Protein AF-A0A3N4IPK3-F1 (afdb_monomer)

Structure (mmCIF, N/CA/C/O backbone):
data_AF-A0A3N4IPK3-F1
#
_entry.id   AF-A0A3N4IPK3-F1
#
loop_
_atom_site.group_PDB
_atom_site.id
_atom_site.type_symbol
_atom_site.label_atom_id
_atom_site.label_alt_id
_atom_site.label_comp_id
_atom_site.label_asym_id
_atom_site.label_entity_id
_atom_site.label_seq_id
_atom_site.pdbx_PDB_ins_code
_atom_site.Cartn_x
_atom_site.Cartn_y
_atom_site.Cartn_z
_atom_site.occupancy
_atom_site.B_iso_or_equiv
_atom_site.auth_seq_id
_atom_site.auth_comp_id
_atom_site.auth_asym_id
_atom_site.auth_atom_id
_atom_site.pdbx_PDB_model_num
ATOM 1 N N . MET A 1 1 ? 46.189 39.404 -132.843 1.00 47.88 1 MET A N 1
ATOM 2 C CA . MET A 1 1 ? 47.610 38.976 -132.877 1.00 47.88 1 MET A CA 1
ATOM 3 C C . MET A 1 1 ? 48.204 38.852 -131.473 1.00 47.88 1 MET A C 1
ATOM 5 O O . MET A 1 1 ? 48.900 37.875 -131.252 1.00 47.88 1 MET A O 1
ATOM 9 N N . ALA A 1 2 ? 47.904 39.755 -130.525 1.00 56.38 2 ALA A N 1
ATOM 10 C CA . ALA A 1 2 ? 48.363 39.643 -129.129 1.00 56.38 2 ALA A CA 1
ATOM 11 C C . ALA A 1 2 ? 47.722 38.471 -128.344 1.00 56.38 2 ALA A C 1
ATOM 13 O O . ALA A 1 2 ? 48.431 37.740 -127.663 1.00 56.38 2 ALA A O 1
ATOM 14 N N . GLU A 1 3 ? 46.419 38.216 -128.523 1.00 59.22 3 GLU A N 1
ATOM 15 C CA . GLU A 1 3 ? 45.693 37.145 -127.803 1.00 59.22 3 GLU A CA 1
ATOM 16 C C . GLU A 1 3 ? 46.248 35.735 -128.084 1.00 59.22 3 GLU A C 1
ATOM 18 O O . GLU A 1 3 ? 46.404 34.926 -127.175 1.00 59.22 3 GLU A O 1
ATOM 23 N N . VAL A 1 4 ? 46.656 35.464 -129.330 1.00 62.22 4 VAL A N 1
ATOM 24 C CA . VAL A 1 4 ? 47.223 34.163 -129.742 1.00 62.22 4 VAL A CA 1
ATOM 25 C C . VAL A 1 4 ? 48.617 33.925 -129.142 1.00 62.22 4 VAL A C 1
ATOM 27 O O . VAL A 1 4 ? 49.044 32.781 -128.998 1.00 62.22 4 VAL A O 1
ATOM 30 N N . TYR A 1 5 ? 49.349 34.990 -128.800 1.00 70.06 5 TYR A N 1
ATOM 31 C CA . TYR A 1 5 ? 50.656 34.877 -128.152 1.00 70.06 5 TYR A CA 1
ATOM 32 C C . TYR A 1 5 ? 50.504 34.526 -126.666 1.00 70.06 5 TYR A C 1
ATOM 34 O O . TYR A 1 5 ? 51.203 33.644 -126.172 1.00 70.06 5 TYR A O 1
ATOM 42 N N . GLN A 1 6 ? 49.534 35.140 -125.981 1.00 68.19 6 GLN A N 1
ATOM 43 C CA . GLN A 1 6 ? 49.269 34.892 -124.561 1.00 68.19 6 GLN A CA 1
ATOM 44 C C . GLN A 1 6 ? 48.634 33.515 -124.305 1.00 68.19 6 GLN A C 1
ATOM 46 O O . GLN A 1 6 ? 49.002 32.860 -123.332 1.00 68.19 6 GLN A O 1
ATOM 51 N N . GLU A 1 7 ? 47.782 33.011 -125.208 1.00 72.00 7 GLU A N 1
ATOM 52 C CA . GLU A 1 7 ? 47.263 31.634 -125.124 1.00 72.00 7 GLU A CA 1
ATOM 53 C C . GLU A 1 7 ? 48.396 30.592 -125.220 1.00 72.00 7 GLU A C 1
ATOM 55 O O . GLU A 1 7 ? 48.453 29.635 -124.446 1.00 72.00 7 GLU A O 1
ATOM 60 N N . LYS A 1 8 ? 49.350 30.798 -126.138 1.00 73.12 8 LYS A N 1
ATOM 61 C CA . LYS A 1 8 ? 50.514 29.911 -126.302 1.00 73.12 8 LYS A CA 1
ATOM 62 C C . LYS A 1 8 ? 51.490 29.995 -125.132 1.00 73.12 8 LYS A C 1
ATOM 64 O O . LYS A 1 8 ? 52.057 28.970 -124.752 1.00 73.12 8 LYS A O 1
ATOM 69 N N . HIS A 1 9 ? 51.681 31.187 -124.568 1.00 73.25 9 HIS A N 1
ATOM 70 C CA . HIS A 1 9 ? 52.525 31.387 -123.389 1.00 73.25 9 HIS A CA 1
ATOM 71 C C . HIS A 1 9 ? 51.951 30.648 -122.177 1.00 73.25 9 HIS A C 1
ATOM 73 O O . HIS A 1 9 ? 52.640 29.831 -121.573 1.00 73.25 9 HIS A O 1
ATOM 79 N N . LEU A 1 10 ? 50.648 30.804 -121.917 1.00 75.06 10 LEU A N 1
ATOM 80 C CA . LEU A 1 10 ? 49.950 30.085 -120.850 1.00 75.06 10 LEU A CA 1
ATOM 81 C C . LEU A 1 10 ? 50.026 28.559 -121.029 1.00 75.06 10 LEU A C 1
ATOM 83 O O . LEU A 1 10 ? 50.321 27.846 -120.075 1.00 75.06 10 LEU A O 1
ATOM 87 N N . LEU A 1 11 ? 49.829 28.040 -122.246 1.00 76.56 11 LEU A N 1
ATOM 88 C CA . LEU A 1 11 ? 49.964 26.601 -122.522 1.00 76.56 11 LEU A CA 1
ATOM 89 C C . LEU A 1 11 ? 51.388 26.070 -122.311 1.00 76.56 11 LEU A C 1
ATOM 91 O O . LEU A 1 11 ? 51.559 24.897 -121.976 1.00 76.56 11 LEU A O 1
ATOM 95 N N . THR A 1 12 ? 52.404 26.903 -122.528 1.00 77.56 12 THR A N 1
ATOM 96 C CA . THR A 1 12 ? 53.805 26.520 -122.310 1.00 77.56 12 THR A CA 1
ATOM 97 C C . THR A 1 12 ? 54.091 26.410 -120.816 1.00 77.56 12 THR A C 1
ATOM 99 O O . THR A 1 12 ? 54.579 25.373 -120.373 1.00 77.56 12 THR A O 1
ATOM 102 N N . VAL A 1 13 ? 53.664 27.401 -120.030 1.00 74.00 13 VAL A N 1
ATOM 103 C CA . VAL A 1 13 ? 53.829 27.395 -118.569 1.00 74.00 13 VAL A CA 1
ATOM 104 C C . VAL A 1 13 ? 53.020 26.268 -117.912 1.00 74.00 13 VAL A C 1
ATOM 106 O O . VAL A 1 13 ? 53.544 25.521 -117.091 1.00 74.00 13 VAL A O 1
ATOM 109 N N . LEU A 1 14 ? 51.768 26.041 -118.326 1.00 74.88 14 LEU A N 1
ATOM 110 C CA . LEU A 1 14 ? 50.960 24.929 -117.800 1.00 74.88 14 LEU A CA 1
ATOM 111 C C . LEU A 1 14 ? 51.599 23.558 -118.073 1.00 74.88 14 LEU A C 1
ATOM 113 O O . LEU A 1 14 ? 51.499 22.646 -117.248 1.00 74.88 14 LEU A O 1
ATOM 117 N N . ARG A 1 15 ? 52.294 23.415 -119.208 1.00 75.88 15 ARG A N 1
ATOM 118 C CA . ARG A 1 15 ? 53.043 22.199 -119.534 1.00 75.88 15 ARG A CA 1
ATOM 119 C C . ARG A 1 15 ? 54.275 22.028 -118.646 1.00 75.88 15 ARG A C 1
ATOM 121 O O . ARG A 1 15 ? 54.556 20.900 -118.245 1.00 75.88 15 ARG A O 1
ATOM 128 N N . GLU A 1 16 ? 54.987 23.106 -118.327 1.00 74.94 16 GLU A N 1
ATOM 129 C CA . GLU A 1 16 ? 56.132 23.073 -117.405 1.00 74.94 16 GLU A CA 1
ATOM 130 C C . GLU A 1 16 ? 55.711 22.634 -115.995 1.00 74.94 16 GLU A C 1
ATOM 132 O O . GLU A 1 16 ? 56.353 21.763 -115.410 1.00 74.94 16 GLU A O 1
ATOM 137 N N . HIS A 1 17 ? 54.557 23.100 -115.510 1.00 65.00 17 HIS A N 1
ATOM 138 C CA . HIS A 1 17 ? 53.988 22.695 -114.216 1.00 65.00 17 HIS A CA 1
ATOM 139 C C . HIS A 1 17 ? 53.253 21.337 -114.242 1.00 65.00 17 HIS A C 1
ATOM 141 O O . HIS A 1 17 ? 52.584 20.966 -113.279 1.00 65.00 17 HIS A O 1
ATOM 147 N N . ARG A 1 18 ? 53.389 20.555 -115.326 1.00 65.75 18 ARG A N 1
ATOM 148 C CA . ARG A 1 18 ? 52.774 19.222 -115.507 1.00 65.75 18 ARG A CA 1
ATOM 149 C C . ARG A 1 18 ? 51.248 19.202 -115.351 1.00 65.75 18 ARG A C 1
ATOM 151 O O . ARG A 1 18 ? 50.681 18.180 -114.961 1.00 65.75 18 ARG A O 1
ATOM 158 N N . ILE A 1 19 ? 50.571 20.293 -115.699 1.00 75.38 19 ILE A N 1
ATOM 159 C CA . ILE A 1 19 ? 49.111 20.364 -115.672 1.00 75.38 19 ILE A CA 1
ATOM 160 C C . ILE A 1 19 ? 48.578 19.932 -117.054 1.00 75.38 19 ILE A C 1
ATOM 162 O O . ILE A 1 19 ? 48.885 20.579 -118.058 1.00 75.38 19 ILE A O 1
ATOM 166 N N . PRO A 1 20 ? 47.794 18.840 -117.157 1.00 72.44 20 PRO A N 1
ATOM 167 C CA . PRO A 1 20 ? 47.347 18.301 -118.439 1.00 72.44 20 PRO A CA 1
ATOM 168 C C . PRO A 1 20 ? 46.113 19.053 -118.971 1.00 72.44 20 PRO A C 1
ATOM 170 O O . PRO A 1 20 ? 45.015 18.504 -118.987 1.00 72.44 20 PRO A O 1
ATOM 173 N N . LEU A 1 21 ? 46.279 20.309 -119.403 1.00 78.19 21 LEU A N 1
ATOM 174 C CA . LEU A 1 21 ? 45.245 21.058 -120.134 1.00 78.19 21 LEU A CA 1
ATOM 175 C C . LEU A 1 21 ? 45.617 21.212 -121.614 1.00 78.19 21 LEU A C 1
ATOM 177 O O . LEU A 1 21 ? 46.739 21.597 -121.950 1.00 78.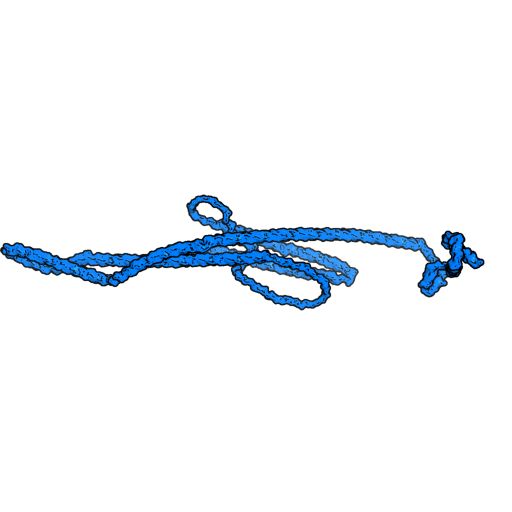19 21 LEU A O 1
ATOM 181 N N . ASN A 1 22 ? 44.660 20.937 -122.505 1.00 75.88 22 ASN A N 1
ATOM 182 C CA . ASN A 1 22 ? 44.830 21.097 -123.949 1.00 75.88 22 ASN A CA 1
ATOM 183 C C . ASN A 1 22 ? 44.316 22.465 -124.429 1.00 75.88 22 ASN A C 1
ATOM 185 O O . ASN A 1 22 ? 43.486 23.094 -123.783 1.00 75.88 22 ASN A O 1
ATOM 189 N N . SER A 1 23 ? 44.762 22.919 -125.609 1.00 73.19 23 SER A N 1
ATOM 190 C CA . SER A 1 23 ? 44.335 24.209 -126.200 1.00 73.19 23 SER A CA 1
ATOM 191 C C . SER A 1 23 ? 42.808 24.329 -126.338 1.00 73.19 23 SER A C 1
ATOM 193 O O . SER A 1 23 ? 42.250 25.397 -126.095 1.00 73.19 23 SER A O 1
ATOM 195 N N . ASN A 1 24 ? 42.106 23.219 -126.592 1.00 72.38 24 ASN A N 1
ATOM 196 C CA . ASN A 1 24 ? 40.639 23.201 -126.618 1.00 72.38 24 ASN A CA 1
ATOM 197 C C . ASN A 1 24 ? 40.000 23.528 -125.253 1.00 72.38 24 ASN A C 1
ATOM 199 O O . ASN A 1 24 ? 38.921 24.117 -125.222 1.00 72.38 24 ASN A O 1
ATOM 203 N N . ASP A 1 25 ? 40.672 23.212 -124.143 1.00 72.00 25 ASP A N 1
ATOM 204 C CA . ASP A 1 25 ? 40.183 23.436 -122.776 1.00 72.00 25 ASP A CA 1
ATOM 205 C C . ASP A 1 25 ? 40.473 24.850 -122.265 1.00 72.00 25 ASP A C 1
ATOM 207 O O . ASP A 1 25 ? 40.013 25.217 -121.192 1.00 72.00 25 ASP A O 1
ATOM 211 N N . ILE A 1 26 ? 41.234 25.658 -123.005 1.00 75.62 26 ILE A N 1
ATOM 212 C CA . ILE A 1 26 ? 41.537 27.053 -122.650 1.00 75.62 26 ILE A CA 1
ATOM 213 C C . ILE A 1 26 ? 40.897 28.015 -123.664 1.00 75.62 26 ILE A C 1
ATOM 215 O O . ILE A 1 26 ? 40.544 29.144 -123.320 1.00 75.62 26 ILE A O 1
ATOM 219 N N . GLY A 1 27 ? 40.625 27.546 -124.887 1.00 69.94 27 GLY A N 1
ATOM 220 C CA . GLY A 1 27 ? 40.004 28.339 -125.949 1.00 69.94 27 GLY A CA 1
ATOM 221 C C . GLY A 1 27 ? 38.643 28.942 -125.577 1.00 69.94 27 GLY A C 1
ATOM 222 O O . GLY A 1 27 ? 38.350 30.067 -125.975 1.00 69.94 27 GLY A O 1
ATOM 223 N N . TRP A 1 28 ? 37.827 28.266 -124.758 1.00 73.25 28 TRP A N 1
ATOM 224 C CA . TRP A 1 28 ? 36.554 28.826 -124.266 1.00 73.25 28 TRP A CA 1
ATOM 225 C C . TRP A 1 28 ? 36.753 30.038 -123.341 1.00 73.25 28 TRP A C 1
ATOM 227 O O . TRP A 1 28 ? 35.945 30.967 -123.353 1.00 73.25 28 TRP A O 1
ATOM 237 N N . ALA A 1 29 ? 37.853 30.077 -122.585 1.00 68.50 29 ALA A N 1
ATOM 238 C CA . ALA A 1 29 ? 38.143 31.147 -121.636 1.00 68.50 29 ALA A CA 1
ATOM 239 C C . ALA A 1 29 ? 38.588 32.450 -122.333 1.00 68.50 29 ALA A C 1
ATOM 241 O O . ALA A 1 29 ? 38.290 33.544 -121.843 1.00 68.50 29 ALA A O 1
ATOM 242 N N . PHE A 1 30 ? 39.210 32.341 -123.514 1.00 73.31 30 PHE A N 1
ATOM 243 C CA . PHE A 1 30 ? 39.600 33.477 -124.361 1.00 73.31 30 PHE A CA 1
ATOM 244 C C . PHE A 1 30 ? 38.503 33.942 -125.338 1.00 73.31 30 PHE A C 1
ATOM 246 O O . PHE A 1 30 ? 38.621 35.020 -125.912 1.00 73.31 30 PHE A O 1
ATOM 253 N N . GLN A 1 31 ? 37.401 33.197 -125.500 1.00 74.81 31 GLN A N 1
ATOM 254 C CA . GLN A 1 31 ? 36.280 33.609 -126.365 1.00 74.81 31 GLN A CA 1
ATOM 255 C C . GLN A 1 31 ? 35.444 34.761 -125.785 1.00 74.81 31 GLN A C 1
ATOM 257 O O . GLN A 1 31 ? 34.802 35.499 -126.533 1.00 74.81 31 GLN A O 1
ATOM 262 N N . THR A 1 32 ? 35.440 34.942 -124.461 1.00 76.56 32 THR A N 1
ATOM 263 C CA . THR A 1 32 ? 34.698 36.030 -123.809 1.00 76.56 32 THR A CA 1
ATOM 264 C C . THR A 1 32 ? 35.648 37.186 -123.490 1.00 76.56 32 THR A C 1
ATOM 266 O O . THR A 1 32 ? 36.545 37.049 -122.667 1.00 76.56 32 THR A O 1
ATOM 269 N N . SER A 1 33 ? 35.435 38.361 -124.095 1.00 70.94 33 SER A N 1
ATOM 270 C CA . SER A 1 33 ? 36.347 39.520 -123.978 1.00 70.94 33 SER A CA 1
ATOM 271 C C . SER A 1 33 ? 36.672 39.926 -122.527 1.00 70.94 33 SER A C 1
ATOM 273 O O . SER A 1 33 ? 37.805 40.303 -122.239 1.00 70.94 33 SER A O 1
ATOM 275 N N . LYS A 1 34 ? 35.723 39.785 -121.589 1.00 72.69 34 LYS A N 1
ATOM 276 C CA . LYS A 1 34 ? 35.948 40.092 -120.163 1.00 72.69 34 LYS A CA 1
ATOM 277 C C . LYS A 1 34 ? 36.893 39.100 -119.475 1.00 72.69 34 LYS A C 1
ATOM 279 O O . LYS A 1 34 ? 37.764 39.523 -118.717 1.00 72.69 34 LYS A O 1
ATOM 284 N N . THR A 1 35 ? 36.737 37.799 -119.727 1.00 73.56 35 THR A N 1
ATOM 285 C CA . THR A 1 35 ? 37.623 36.769 -119.159 1.00 73.56 35 THR A CA 1
ATOM 286 C C . THR A 1 35 ? 38.969 36.763 -119.860 1.00 73.56 35 THR A C 1
ATOM 288 O O . THR A 1 35 ? 39.974 36.624 -119.177 1.00 73.56 35 THR A O 1
ATOM 291 N N . ALA A 1 36 ? 39.010 37.034 -121.168 1.00 72.69 36 ALA A N 1
ATOM 292 C CA . ALA A 1 36 ? 40.255 37.223 -121.902 1.00 72.69 36 ALA A CA 1
ATOM 293 C C . ALA A 1 36 ? 41.108 38.312 -121.237 1.00 72.69 36 ALA A C 1
ATOM 295 O O . ALA A 1 36 ? 42.211 38.018 -120.804 1.00 72.69 36 ALA A O 1
ATOM 296 N N . THR A 1 37 ? 40.571 39.517 -121.000 1.00 74.00 37 THR A N 1
ATOM 297 C CA . THR A 1 37 ? 41.340 40.597 -120.347 1.00 74.00 37 THR A CA 1
ATOM 298 C C . THR A 1 37 ? 41.787 40.282 -118.915 1.00 74.00 37 THR A C 1
ATOM 300 O O . THR A 1 37 ? 42.835 40.750 -118.473 1.00 74.00 37 THR A O 1
ATOM 303 N N . ALA A 1 38 ? 41.006 39.496 -118.168 1.00 75.62 38 ALA A N 1
ATOM 304 C CA . ALA A 1 38 ? 41.368 39.091 -116.811 1.00 75.62 38 ALA A CA 1
ATOM 305 C C . ALA A 1 38 ? 42.484 38.037 -116.817 1.00 75.62 38 ALA A C 1
ATOM 307 O O . ALA A 1 38 ? 43.421 38.135 -116.031 1.00 75.62 38 ALA A O 1
ATOM 308 N N . ILE A 1 39 ? 42.411 37.070 -117.735 1.00 74.44 39 ILE A N 1
ATOM 309 C CA . ILE A 1 39 ? 43.411 36.012 -117.898 1.00 74.44 39 ILE A CA 1
ATOM 310 C C . ILE A 1 39 ? 44.708 36.593 -118.449 1.00 74.44 39 ILE A C 1
ATOM 312 O O . ILE A 1 39 ? 45.772 36.237 -117.965 1.00 74.44 39 ILE A O 1
ATOM 316 N N . THR A 1 40 ? 44.655 37.529 -119.395 1.00 75.12 40 THR A N 1
ATOM 317 C CA . THR A 1 40 ? 45.862 38.178 -119.922 1.00 75.12 40 THR A CA 1
ATOM 318 C C . THR A 1 40 ? 46.546 39.029 -118.858 1.00 75.12 40 THR A C 1
ATOM 320 O O . THR A 1 40 ? 47.757 38.942 -118.712 1.00 75.12 40 THR A O 1
ATOM 323 N N . ASN A 1 41 ? 45.784 39.766 -118.039 1.00 75.75 41 ASN A N 1
ATOM 324 C CA . ASN A 1 41 ? 46.343 40.468 -116.880 1.00 75.75 41 ASN A CA 1
ATOM 325 C C . ASN A 1 41 ? 46.907 39.503 -115.826 1.00 75.75 41 ASN A C 1
ATOM 327 O O . ASN A 1 41 ? 47.899 39.825 -115.184 1.00 75.75 41 ASN A O 1
ATOM 331 N N . TYR A 1 42 ? 46.292 38.334 -115.632 1.00 73.44 42 TYR A N 1
ATOM 332 C CA . TYR A 1 42 ? 46.799 37.309 -114.718 1.00 73.44 42 TYR A CA 1
ATOM 333 C C . TYR A 1 42 ? 48.110 36.696 -115.231 1.00 73.44 42 TYR A C 1
ATOM 335 O O . TYR A 1 42 ? 49.077 36.594 -114.482 1.00 73.44 42 TYR A O 1
ATOM 343 N N . VAL A 1 43 ? 48.167 36.362 -116.522 1.00 73.56 43 VAL A N 1
ATOM 344 C CA . VAL A 1 43 ? 49.364 35.839 -117.194 1.00 73.56 43 VAL A CA 1
ATOM 345 C C . VAL A 1 43 ? 50.493 36.870 -117.168 1.00 73.56 43 VAL A C 1
ATOM 347 O O . VAL A 1 43 ? 51.612 36.533 -116.801 1.00 73.56 43 VAL A O 1
ATOM 350 N N . ASP A 1 44 ? 50.208 38.136 -117.471 1.00 72.25 44 ASP A N 1
ATOM 351 C CA . ASP A 1 44 ? 51.232 39.186 -117.465 1.00 72.25 44 ASP A CA 1
ATOM 352 C C . ASP A 1 44 ? 51.711 39.539 -116.049 1.00 72.25 44 ASP A C 1
ATOM 354 O O . ASP A 1 44 ? 52.853 39.959 -115.888 1.00 72.25 44 ASP A O 1
ATOM 358 N N . LYS A 1 45 ? 50.867 39.389 -115.019 1.00 70.44 45 LYS A N 1
ATOM 359 C CA . LYS A 1 45 ? 51.220 39.754 -113.639 1.00 70.44 45 LYS A CA 1
ATOM 360 C C . LYS A 1 45 ? 51.896 38.626 -112.855 1.00 70.44 45 LYS A C 1
ATOM 362 O O . LYS A 1 45 ? 52.703 38.927 -111.984 1.00 70.44 45 LYS A O 1
ATOM 367 N N . TYR A 1 46 ? 51.560 37.367 -113.134 1.00 64.00 46 TYR A N 1
ATOM 368 C CA . TYR A 1 46 ? 51.994 36.217 -112.327 1.00 64.00 46 TYR A CA 1
ATOM 369 C C . TYR A 1 46 ? 52.778 35.156 -113.117 1.00 64.00 46 TYR A C 1
ATOM 371 O O . TYR A 1 46 ? 53.373 34.281 -112.504 1.00 64.00 46 TYR A O 1
ATOM 379 N N . LEU A 1 47 ? 52.801 35.207 -114.457 1.00 66.44 47 LEU A N 1
ATOM 380 C CA . LEU A 1 47 ? 53.511 34.244 -115.321 1.00 66.44 47 LEU A CA 1
ATOM 381 C C . LEU A 1 47 ? 54.611 34.919 -116.179 1.00 66.44 47 LEU A C 1
ATOM 383 O O . LEU A 1 47 ? 54.854 34.533 -117.329 1.00 66.44 47 LEU A O 1
ATOM 387 N N . GLN A 1 48 ? 55.291 35.938 -115.641 1.00 63.91 48 GLN A N 1
ATOM 388 C CA . GLN A 1 48 ? 56.533 36.462 -116.228 1.00 63.91 48 GLN A CA 1
ATOM 389 C C . GLN A 1 48 ? 57.743 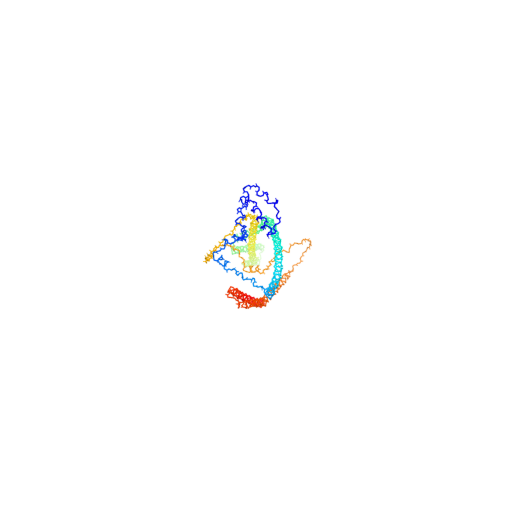35.643 -115.760 1.00 63.91 48 GLN A C 1
ATOM 391 O O . GLN A 1 48 ? 57.786 35.176 -114.626 1.00 63.91 48 GLN A O 1
ATOM 396 N N . THR A 1 49 ? 58.752 35.504 -116.627 1.00 57.22 49 THR A N 1
ATOM 397 C CA . THR A 1 49 ? 60.003 34.762 -116.362 1.00 57.22 49 THR A CA 1
ATOM 398 C C . THR A 1 49 ? 60.779 35.254 -115.136 1.00 57.22 49 THR A C 1
ATOM 400 O O . THR A 1 49 ? 61.584 34.500 -114.601 1.00 57.22 49 THR A O 1
ATOM 403 N N . ASP A 1 50 ? 60.505 36.477 -114.671 1.00 54.56 50 ASP A N 1
ATOM 404 C CA . ASP A 1 50 ? 61.161 37.083 -113.506 1.00 54.56 50 ASP A CA 1
ATOM 405 C C . ASP A 1 50 ? 60.362 36.913 -112.196 1.00 54.56 50 ASP A C 1
ATOM 407 O O . ASP A 1 50 ? 60.847 37.274 -111.125 1.00 54.56 50 ASP A O 1
ATOM 411 N N . THR A 1 51 ? 59.155 36.341 -112.249 1.00 54.19 51 THR A N 1
ATOM 412 C CA . THR A 1 51 ? 58.296 36.092 -111.080 1.00 54.19 51 THR A CA 1
ATOM 413 C C . THR A 1 51 ? 57.669 34.703 -111.166 1.00 54.19 51 THR A C 1
ATOM 415 O O . THR A 1 51 ? 56.461 34.555 -111.317 1.00 54.19 51 THR A O 1
ATOM 418 N N . LEU A 1 52 ? 58.506 33.674 -111.056 1.00 54.50 52 LEU A N 1
ATOM 419 C CA . LEU A 1 52 ? 58.108 32.295 -110.752 1.00 54.50 52 LEU A CA 1
ATOM 420 C C . LEU A 1 52 ? 57.774 32.150 -109.250 1.00 54.50 52 LEU A C 1
ATOM 422 O O . LEU A 1 52 ? 58.332 31.300 -108.570 1.00 54.50 52 LEU A O 1
ATOM 426 N N . LEU A 1 53 ? 56.919 33.028 -108.718 1.00 57.38 53 LEU A N 1
ATOM 427 C CA . LEU A 1 53 ? 56.363 32.889 -107.369 1.00 57.38 53 LEU A CA 1
ATOM 428 C C . LEU A 1 53 ? 54.901 32.481 -107.509 1.00 57.38 53 LEU A C 1
ATOM 430 O O . LEU A 1 53 ? 54.116 33.187 -108.149 1.00 57.38 53 LEU A O 1
ATOM 434 N N . GLU A 1 54 ? 54.535 31.340 -106.929 1.00 63.16 54 GLU A N 1
ATOM 435 C CA . GLU A 1 54 ? 53.135 30.918 -106.876 1.00 63.16 54 GLU A CA 1
ATOM 436 C C . GLU A 1 54 ? 52.302 31.922 -106.049 1.00 63.16 54 GLU A C 1
ATOM 438 O O . GLU A 1 54 ? 52.835 32.702 -105.256 1.00 63.16 54 GLU A O 1
ATOM 443 N N . LEU A 1 55 ? 50.976 31.941 -106.246 1.00 59.56 55 LEU A N 1
ATOM 444 C CA . LEU A 1 55 ? 50.065 32.911 -105.610 1.00 59.56 55 LEU A CA 1
ATOM 445 C C . LEU A 1 55 ? 50.237 32.957 -104.078 1.00 59.56 55 LEU A C 1
ATOM 447 O O . LEU A 1 55 ? 50.216 34.033 -103.485 1.00 59.56 55 LEU A O 1
ATOM 451 N N . GLU A 1 56 ? 50.447 31.790 -103.466 1.00 59.09 56 GLU A N 1
ATOM 452 C CA . GLU A 1 56 ? 50.682 31.641 -102.028 1.00 59.09 56 GLU A CA 1
ATOM 453 C C . GLU A 1 56 ? 52.057 32.186 -101.614 1.00 59.09 56 GLU A C 1
ATOM 455 O O . GLU A 1 56 ? 52.191 32.819 -100.569 1.00 59.09 56 GLU A O 1
ATOM 460 N N . GLU A 1 57 ? 53.082 32.021 -102.451 1.00 65.25 57 GLU A N 1
ATOM 461 C CA . GLU A 1 57 ? 54.439 32.478 -102.148 1.00 65.25 57 GLU A CA 1
ATOM 462 C C . GLU A 1 57 ? 54.574 33.997 -102.246 1.00 65.25 57 GLU A C 1
ATOM 464 O O . GLU A 1 57 ? 55.286 34.592 -101.441 1.00 65.25 57 GLU A O 1
ATOM 469 N N . ALA A 1 58 ? 53.864 34.646 -103.175 1.00 65.94 58 ALA A N 1
ATOM 470 C CA . ALA A 1 58 ? 53.817 36.106 -103.263 1.00 65.94 58 ALA A CA 1
ATOM 471 C C . ALA A 1 58 ? 53.140 36.731 -102.030 1.00 65.94 58 ALA A C 1
ATOM 473 O O . ALA A 1 58 ? 53.609 37.743 -101.507 1.00 65.94 58 ALA A O 1
ATOM 474 N N . GLU A 1 59 ? 52.074 36.103 -101.529 1.00 69.94 59 GLU A N 1
ATOM 475 C CA . GLU A 1 59 ? 51.371 36.547 -100.324 1.00 69.94 59 GLU A CA 1
ATOM 476 C C . GLU A 1 59 ? 52.239 36.361 -99.067 1.00 69.94 59 GLU A C 1
ATOM 478 O O . GLU A 1 59 ? 52.289 37.241 -98.207 1.00 69.94 59 GLU A O 1
ATOM 483 N N . ILE A 1 60 ? 53.012 35.272 -98.998 1.00 69.06 60 ILE A N 1
ATOM 484 C CA . ILE A 1 60 ? 54.021 35.057 -97.951 1.00 69.06 60 ILE A CA 1
ATOM 485 C C . ILE A 1 60 ? 55.164 36.078 -98.077 1.00 69.06 60 ILE A C 1
ATOM 487 O O . ILE A 1 60 ? 55.608 36.626 -97.068 1.00 69.06 60 ILE A O 1
ATOM 491 N N . TYR A 1 61 ? 55.615 36.397 -99.295 1.00 67.81 61 TYR A N 1
ATOM 492 C CA . TYR A 1 61 ? 56.676 37.382 -99.525 1.00 67.81 61 TYR A CA 1
ATOM 493 C C . TYR A 1 61 ? 56.268 38.789 -99.068 1.00 67.81 61 TYR A C 1
ATOM 495 O O . TYR A 1 61 ? 57.082 39.492 -98.466 1.00 67.81 61 TYR A O 1
ATOM 503 N N . ASP A 1 62 ? 55.010 39.176 -99.294 1.00 70.31 62 ASP A N 1
ATOM 504 C CA . ASP A 1 62 ? 54.438 40.447 -98.828 1.00 70.31 62 ASP A CA 1
ATOM 505 C C . ASP A 1 62 ? 54.227 40.483 -97.303 1.00 70.31 62 ASP A C 1
ATOM 507 O O . ASP A 1 62 ? 54.289 41.555 -96.695 1.00 70.31 62 ASP A O 1
ATOM 511 N N . GLN A 1 63 ? 54.031 39.327 -96.659 1.00 70.19 63 GLN A N 1
ATOM 512 C CA . GLN A 1 63 ? 53.943 39.209 -95.197 1.00 70.19 63 GLN A CA 1
ATOM 513 C C . GLN A 1 63 ? 55.313 39.224 -94.496 1.00 70.19 63 GLN A C 1
ATOM 515 O O . GLN A 1 63 ? 55.379 39.443 -93.282 1.00 70.19 63 GLN A O 1
ATOM 520 N N . LEU A 1 64 ? 56.415 39.022 -95.226 1.00 72.56 64 LEU A N 1
ATOM 521 C CA . LEU A 1 64 ? 57.764 39.095 -94.667 1.00 72.56 64 LEU A CA 1
ATOM 522 C C . LEU A 1 64 ? 58.209 40.549 -94.445 1.00 72.56 64 LEU A C 1
ATOM 524 O O . LEU A 1 64 ? 58.094 41.416 -95.310 1.00 72.56 64 LEU A O 1
ATOM 528 N N . SER A 1 65 ? 58.811 40.811 -93.284 1.00 69.75 65 SER A N 1
ATOM 529 C CA . SER A 1 65 ? 59.369 42.128 -92.954 1.00 69.75 65 SER A CA 1
ATOM 530 C C . SER A 1 65 ? 60.525 42.520 -93.894 1.00 69.75 65 SER A C 1
ATOM 532 O O . SER A 1 65 ? 61.248 41.669 -94.418 1.00 69.75 65 SER A O 1
ATOM 534 N N . SER A 1 66 ? 60.762 43.828 -94.077 1.00 67.56 66 SER A N 1
ATOM 535 C CA . SER A 1 66 ? 61.809 44.351 -94.981 1.00 67.56 66 SER A CA 1
ATOM 536 C C . SER A 1 66 ? 63.216 43.803 -94.684 1.00 67.56 66 SER A C 1
ATOM 538 O O . SER A 1 66 ? 64.051 43.715 -95.587 1.00 67.56 66 SER A O 1
ATOM 540 N N . GLU A 1 67 ? 63.499 43.408 -93.439 1.00 63.25 67 GLU A N 1
ATOM 541 C CA . GLU A 1 67 ? 64.766 42.768 -93.069 1.00 63.25 67 GLU A CA 1
ATOM 542 C C . GLU A 1 67 ? 64.847 41.314 -93.540 1.00 63.25 67 GLU A C 1
ATOM 544 O O . GLU A 1 67 ? 65.870 40.915 -94.092 1.00 63.25 67 GLU A O 1
ATOM 549 N N . GLN A 1 68 ? 63.763 40.546 -93.430 1.00 64.31 68 GLN A N 1
ATOM 550 C CA . GLN A 1 68 ? 63.702 39.161 -93.909 1.00 64.31 68 GLN A CA 1
ATOM 551 C C . GLN A 1 68 ? 63.752 39.091 -95.441 1.00 64.31 68 GLN A C 1
ATOM 553 O O . GLN A 1 68 ? 64.466 38.260 -95.996 1.00 64.31 68 GLN A O 1
ATOM 558 N N . GLN A 1 69 ? 63.121 40.043 -96.136 1.00 66.69 69 GLN A N 1
ATOM 559 C CA . GLN A 1 69 ? 63.250 40.183 -97.591 1.00 66.69 69 GLN A CA 1
ATOM 560 C C . GLN A 1 69 ? 64.689 40.534 -98.024 1.00 66.69 69 GLN A C 1
ATOM 562 O O . GLN A 1 69 ? 65.145 40.103 -99.083 1.00 66.69 69 GLN A O 1
ATOM 567 N N . LYS A 1 70 ? 65.439 41.301 -97.213 1.00 66.31 70 LYS A N 1
ATOM 568 C CA . LYS A 1 70 ? 66.866 41.597 -97.459 1.00 66.31 70 LYS A CA 1
ATOM 569 C C . LYS A 1 70 ? 67.777 40.409 -97.169 1.00 66.31 70 LYS A C 1
ATOM 571 O O . LYS A 1 70 ? 68.825 40.311 -97.800 1.00 66.31 70 LYS A O 1
ATOM 576 N N . ILE A 1 71 ? 67.404 39.545 -96.226 1.00 63.44 71 ILE A N 1
ATOM 577 C CA . ILE A 1 71 ? 68.111 38.291 -95.953 1.00 63.44 71 ILE A CA 1
ATOM 578 C C . ILE A 1 71 ? 67.929 37.350 -97.147 1.00 63.44 71 ILE A C 1
ATOM 580 O O . ILE A 1 71 ? 68.931 36.915 -97.700 1.00 63.44 71 ILE A O 1
ATOM 584 N N . LEU A 1 72 ? 66.697 37.180 -97.642 1.00 62.97 72 LEU A N 1
ATOM 585 C CA . LEU A 1 72 ? 66.401 36.357 -98.823 1.00 62.97 72 LEU A CA 1
ATOM 586 C C . LEU A 1 72 ? 67.104 36.849 -100.101 1.00 62.97 72 LEU A C 1
ATOM 588 O O . LEU A 1 72 ? 67.647 36.050 -100.854 1.00 62.97 72 LEU A O 1
ATOM 592 N N . ARG A 1 73 ? 67.185 38.171 -100.318 1.00 62.75 73 ARG A N 1
ATOM 593 C CA . ARG A 1 73 ? 67.936 38.759 -101.450 1.00 62.75 73 ARG A CA 1
ATOM 594 C C . ARG A 1 73 ? 69.459 38.651 -101.325 1.00 62.75 73 ARG A C 1
ATOM 596 O O . ARG A 1 73 ? 70.160 38.895 -102.298 1.00 62.75 73 ARG A O 1
ATOM 603 N N . LYS A 1 74 ? 69.987 38.387 -100.128 1.00 60.91 74 LYS A N 1
ATOM 604 C CA . LYS A 1 74 ? 71.428 38.180 -99.894 1.00 60.91 74 LYS A CA 1
ATOM 605 C C . LYS A 1 74 ? 71.807 36.701 -99.891 1.00 60.91 74 LYS A C 1
ATOM 607 O O . LYS A 1 74 ? 72.992 36.387 -99.966 1.00 60.91 74 LYS A O 1
ATOM 612 N N . THR A 1 75 ? 70.830 35.806 -99.817 1.00 54.12 75 THR A N 1
ATOM 613 C CA . THR A 1 75 ? 71.019 34.358 -99.864 1.00 54.12 75 THR A CA 1
ATOM 614 C C . THR A 1 75 ? 70.846 33.830 -101.288 1.00 54.12 75 THR A C 1
ATOM 616 O O . THR A 1 75 ? 70.039 32.942 -101.522 1.00 54.12 75 THR A O 1
ATOM 619 N N . ASP A 1 76 ? 71.644 34.328 -102.240 1.00 51.69 76 ASP A N 1
ATOM 620 C CA . ASP A 1 76 ? 71.933 33.575 -103.481 1.00 51.69 76 ASP A CA 1
ATOM 621 C C . ASP A 1 76 ? 72.768 32.317 -103.182 1.00 51.69 76 ASP A C 1
ATOM 623 O O . ASP A 1 76 ? 72.849 31.386 -103.978 1.00 51.69 76 ASP A O 1
ATOM 627 N N . ASN A 1 77 ? 73.337 32.259 -101.977 1.00 49.59 77 ASN A N 1
ATOM 628 C CA . ASN A 1 77 ? 73.724 31.021 -101.339 1.00 49.59 77 ASN A CA 1
ATOM 629 C C . ASN A 1 77 ? 72.594 30.628 -100.391 1.00 49.59 77 ASN A C 1
ATOM 631 O O . ASN A 1 77 ? 72.593 31.019 -99.220 1.00 49.59 77 ASN A O 1
ATOM 635 N N . PHE A 1 78 ? 71.666 29.796 -100.867 1.00 48.53 78 PHE A N 1
ATOM 636 C CA . PHE A 1 78 ? 71.162 28.759 -99.975 1.00 48.53 78 PHE A CA 1
ATOM 637 C C . PHE A 1 78 ? 72.411 28.164 -99.307 1.00 48.53 78 PHE A C 1
ATOM 639 O O . PHE A 1 78 ? 73.360 27.839 -100.036 1.00 48.53 78 PHE A O 1
ATOM 646 N N . PRO A 1 79 ? 72.496 28.030 -97.971 1.00 49.38 79 PRO A N 1
ATOM 647 C CA . PRO A 1 79 ? 73.288 26.936 -97.455 1.00 49.38 79 PRO A CA 1
ATOM 648 C C . PRO A 1 79 ? 72.641 25.725 -98.109 1.00 49.38 79 PRO A C 1
ATOM 650 O O . PRO A 1 79 ? 71.549 25.309 -97.726 1.00 49.38 79 PRO A O 1
ATOM 653 N N . LEU A 1 80 ? 73.246 25.319 -99.231 1.00 47.34 80 LEU A N 1
ATOM 654 C CA . LEU A 1 80 ? 73.089 24.049 -99.891 1.00 47.34 80 LEU A CA 1
ATOM 655 C C . LEU A 1 80 ? 72.827 23.106 -98.746 1.00 47.34 80 LEU A C 1
ATOM 657 O O . LEU A 1 80 ? 73.750 22.982 -97.938 1.00 47.34 80 LEU A O 1
ATOM 661 N N . LEU A 1 81 ? 71.564 22.653 -98.633 1.00 51.72 81 LEU A N 1
ATOM 662 C CA . LEU A 1 81 ? 71.058 21.692 -97.658 1.00 51.72 81 LEU A CA 1
ATOM 663 C C . LEU A 1 81 ? 72.287 21.015 -97.081 1.00 51.72 81 LEU A C 1
ATOM 665 O O . LEU A 1 81 ? 72.904 20.272 -97.847 1.00 51.72 81 LEU A O 1
ATOM 669 N N . GLU A 1 82 ? 72.777 21.440 -95.903 1.00 49.59 82 GLU A N 1
ATOM 670 C CA . GLU A 1 82 ? 74.038 20.898 -95.385 1.00 49.59 82 GLU A CA 1
ATOM 671 C C . GLU A 1 82 ? 73.772 19.413 -95.391 1.00 49.59 82 GLU A C 1
ATOM 673 O O . GLU A 1 82 ? 72.820 19.007 -94.729 1.00 49.59 82 GLU A O 1
ATOM 678 N N . ALA A 1 83 ? 74.388 18.692 -96.336 1.00 56.88 83 ALA A N 1
ATOM 679 C CA . ALA A 1 83 ? 73.798 17.460 -96.829 1.00 56.88 83 ALA A CA 1
ATOM 680 C C . ALA A 1 83 ? 73.817 16.551 -95.626 1.00 56.88 83 ALA A C 1
ATOM 682 O O . ALA A 1 83 ? 74.912 16.157 -95.235 1.00 56.88 83 ALA A O 1
ATOM 683 N N . TRP A 1 84 ? 72.652 16.386 -94.981 1.00 56.41 84 TRP A N 1
ATOM 684 C CA . TRP A 1 84 ? 72.565 15.807 -93.651 1.00 56.41 84 TRP A CA 1
ATOM 685 C C . TRP A 1 84 ? 73.355 14.520 -93.743 1.00 56.41 84 TRP A C 1
ATOM 687 O O . TRP A 1 84 ? 72.985 13.633 -94.517 1.00 56.41 84 TRP A O 1
ATOM 697 N N . THR A 1 85 ? 74.512 14.490 -93.085 1.00 69.19 85 THR A N 1
ATOM 698 C CA . THR A 1 85 ? 75.442 13.381 -93.246 1.00 69.19 85 THR A CA 1
ATOM 699 C C . THR A 1 85 ? 74.702 12.128 -92.795 1.00 69.19 85 THR A C 1
ATOM 701 O O . THR A 1 85 ? 73.852 12.218 -91.905 1.00 69.19 85 THR A O 1
ATOM 704 N N . ASP A 1 86 ? 74.988 10.964 -93.375 1.00 77.69 86 ASP A N 1
ATOM 705 C CA . ASP A 1 86 ? 74.309 9.720 -92.975 1.00 77.69 86 ASP A CA 1
ATOM 706 C C . ASP A 1 86 ? 74.359 9.501 -91.444 1.00 77.69 86 ASP A C 1
ATOM 708 O O . ASP A 1 86 ? 73.403 8.997 -90.858 1.00 77.69 86 ASP A O 1
ATOM 712 N N . ASP A 1 87 ? 75.406 10.000 -90.774 1.00 80.25 87 ASP A N 1
ATOM 713 C CA . ASP A 1 87 ? 75.546 10.026 -89.312 1.00 80.25 87 ASP A CA 1
ATOM 714 C C . ASP A 1 87 ? 74.505 10.908 -88.592 1.00 80.25 87 ASP A C 1
ATOM 716 O O . ASP A 1 87 ? 74.024 10.541 -87.522 1.00 80.25 87 ASP A O 1
ATOM 720 N N . HIS A 1 88 ? 74.119 12.053 -89.164 1.00 83.00 88 HIS A N 1
ATOM 721 C CA . HIS A 1 88 ? 73.071 12.921 -88.616 1.00 83.00 88 HIS A CA 1
ATOM 722 C C . HIS A 1 88 ? 71.690 12.272 -88.770 1.00 83.00 88 HIS A C 1
ATOM 724 O O . HIS A 1 88 ? 70.893 12.279 -87.833 1.00 83.00 88 HIS A O 1
ATOM 730 N N . TRP A 1 89 ? 71.411 11.648 -89.922 1.00 85.44 89 TRP A N 1
ATOM 731 C CA . TRP A 1 89 ? 70.188 10.857 -90.099 1.00 85.44 89 TRP A CA 1
ATOM 732 C C . TRP A 1 89 ? 70.136 9.674 -89.135 1.00 85.44 89 TRP A C 1
ATOM 734 O O . TRP A 1 89 ? 69.074 9.396 -88.577 1.00 85.44 89 TRP A O 1
ATOM 744 N N . ALA A 1 90 ? 71.263 8.997 -88.904 1.00 85.31 90 ALA A N 1
ATOM 745 C CA . ALA A 1 90 ? 71.353 7.908 -87.939 1.00 85.31 90 ALA A CA 1
ATOM 746 C C . ALA A 1 90 ? 71.111 8.398 -86.501 1.00 85.31 90 ALA A C 1
ATOM 748 O O . ALA A 1 90 ? 70.289 7.811 -85.799 1.00 85.31 90 ALA A O 1
ATOM 749 N N . ALA A 1 91 ? 71.748 9.501 -86.092 1.00 86.38 91 ALA A N 1
ATOM 750 C CA . ALA A 1 91 ? 71.576 10.090 -84.765 1.00 86.38 91 ALA A CA 1
ATOM 751 C C . ALA A 1 91 ? 70.134 10.557 -84.513 1.00 86.38 91 ALA A C 1
ATOM 753 O O . ALA A 1 91 ? 69.570 10.236 -83.469 1.00 86.38 91 ALA A O 1
ATOM 754 N N . GLU A 1 92 ? 69.507 11.239 -85.475 1.00 91.06 92 GLU A N 1
ATOM 755 C CA . GLU A 1 92 ? 68.110 11.673 -85.361 1.00 91.06 92 GLU A CA 1
ATOM 756 C C . GLU A 1 92 ? 67.152 10.474 -85.354 1.00 91.06 92 GLU A C 1
ATOM 758 O O . GLU A 1 92 ? 66.202 10.418 -84.577 1.00 91.06 92 GLU A O 1
ATOM 763 N N . THR A 1 93 ? 67.429 9.452 -86.168 1.00 90.00 93 THR A N 1
ATOM 764 C CA . THR A 1 93 ? 66.632 8.219 -86.172 1.00 90.00 93 THR A CA 1
ATOM 765 C C . THR A 1 93 ? 66.726 7.494 -84.830 1.00 90.00 93 THR A C 1
ATOM 767 O O . THR A 1 93 ? 65.721 6.978 -84.339 1.00 90.00 93 THR A O 1
ATOM 770 N N . ASP A 1 94 ? 67.907 7.440 -84.218 1.00 92.56 94 ASP A N 1
ATOM 771 C CA . ASP A 1 94 ? 68.094 6.817 -82.909 1.00 92.56 94 ASP A CA 1
ATOM 772 C C . ASP A 1 94 ? 67.514 7.673 -81.776 1.00 92.56 94 ASP A C 1
ATOM 774 O O . ASP A 1 94 ? 66.916 7.123 -80.850 1.00 92.56 94 ASP A O 1
ATOM 778 N N . HIS A 1 95 ? 67.571 9.003 -81.886 1.00 94.38 95 HIS A N 1
ATOM 779 C CA . HIS A 1 95 ? 66.859 9.920 -80.999 1.00 94.38 95 HIS A CA 1
ATOM 780 C C . HIS A 1 95 ? 65.343 9.679 -81.051 1.00 94.38 95 HIS A C 1
ATOM 782 O O . HIS A 1 95 ? 64.736 9.373 -80.025 1.00 94.38 95 HIS A O 1
ATOM 788 N N . LEU A 1 96 ? 64.744 9.661 -82.245 1.00 93.75 96 LEU A N 1
ATOM 789 C CA . LEU A 1 96 ? 63.322 9.362 -82.437 1.00 93.75 96 LEU A CA 1
ATOM 790 C C . LEU A 1 96 ? 62.951 7.947 -81.964 1.00 93.75 96 LEU A C 1
ATOM 792 O O . LEU A 1 96 ? 61.873 7.734 -81.404 1.00 93.75 96 LEU A O 1
ATOM 796 N N . LYS A 1 97 ? 63.822 6.945 -82.140 1.00 94.31 97 LYS A N 1
ATOM 797 C CA . LYS A 1 97 ? 63.602 5.602 -81.570 1.00 94.31 97 LYS A CA 1
ATOM 798 C C . LYS A 1 97 ? 63.594 5.628 -80.043 1.00 94.31 97 LYS A C 1
ATOM 800 O O . LYS A 1 97 ? 62.736 4.985 -79.441 1.00 94.31 97 LYS A O 1
ATOM 805 N N . ASN A 1 98 ? 64.508 6.367 -79.422 1.00 94.69 98 ASN A N 1
ATOM 806 C CA . ASN A 1 98 ? 64.569 6.502 -77.970 1.00 94.69 98 ASN A CA 1
ATOM 807 C C . ASN A 1 98 ? 63.346 7.256 -77.432 1.00 94.69 98 ASN A C 1
ATOM 809 O O . ASN A 1 98 ? 62.716 6.793 -76.483 1.00 94.69 98 ASN A O 1
ATOM 813 N N . GLU A 1 99 ? 62.935 8.346 -78.082 1.00 96.44 99 GLU A N 1
ATOM 814 C CA . GLU A 1 99 ? 61.718 9.079 -77.723 1.00 96.44 99 GLU A CA 1
ATOM 815 C C . GLU A 1 99 ? 60.460 8.228 -77.912 1.00 96.44 99 GLU A C 1
ATOM 817 O O . GLU A 1 99 ? 59.586 8.198 -77.047 1.00 96.44 99 GLU A O 1
ATOM 822 N N . THR A 1 100 ? 60.360 7.468 -79.006 1.00 95.69 100 THR A N 1
ATOM 823 C CA . THR A 1 100 ? 59.219 6.563 -79.217 1.00 95.69 100 THR A CA 1
ATOM 824 C C . THR A 1 100 ? 59.211 5.397 -78.231 1.00 95.69 100 THR A C 1
ATOM 826 O O . THR A 1 100 ? 58.129 4.945 -77.850 1.00 95.69 100 THR A O 1
ATOM 829 N N . ALA A 1 101 ? 60.372 4.908 -77.787 1.00 94.94 101 ALA A N 1
ATOM 830 C CA . ALA A 1 101 ? 60.466 3.931 -76.706 1.00 94.94 101 ALA A CA 1
ATOM 831 C C . ALA A 1 101 ? 60.000 4.534 -75.370 1.00 94.94 101 ALA A C 1
ATOM 833 O O . ALA A 1 101 ? 59.162 3.938 -74.694 1.00 94.94 101 ALA A O 1
ATOM 834 N N . TYR A 1 102 ? 60.444 5.751 -75.051 1.00 96.62 102 TYR A N 1
ATOM 835 C CA . TYR A 1 102 ? 60.033 6.480 -73.853 1.00 96.62 102 TYR A CA 1
ATOM 836 C C . TYR A 1 102 ? 58.525 6.779 -73.836 1.00 96.62 102 TYR A C 1
ATOM 838 O O . TYR A 1 102 ? 57.839 6.508 -72.851 1.00 96.62 102 TYR A O 1
ATOM 846 N N . LEU A 1 103 ? 57.957 7.242 -74.954 1.00 95.19 103 LEU A N 1
ATOM 847 C CA . LEU A 1 103 ? 56.514 7.469 -75.090 1.00 95.19 103 LEU A CA 1
ATOM 848 C C . LEU A 1 103 ? 55.703 6.173 -74.959 1.00 95.19 103 LEU A C 1
ATOM 850 O O . LEU A 1 103 ? 54.594 6.192 -74.420 1.00 95.19 103 LEU A O 1
ATOM 854 N N . LYS A 1 104 ? 56.231 5.033 -75.428 1.00 96.00 104 LYS A N 1
ATOM 855 C CA . LYS A 1 104 ? 55.589 3.725 -75.223 1.00 96.00 104 LYS A CA 1
ATOM 856 C C . LYS A 1 104 ? 55.567 3.347 -73.745 1.00 96.00 104 LYS A C 1
ATOM 858 O O . LYS A 1 104 ? 54.505 2.953 -73.267 1.00 96.00 104 LYS A O 1
ATOM 863 N N . GLU A 1 105 ? 56.677 3.519 -73.033 1.00 96.38 105 GLU A N 1
ATOM 864 C CA . GLU A 1 105 ? 56.761 3.268 -71.590 1.00 96.38 105 GLU A CA 1
ATOM 865 C C . GLU A 1 105 ? 55.787 4.166 -70.812 1.00 96.38 105 GLU A C 1
ATOM 867 O O . GLU A 1 105 ? 54.967 3.676 -70.033 1.00 96.38 105 GLU A O 1
ATOM 872 N N . GLN A 1 106 ? 55.761 5.470 -71.109 1.00 96.25 106 GLN A N 1
ATOM 873 C CA . GLN A 1 106 ? 54.790 6.394 -70.518 1.00 96.25 106 GLN A CA 1
ATOM 874 C C . GLN A 1 106 ? 53.341 5.987 -70.817 1.00 96.25 106 GLN A C 1
ATOM 876 O O . GLN A 1 106 ? 52.481 6.019 -69.933 1.00 96.25 106 GLN A O 1
ATOM 881 N N . ALA A 1 107 ? 53.045 5.557 -72.047 1.00 95.69 107 ALA A N 1
ATOM 882 C CA . ALA A 1 107 ? 51.714 5.086 -72.409 1.00 95.69 107 ALA A CA 1
ATOM 883 C C . ALA A 1 107 ? 51.333 3.792 -71.670 1.00 95.69 107 ALA A C 1
ATOM 885 O O . ALA A 1 107 ? 50.156 3.574 -71.374 1.00 95.69 107 ALA A O 1
ATOM 886 N N . GLU A 1 108 ? 52.287 2.912 -71.366 1.00 96.62 108 GLU A N 1
ATOM 887 C CA . GLU A 1 108 ? 52.049 1.733 -70.529 1.00 96.62 108 GLU A CA 1
ATOM 888 C C . GLU A 1 108 ? 51.767 2.109 -69.07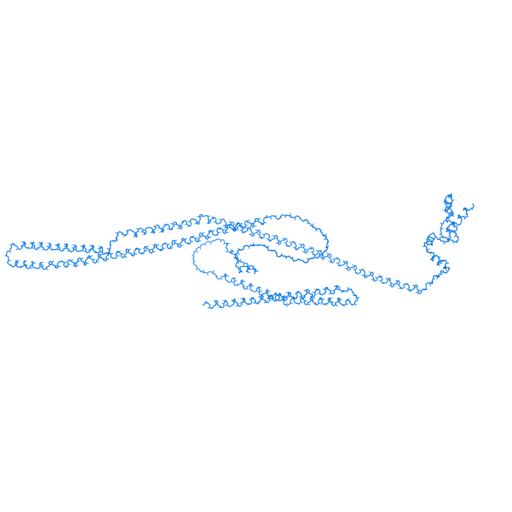2 1.00 96.62 108 GLU A C 1
ATOM 890 O O . GLU A 1 108 ? 50.779 1.617 -68.514 1.00 96.62 108 GLU A O 1
ATOM 895 N N . ILE A 1 109 ? 52.530 3.045 -68.500 1.00 96.62 109 ILE A N 1
ATOM 896 C CA . ILE A 1 109 ? 52.303 3.575 -67.147 1.00 96.62 109 ILE A CA 1
ATOM 897 C C . ILE A 1 109 ? 50.917 4.225 -67.046 1.00 96.62 109 ILE A C 1
ATOM 899 O O . ILE A 1 109 ? 50.142 3.885 -66.152 1.00 96.62 109 ILE A O 1
ATOM 903 N N . LEU A 1 110 ? 50.537 5.084 -67.996 1.00 96.88 110 LEU A N 1
ATOM 904 C CA . LEU A 1 110 ? 49.212 5.719 -68.013 1.00 96.88 110 LEU A CA 1
ATOM 905 C C . LEU A 1 110 ? 48.079 4.694 -68.150 1.00 96.88 110 LEU A C 1
ATOM 907 O O . LEU A 1 110 ? 47.020 4.838 -67.534 1.00 96.88 110 LEU A O 1
ATOM 911 N N . ARG A 1 111 ? 48.283 3.619 -68.925 1.00 96.31 111 ARG A N 1
ATOM 912 C CA . ARG A 1 111 ? 47.315 2.514 -69.000 1.00 96.31 111 ARG A CA 1
ATOM 913 C C . ARG A 1 111 ? 47.218 1.755 -67.679 1.00 96.31 111 ARG A C 1
ATOM 915 O O . ARG A 1 111 ? 46.113 1.352 -67.322 1.00 96.31 111 ARG A O 1
ATOM 922 N N . ALA A 1 112 ? 48.324 1.545 -66.964 1.00 95.75 112 ALA A N 1
ATOM 923 C CA . ALA A 1 112 ? 48.311 0.944 -65.630 1.00 95.75 112 ALA A CA 1
ATOM 924 C C . ALA A 1 112 ? 47.555 1.837 -64.631 1.00 95.75 112 ALA A C 1
ATOM 926 O O . ALA A 1 112 ? 46.565 1.390 -64.054 1.00 95.75 112 ALA A O 1
ATOM 927 N N . GLN A 1 113 ? 47.895 3.127 -64.561 1.00 96.56 113 GLN A N 1
ATOM 928 C CA . GLN A 1 113 ? 47.216 4.104 -63.703 1.00 96.56 113 GLN A CA 1
ATOM 929 C C . GLN A 1 113 ? 45.714 4.204 -64.001 1.00 96.56 113 GLN A C 1
ATOM 931 O O . GLN A 1 113 ? 44.895 4.225 -63.083 1.00 96.56 113 GLN A O 1
ATOM 936 N N . LYS A 1 114 ? 45.312 4.195 -65.280 1.00 97.00 114 LYS A N 1
ATOM 937 C CA . LYS A 1 114 ? 43.892 4.175 -65.660 1.00 97.00 114 LYS A CA 1
ATOM 938 C C . LYS A 1 114 ? 43.172 2.938 -65.117 1.00 97.00 114 LYS A C 1
ATOM 940 O O . LYS A 1 114 ? 42.063 3.065 -64.601 1.00 97.00 114 LYS A O 1
ATOM 945 N N . ARG A 1 115 ? 43.786 1.751 -65.209 1.00 96.75 115 ARG A N 1
ATOM 946 C CA . ARG A 1 115 ? 43.205 0.513 -64.658 1.00 96.75 115 ARG A CA 1
ATOM 947 C C . ARG A 1 115 ? 43.050 0.599 -63.140 1.00 96.75 115 ARG A C 1
ATOM 949 O O . ARG A 1 115 ? 42.015 0.170 -62.628 1.00 96.75 115 ARG A O 1
ATOM 956 N N . ASP A 1 116 ? 44.015 1.192 -62.445 1.00 96.12 116 ASP A N 1
ATOM 957 C CA . ASP A 1 116 ? 43.963 1.372 -60.992 1.00 96.12 116 ASP A CA 1
ATOM 958 C C . ASP A 1 116 ? 42.868 2.362 -60.580 1.00 96.12 116 ASP A C 1
ATOM 960 O O . ASP A 1 116 ? 42.068 2.070 -59.688 1.00 96.12 116 ASP A O 1
ATOM 964 N N . ILE A 1 117 ? 42.741 3.492 -61.284 1.00 96.38 117 ILE A N 1
ATOM 965 C CA . ILE A 1 117 ? 41.650 4.458 -61.078 1.00 96.38 117 ILE A CA 1
ATOM 966 C C . ILE A 1 117 ? 40.291 3.795 -61.338 1.00 96.38 117 ILE A C 1
ATOM 968 O O . ILE A 1 117 ? 39.359 3.943 -60.539 1.00 96.38 117 ILE A O 1
ATOM 972 N N . ASP A 1 118 ? 40.167 3.005 -62.406 1.00 96.12 118 ASP A N 1
ATOM 973 C CA . ASP A 1 118 ? 38.944 2.264 -62.708 1.00 96.12 118 ASP A CA 1
ATOM 974 C C . ASP A 1 118 ? 38.616 1.246 -61.603 1.00 96.12 118 ASP A C 1
ATOM 976 O O . ASP A 1 118 ? 37.457 1.139 -61.184 1.00 96.12 118 ASP A O 1
ATOM 980 N N . ALA A 1 119 ? 39.616 0.536 -61.072 1.00 95.75 119 ALA A N 1
ATOM 981 C CA . ALA A 1 119 ? 39.454 -0.394 -59.956 1.00 95.75 119 ALA A CA 1
ATOM 982 C C . ALA A 1 119 ? 39.031 0.322 -58.659 1.00 95.75 119 ALA A C 1
ATOM 984 O O . ALA A 1 119 ? 38.085 -0.112 -57.990 1.00 95.75 119 ALA A O 1
ATOM 985 N N . LEU A 1 120 ? 39.651 1.459 -58.333 1.00 95.25 120 LEU A N 1
ATOM 986 C CA . LEU A 1 120 ? 39.288 2.292 -57.184 1.00 95.25 120 LEU A CA 1
ATOM 987 C C . LEU A 1 120 ? 37.879 2.877 -57.325 1.00 95.25 120 LEU A C 1
ATOM 989 O O . LEU A 1 120 ? 37.112 2.888 -56.355 1.00 95.25 120 LEU A O 1
ATOM 993 N N . SER A 1 121 ? 37.486 3.302 -58.528 1.00 95.62 121 SER A N 1
ATOM 994 C CA . SER A 1 121 ? 36.137 3.810 -58.794 1.00 95.62 121 SER A CA 1
ATOM 995 C C . SER A 1 121 ? 35.079 2.717 -58.587 1.00 95.62 121 SER A C 1
ATOM 997 O O . SER A 1 121 ? 34.053 2.960 -57.942 1.00 95.62 121 SER A O 1
ATOM 999 N N . LYS A 1 122 ? 35.352 1.483 -59.041 1.00 95.88 122 LYS A N 1
ATOM 1000 C CA . LYS A 1 122 ? 34.494 0.309 -58.821 1.00 95.88 122 LYS A CA 1
ATOM 1001 C C . LYS A 1 122 ? 34.391 -0.027 -57.333 1.00 95.88 122 LYS A C 1
ATOM 1003 O O . LYS A 1 122 ? 33.275 -0.157 -56.825 1.00 95.88 122 LYS A O 1
ATOM 1008 N N . LYS A 1 123 ? 35.516 -0.071 -56.610 1.00 94.94 123 LYS A N 1
ATOM 1009 C CA . LYS A 1 123 ? 35.553 -0.305 -55.154 1.00 94.94 123 LYS A CA 1
ATOM 1010 C C . LYS A 1 123 ? 34.781 0.772 -54.386 1.00 94.94 123 LYS A C 1
ATOM 1012 O O . LYS A 1 123 ? 34.026 0.463 -53.465 1.00 94.94 123 LYS A O 1
ATOM 1017 N N . THR A 1 124 ? 34.894 2.032 -54.799 1.00 94.62 124 THR A N 1
ATOM 1018 C CA . THR A 1 124 ? 34.162 3.155 -54.195 1.00 94.62 124 THR A CA 1
ATOM 1019 C C . THR A 1 124 ? 32.659 3.039 -54.435 1.00 94.62 124 THR A C 1
ATOM 1021 O O . THR A 1 124 ? 31.876 3.213 -53.500 1.00 94.62 124 THR A O 1
ATOM 1024 N N . LYS A 1 125 ? 32.232 2.692 -55.658 1.00 95.19 125 LYS A N 1
ATOM 1025 C CA . LYS A 1 125 ? 30.817 2.440 -55.978 1.00 95.19 125 LYS A CA 1
ATOM 1026 C C . LYS A 1 125 ? 30.255 1.289 -55.138 1.00 95.19 125 LYS A C 1
ATOM 1028 O O . LYS A 1 125 ? 29.204 1.461 -54.525 1.00 95.19 125 LYS A O 1
ATOM 1033 N N . GLN A 1 126 ? 30.981 0.175 -55.026 1.00 94.81 126 GLN A N 1
ATOM 1034 C CA . GLN A 1 126 ? 30.597 -0.965 -54.182 1.00 94.81 126 GLN A CA 1
ATOM 1035 C C . GLN A 1 126 ? 30.538 -0.605 -52.687 1.00 94.81 126 GLN A C 1
ATOM 1037 O O . GLN A 1 126 ? 29.620 -1.006 -51.976 1.00 94.81 126 GLN A O 1
ATOM 1042 N N . SER A 1 127 ? 31.481 0.199 -52.192 1.00 94.25 127 SER A N 1
ATOM 1043 C CA . SER A 1 127 ? 31.457 0.693 -50.810 1.00 94.25 127 SER A CA 1
ATOM 1044 C C . SER A 1 127 ? 30.237 1.586 -50.553 1.00 94.25 127 SER A C 1
ATOM 1046 O O . SER A 1 127 ? 29.561 1.436 -49.535 1.00 94.25 127 SER A O 1
ATOM 1048 N N . LYS A 1 128 ? 29.889 2.474 -51.496 1.00 95.12 128 LYS A N 1
ATOM 1049 C CA . LYS A 1 128 ? 28.692 3.328 -51.410 1.00 95.12 128 LYS A CA 1
ATOM 1050 C C . LYS A 1 128 ? 27.398 2.508 -51.404 1.00 95.12 128 LYS A C 1
ATOM 1052 O O . LYS A 1 128 ? 26.531 2.773 -50.571 1.00 95.12 128 LYS A O 1
ATOM 1057 N N . THR A 1 129 ? 27.264 1.504 -52.274 1.00 94.94 129 THR A N 1
ATOM 1058 C CA . THR A 1 129 ? 26.076 0.632 -52.295 1.00 94.94 129 THR A CA 1
ATOM 1059 C C . THR A 1 129 ? 25.964 -0.187 -51.012 1.00 94.94 129 THR A C 1
ATOM 1061 O O . THR A 1 129 ? 24.893 -0.199 -50.407 1.00 94.94 129 THR A O 1
ATOM 1064 N N . ARG A 1 130 ? 27.074 -0.760 -50.524 1.00 94.75 130 ARG A N 1
ATOM 1065 C CA . ARG A 1 130 ? 27.127 -1.467 -49.236 1.00 94.75 130 ARG A CA 1
ATOM 1066 C C . ARG A 1 130 ? 26.721 -0.552 -48.078 1.00 94.75 130 ARG A C 1
ATOM 1068 O O . ARG A 1 130 ? 25.877 -0.931 -47.275 1.00 94.75 130 ARG A O 1
ATOM 1075 N N . LYS A 1 131 ? 27.245 0.678 -48.008 1.00 94.75 131 LYS A N 1
ATOM 1076 C CA . LYS A 1 131 ? 26.851 1.670 -46.985 1.00 94.75 131 LYS A CA 1
ATOM 1077 C C . LYS A 1 131 ? 25.359 2.011 -47.051 1.00 94.75 131 LYS A C 1
ATOM 1079 O O . LYS A 1 131 ? 24.725 2.121 -46.007 1.00 94.75 131 LYS A O 1
ATOM 1084 N N . LYS A 1 132 ? 24.788 2.162 -48.252 1.00 95.50 132 LYS A N 1
ATOM 1085 C CA . LYS A 1 132 ? 23.350 2.423 -48.432 1.00 95.50 132 LYS A CA 1
ATOM 1086 C C . LYS A 1 132 ? 22.498 1.245 -47.951 1.00 95.50 132 LYS A C 1
ATOM 1088 O O . LYS A 1 132 ? 21.502 1.472 -47.276 1.00 95.50 132 LYS A O 1
ATOM 1093 N N . GLN A 1 133 ? 22.901 0.012 -48.261 1.00 95.50 133 GLN A N 1
ATOM 1094 C CA . GLN A 1 133 ? 22.224 -1.200 -47.784 1.00 95.50 133 GLN A CA 1
ATOM 1095 C C . GLN A 1 133 ? 22.283 -1.321 -46.257 1.00 95.50 133 GLN A C 1
ATOM 1097 O O . GLN A 1 133 ? 21.253 -1.553 -45.638 1.00 95.50 133 GLN A O 1
ATOM 1102 N N . TRP A 1 134 ? 23.445 -1.076 -45.640 1.00 95.31 134 TRP A N 1
ATOM 1103 C CA . TRP A 1 134 ? 23.573 -1.079 -44.177 1.00 95.31 134 TRP A CA 1
ATOM 1104 C C . TRP A 1 134 ? 22.712 -0.020 -43.494 1.00 95.31 134 TRP A C 1
ATOM 1106 O O . TRP A 1 134 ? 22.113 -0.313 -42.466 1.00 95.31 134 TRP A O 1
ATOM 1116 N N . ARG A 1 135 ? 22.632 1.196 -44.053 1.00 95.25 135 ARG A N 1
ATOM 1117 C CA . ARG A 1 135 ? 21.751 2.248 -43.522 1.00 95.25 135 ARG A CA 1
ATOM 1118 C C . ARG A 1 135 ? 20.290 1.822 -43.590 1.00 95.25 135 ARG A C 1
ATOM 1120 O O . ARG A 1 135 ? 19.647 1.801 -42.556 1.00 95.25 135 ARG A O 1
ATOM 1127 N N . LYS A 1 136 ? 19.826 1.349 -44.752 1.00 95.81 136 LYS A N 1
ATOM 1128 C CA . LYS A 1 136 ? 18.460 0.824 -44.905 1.00 95.81 136 LYS A CA 1
ATOM 1129 C C . LYS A 1 136 ? 18.146 -0.297 -43.913 1.00 95.81 136 LYS A C 1
ATOM 1131 O O . LYS A 1 136 ? 17.142 -0.219 -43.225 1.00 95.81 136 LYS A O 1
ATOM 1136 N N . ALA A 1 137 ? 19.029 -1.288 -43.786 1.00 95.25 137 ALA A N 1
ATOM 1137 C CA . ALA A 1 137 ? 18.840 -2.387 -42.840 1.00 95.25 137 ALA A CA 1
ATOM 1138 C C . ALA A 1 137 ? 18.810 -1.906 -41.377 1.00 95.25 137 ALA A C 1
ATOM 1140 O O . ALA A 1 137 ? 18.076 -2.453 -40.556 1.00 95.25 137 ALA A O 1
ATOM 11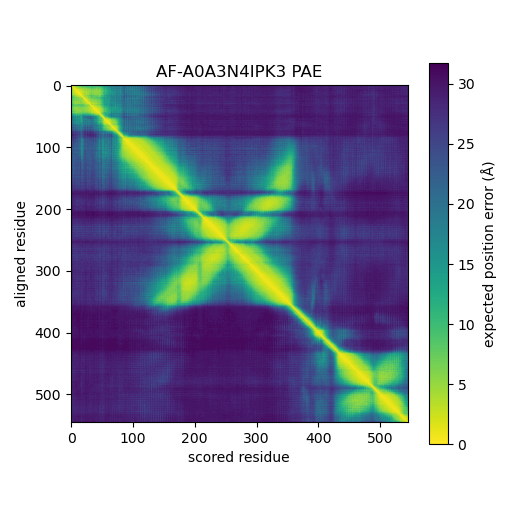41 N N . ARG A 1 138 ? 19.599 -0.876 -41.039 1.00 95.69 138 ARG A N 1
ATOM 1142 C CA . ARG A 1 138 ? 19.566 -0.250 -39.713 1.00 95.69 138 ARG A CA 1
ATOM 1143 C C . ARG A 1 138 ? 18.255 0.492 -39.478 1.00 95.69 138 ARG A C 1
ATOM 1145 O O . ARG A 1 138 ? 17.658 0.303 -38.427 1.00 95.69 138 ARG A O 1
ATOM 1152 N N . ASP A 1 139 ? 17.817 1.288 -40.445 1.00 95.31 139 ASP A N 1
ATOM 1153 C CA . ASP A 1 139 ? 16.591 2.081 -40.353 1.00 95.31 139 ASP A CA 1
ATOM 1154 C C . ASP A 1 139 ? 15.359 1.163 -40.256 1.00 95.31 139 ASP A C 1
ATOM 1156 O O . ASP A 1 139 ? 14.499 1.377 -39.409 1.00 95.31 139 ASP A O 1
ATOM 1160 N N . GLU A 1 140 ? 15.322 0.069 -41.025 1.00 96.19 140 GLU A N 1
ATOM 1161 C CA . GLU A 1 140 ? 14.290 -0.974 -40.920 1.00 96.19 140 GLU A CA 1
ATOM 1162 C C . GLU A 1 140 ? 14.293 -1.663 -39.549 1.00 96.19 140 GLU A C 1
ATOM 1164 O O . GLU A 1 140 ? 13.232 -1.944 -38.992 1.00 96.19 140 GLU A O 1
ATOM 1169 N N . ARG A 1 141 ? 15.474 -1.938 -38.979 1.00 96.00 141 ARG A N 1
ATOM 1170 C CA . ARG A 1 141 ? 15.581 -2.511 -37.630 1.00 96.00 141 ARG A CA 1
ATOM 1171 C C . ARG A 1 141 ? 15.072 -1.537 -36.569 1.00 96.00 141 ARG A C 1
ATOM 1173 O O . ARG A 1 141 ? 14.340 -1.957 -35.682 1.00 96.00 141 ARG A O 1
ATOM 1180 N N . TRP A 1 142 ? 15.441 -0.263 -36.672 1.00 95.19 142 TRP A N 1
ATOM 1181 C CA . TRP A 1 142 ? 14.996 0.781 -35.749 1.00 95.19 142 TRP A CA 1
ATOM 1182 C C . TRP A 1 142 ? 13.491 1.029 -35.846 1.00 95.19 142 TRP A C 1
ATOM 1184 O O . TRP A 1 142 ? 12.847 1.199 -34.818 1.00 95.19 142 TRP A O 1
ATOM 1194 N N . ALA A 1 143 ? 12.916 0.985 -37.050 1.00 95.25 143 ALA A N 1
ATOM 1195 C CA . ALA A 1 143 ? 11.472 1.084 -37.239 1.00 95.25 143 ALA A CA 1
ATOM 1196 C C . ALA A 1 143 ? 10.728 -0.068 -36.544 1.00 95.25 143 ALA A C 1
ATOM 1198 O O . ALA A 1 143 ? 9.779 0.181 -35.809 1.00 95.25 143 ALA A O 1
ATOM 1199 N N . LYS A 1 144 ? 11.208 -1.311 -36.698 1.00 95.38 144 LYS A N 1
ATOM 1200 C CA . LYS A 1 144 ? 10.628 -2.485 -36.020 1.00 95.38 144 LYS A CA 1
ATOM 1201 C C . LYS A 1 144 ? 10.753 -2.414 -34.500 1.00 95.38 144 LYS A C 1
ATOM 1203 O O . LYS A 1 144 ? 9.825 -2.782 -33.793 1.00 95.38 144 LYS A O 1
ATOM 1208 N N . GLU A 1 145 ? 11.897 -1.962 -33.994 1.00 94.62 145 GLU A N 1
ATOM 1209 C CA . GLU A 1 145 ? 12.117 -1.801 -32.553 1.00 94.62 145 GLU A CA 1
ATOM 1210 C C . GLU A 1 145 ? 11.216 -0.704 -31.973 1.00 94.62 145 GLU A C 1
ATOM 1212 O O . GLU A 1 145 ? 10.609 -0.904 -30.925 1.00 94.62 145 GLU A O 1
ATOM 1217 N N . LYS A 1 146 ? 11.049 0.413 -32.692 1.00 95.50 146 LYS A N 1
ATOM 1218 C CA . LYS A 1 146 ? 10.107 1.476 -32.326 1.00 95.50 146 LYS A CA 1
ATOM 1219 C C . LYS A 1 146 ? 8.667 0.957 -32.275 1.00 95.50 146 LYS A C 1
ATOM 1221 O O . LYS A 1 146 ? 8.007 1.144 -31.261 1.00 95.50 146 LYS A O 1
ATOM 1226 N N . GLU A 1 147 ? 8.215 0.256 -33.314 1.00 94.94 147 GLU A N 1
ATOM 1227 C CA . GLU A 1 147 ? 6.871 -0.338 -33.370 1.00 94.94 147 GLU A CA 1
ATOM 1228 C C . GLU A 1 147 ? 6.651 -1.358 -32.237 1.00 94.94 147 GLU A C 1
ATOM 1230 O O . GLU A 1 147 ? 5.601 -1.372 -31.596 1.00 94.94 147 GLU A O 1
ATOM 1235 N N . GLN A 1 148 ? 7.663 -2.174 -31.923 1.00 95.62 148 GLN A N 1
ATOM 1236 C CA . GLN A 1 148 ? 7.609 -3.115 -30.804 1.00 95.62 148 GLN A CA 1
ATOM 1237 C C . GLN A 1 148 ? 7.470 -2.395 -29.455 1.00 95.62 148 GLN A C 1
ATOM 1239 O O . GLN A 1 148 ? 6.669 -2.813 -28.617 1.00 95.62 148 GLN A O 1
ATOM 1244 N N . VAL A 1 149 ? 8.241 -1.327 -29.232 1.00 94.00 149 VAL A N 1
ATOM 1245 C CA . VAL A 1 149 ? 8.171 -0.530 -28.000 1.00 94.00 149 VAL A CA 1
ATOM 1246 C C . VAL A 1 149 ? 6.822 0.178 -27.890 1.00 94.00 149 VAL A C 1
ATOM 1248 O O . VAL A 1 149 ? 6.205 0.119 -26.831 1.00 94.00 149 VAL A O 1
ATOM 1251 N N . GLU A 1 150 ? 6.315 0.774 -28.970 1.00 93.88 150 GLU A N 1
ATOM 1252 C CA . GLU A 1 150 ? 4.984 1.396 -29.003 1.00 93.88 150 GLU A CA 1
ATOM 1253 C C . GLU A 1 150 ? 3.877 0.375 -28.711 1.00 93.88 150 GLU A C 1
ATOM 1255 O O . GLU A 1 150 ? 3.000 0.628 -27.884 1.00 93.88 150 GLU A O 1
ATOM 1260 N N . SER A 1 151 ? 3.949 -0.822 -29.300 1.00 93.38 151 SER A N 1
ATOM 1261 C CA . SER A 1 151 ? 3.016 -1.909 -28.994 1.00 93.38 151 SER A CA 1
ATOM 1262 C C . SER A 1 151 ? 3.097 -2.349 -27.530 1.00 93.38 151 SER A C 1
ATOM 1264 O O . SER A 1 151 ? 2.062 -2.657 -26.938 1.00 93.38 151 SER A O 1
ATOM 1266 N N . MET A 1 152 ? 4.294 -2.395 -26.939 1.00 93.25 152 MET A N 1
ATOM 1267 C CA . MET A 1 152 ? 4.477 -2.755 -25.531 1.00 93.25 152 MET A CA 1
ATOM 1268 C C . MET A 1 152 ? 3.924 -1.672 -24.601 1.00 93.25 152 MET A C 1
ATOM 1270 O O . MET A 1 152 ? 3.234 -2.006 -23.642 1.00 93.25 152 MET A O 1
ATOM 1274 N N . ILE A 1 153 ? 4.164 -0.394 -24.910 1.00 89.62 153 ILE A N 1
ATOM 1275 C CA . ILE A 1 153 ? 3.602 0.746 -24.174 1.00 89.62 153 ILE A CA 1
ATOM 1276 C C . ILE A 1 153 ? 2.076 0.683 -24.218 1.00 89.62 153 ILE A C 1
ATOM 1278 O O . ILE A 1 153 ? 1.444 0.688 -23.169 1.00 89.62 153 ILE A O 1
ATOM 1282 N N . ASN A 1 154 ? 1.479 0.527 -25.401 1.00 89.62 154 ASN A N 1
ATOM 1283 C CA . ASN A 1 154 ? 0.026 0.420 -25.544 1.00 89.62 154 ASN A CA 1
ATOM 1284 C C . ASN A 1 154 ? -0.535 -0.796 -24.784 1.00 89.62 154 ASN A C 1
ATOM 1286 O O . ASN A 1 154 ? -1.538 -0.685 -24.077 1.00 89.62 154 ASN A O 1
ATOM 1290 N N . GLY A 1 155 ? 0.138 -1.948 -24.855 1.00 91.62 155 GLY A N 1
ATOM 1291 C CA . GLY A 1 155 ? -0.224 -3.137 -24.079 1.00 91.62 155 GLY A CA 1
ATOM 1292 C C . GLY A 1 155 ? -0.178 -2.899 -22.564 1.00 91.62 155 GLY A C 1
ATOM 1293 O O . GLY A 1 155 ? -1.112 -3.260 -21.850 1.00 91.62 155 GLY A O 1
ATOM 1294 N N . MET A 1 156 ? 0.862 -2.231 -22.061 1.00 89.62 156 MET A N 1
ATOM 1295 C CA . MET A 1 156 ? 0.970 -1.867 -20.645 1.00 89.62 156 MET A CA 1
ATOM 1296 C C . MET A 1 156 ? -0.100 -0.853 -20.235 1.00 89.62 156 MET A C 1
ATOM 1298 O O . MET A 1 156 ? -0.750 -1.051 -19.215 1.00 89.62 156 MET A O 1
ATOM 1302 N N . THR A 1 157 ? -0.347 0.180 -21.041 1.00 89.12 157 THR A N 1
ATOM 1303 C CA . THR A 1 157 ? -1.377 1.193 -20.775 1.00 89.12 157 THR A CA 1
ATOM 1304 C C . THR A 1 157 ? -2.769 0.574 -20.723 1.00 89.12 157 THR A C 1
ATOM 1306 O O . THR A 1 157 ? -3.513 0.841 -19.786 1.00 89.12 157 THR A O 1
ATOM 1309 N N . THR A 1 158 ? -3.115 -0.304 -21.671 1.00 88.94 158 THR A N 1
ATOM 1310 C CA . THR A 1 158 ? -4.404 -1.022 -21.649 1.00 88.94 158 THR A CA 1
ATOM 1311 C C . THR A 1 158 ? -4.522 -1.964 -20.452 1.00 88.94 158 THR A C 1
ATOM 1313 O O . THR A 1 158 ? -5.588 -2.040 -19.848 1.00 88.94 158 THR A O 1
ATOM 1316 N N . THR A 1 159 ? -3.432 -2.631 -20.054 1.00 91.44 159 THR A N 1
ATOM 1317 C CA . THR A 1 159 ? -3.418 -3.500 -18.865 1.00 91.44 159 THR A CA 1
ATOM 1318 C C . THR A 1 159 ? -3.623 -2.689 -17.589 1.00 91.44 159 THR A C 1
ATOM 1320 O O . THR A 1 159 ? -4.445 -3.063 -16.760 1.00 91.44 159 THR A O 1
ATOM 1323 N N . ILE A 1 160 ? -2.918 -1.563 -17.439 1.00 87.06 160 ILE A N 1
ATOM 1324 C CA . ILE A 1 160 ? -3.059 -0.669 -16.282 1.00 87.06 160 ILE A CA 1
ATOM 1325 C C . ILE A 1 160 ? -4.459 -0.053 -16.259 1.00 87.06 160 ILE A C 1
ATOM 1327 O O . ILE A 1 160 ? -5.071 -0.010 -15.200 1.00 87.06 160 ILE A O 1
ATOM 1331 N N . ALA A 1 161 ? -4.995 0.375 -17.404 1.00 86.12 161 ALA A N 1
ATOM 1332 C CA . ALA A 1 161 ? -6.357 0.897 -17.500 1.00 86.12 161 ALA A CA 1
ATOM 1333 C C . ALA A 1 161 ? -7.404 -0.165 -17.126 1.00 86.12 161 ALA A C 1
ATOM 1335 O O . ALA A 1 161 ? -8.330 0.137 -16.381 1.00 86.12 161 ALA A O 1
ATOM 1336 N N . GLY A 1 162 ? -7.228 -1.412 -17.575 1.00 87.50 162 GLY A N 1
ATOM 1337 C CA . GLY A 1 162 ? -8.082 -2.536 -17.189 1.00 87.50 162 GLY A CA 1
ATOM 1338 C C . GLY A 1 162 ? -8.005 -2.836 -15.692 1.00 87.50 162 GLY A C 1
ATOM 1339 O O . GLY A 1 162 ? -9.032 -2.895 -15.029 1.00 87.50 162 GLY A O 1
ATOM 1340 N N . GLN A 1 163 ? -6.797 -2.921 -15.126 1.00 87.56 163 GLN A N 1
ATOM 1341 C CA . GLN A 1 163 ? -6.603 -3.114 -13.684 1.00 87.56 163 GLN A CA 1
ATOM 1342 C C . GLN A 1 163 ? -7.187 -1.964 -12.864 1.00 87.56 163 GLN A C 1
ATOM 1344 O O . GLN A 1 163 ? -7.800 -2.193 -11.826 1.00 87.56 163 GLN A O 1
ATOM 1349 N N . LEU A 1 164 ? -7.017 -0.726 -13.323 1.00 84.44 164 LEU A N 1
ATOM 1350 C CA . LEU A 1 164 ? -7.598 0.446 -12.687 1.00 84.44 164 LEU A CA 1
ATOM 1351 C C . LEU A 1 164 ? -9.124 0.397 -12.742 1.00 84.44 164 LEU A C 1
ATOM 1353 O O . LEU A 1 164 ? -9.760 0.685 -11.738 1.00 84.44 164 LEU A O 1
ATOM 1357 N N . GLN A 1 165 ? -9.707 -0.006 -13.871 1.00 83.62 165 GLN A N 1
ATOM 1358 C CA . GLN A 1 165 ? -11.147 -0.184 -14.009 1.00 83.62 165 GLN A CA 1
ATOM 1359 C C . GLN A 1 165 ? -11.664 -1.316 -13.114 1.00 83.62 165 GLN A C 1
ATOM 1361 O O . GLN A 1 165 ? -12.687 -1.133 -12.464 1.00 83.62 165 GLN A O 1
ATOM 1366 N N . ASP A 1 166 ? -10.958 -2.442 -13.012 1.00 84.88 166 ASP A N 1
ATOM 1367 C CA . ASP A 1 166 ? -11.304 -3.550 -12.113 1.00 84.88 166 ASP A CA 1
ATOM 1368 C C . ASP A 1 166 ? -11.240 -3.111 -10.645 1.00 84.88 166 ASP A C 1
ATOM 1370 O O . ASP A 1 166 ? -12.139 -3.402 -9.849 1.00 84.88 166 ASP A O 1
ATOM 1374 N N . VAL A 1 167 ? -10.209 -2.346 -10.274 1.00 79.31 167 VAL A N 1
ATOM 1375 C CA . VAL A 1 167 ? -10.095 -1.738 -8.944 1.00 79.31 167 VAL A CA 1
ATOM 1376 C C . VAL A 1 167 ? -11.218 -0.724 -8.732 1.00 79.31 167 VAL A C 1
ATOM 1378 O O . VAL A 1 167 ? -11.880 -0.760 -7.706 1.00 79.31 167 VAL A O 1
ATOM 1381 N N . GLN A 1 168 ? -11.522 0.125 -9.710 1.00 74.25 168 GLN A N 1
ATOM 1382 C CA . GLN A 1 168 ? -12.593 1.118 -9.640 1.00 74.25 168 GLN A CA 1
ATOM 1383 C C . GLN A 1 168 ? -13.997 0.504 -9.717 1.00 74.25 168 GLN A C 1
ATOM 1385 O O . GLN A 1 168 ? -14.945 1.171 -9.335 1.00 74.25 168 GLN A O 1
ATOM 1390 N N . GLN A 1 169 ? -14.172 -0.732 -10.186 1.00 76.25 169 GLN A N 1
ATOM 1391 C CA . GLN A 1 169 ? -15.446 -1.463 -10.139 1.00 76.25 169 GLN A CA 1
ATOM 1392 C C . GLN A 1 169 ? -15.593 -2.268 -8.846 1.00 76.25 169 GLN A C 1
ATOM 1394 O O . GLN A 1 169 ? -16.685 -2.344 -8.284 1.00 76.25 169 GLN A O 1
ATOM 1399 N N . SER A 1 170 ? -14.495 -2.821 -8.330 1.00 69.12 170 SER A N 1
ATOM 1400 C CA . SER A 1 170 ? -14.474 -3.476 -7.018 1.00 69.12 170 SER A CA 1
ATOM 1401 C C . SER A 1 170 ? -14.546 -2.474 -5.861 1.00 69.12 170 SER A C 1
ATOM 1403 O O . SER A 1 170 ? -15.116 -2.788 -4.821 1.00 69.12 170 SER A O 1
ATOM 1405 N N . TYR A 1 171 ? -14.067 -1.243 -6.042 1.00 63.84 171 TYR A N 1
ATOM 1406 C CA . TYR A 1 171 ? -14.111 -0.194 -5.024 1.00 63.84 171 TYR A CA 1
ATOM 1407 C C . TYR A 1 171 ? -15.528 0.306 -4.664 1.00 63.84 171 TYR A C 1
ATOM 1409 O O . TYR A 1 171 ? -15.798 0.440 -3.480 1.00 63.84 171 TYR A O 1
ATOM 1417 N N . PRO A 1 172 ? -16.477 0.544 -5.592 1.00 55.12 172 PRO A N 1
ATOM 1418 C CA . PRO A 1 172 ? -17.873 0.845 -5.274 1.00 55.12 172 PRO A CA 1
ATOM 1419 C C . PRO A 1 172 ? -18.656 -0.397 -4.831 1.00 55.12 172 PRO A C 1
ATOM 1421 O O . PRO A 1 172 ? -19.625 -0.268 -4.091 1.00 55.12 172 PRO A O 1
ATOM 1424 N N . ALA A 1 173 ? -18.216 -1.616 -5.166 1.00 50.84 173 ALA A N 1
ATOM 1425 C CA . ALA A 1 173 ? -18.682 -2.792 -4.422 1.00 50.84 173 ALA A CA 1
ATOM 1426 C C . ALA A 1 173 ? -18.229 -2.741 -2.940 1.00 50.84 173 ALA A C 1
ATOM 1428 O O . ALA A 1 173 ? -18.875 -3.328 -2.073 1.00 50.84 173 ALA A O 1
ATOM 1429 N N . LEU A 1 174 ? -17.173 -1.969 -2.649 1.00 48.66 174 LEU A N 1
ATOM 1430 C CA . LEU A 1 174 ? -16.642 -1.629 -1.327 1.00 48.66 174 LEU A CA 1
ATOM 1431 C C . LEU A 1 174 ? -17.040 -0.219 -0.809 1.00 48.66 174 LEU A C 1
ATOM 1433 O O . LEU A 1 174 ? -16.601 0.145 0.278 1.00 48.66 174 LEU A O 1
ATOM 1437 N N . ALA A 1 175 ? -17.874 0.580 -1.494 1.00 47.84 175 ALA A N 1
ATOM 1438 C CA . ALA A 1 175 ? -18.284 1.921 -1.036 1.00 47.84 175 ALA A CA 1
ATOM 1439 C C . ALA A 1 175 ? -19.631 2.365 -1.644 1.00 47.84 175 ALA A C 1
ATOM 1441 O O . ALA A 1 175 ? -19.801 2.233 -2.851 1.00 47.84 175 ALA A O 1
ATOM 1442 N N . PRO A 1 176 ? -20.578 2.994 -0.913 1.00 51.38 176 PRO A N 1
ATOM 1443 C CA . PRO A 1 176 ? -20.693 3.213 0.530 1.00 51.38 176 PRO A CA 1
ATOM 1444 C C . PRO A 1 176 ? -21.493 2.124 1.269 1.00 51.38 176 PRO A C 1
ATOM 1446 O O . PRO A 1 176 ? -21.533 2.158 2.489 1.00 51.38 176 PRO A O 1
ATOM 1449 N N . SER A 1 177 ? -22.138 1.161 0.598 1.00 51.50 177 SER A N 1
ATOM 1450 C CA . SER A 1 177 ? -23.120 0.292 1.273 1.00 51.50 177 SER A CA 1
ATOM 1451 C C . SER A 1 177 ? -22.504 -0.762 2.195 1.00 51.50 177 SER A C 1
ATOM 1453 O O . SER A 1 177 ? -23.054 -1.005 3.262 1.00 51.50 177 SER A O 1
ATOM 1455 N N . GLN A 1 178 ? -21.372 -1.372 1.829 1.00 54.03 178 GLN A N 1
ATOM 1456 C CA . GLN A 1 178 ? -20.712 -2.371 2.678 1.00 54.03 178 GLN A CA 1
ATOM 1457 C C . GLN A 1 178 ? -19.991 -1.781 3.896 1.00 54.03 178 GLN A C 1
ATOM 1459 O O . GLN A 1 178 ? -20.270 -2.254 4.995 1.00 54.03 178 GLN A O 1
ATOM 1464 N N . PRO A 1 179 ? -19.113 -0.764 3.773 1.00 62.75 179 PRO A N 1
ATOM 1465 C CA . PRO A 1 179 ? -18.504 -0.150 4.945 1.00 62.75 179 PRO A CA 1
ATOM 1466 C C . PRO A 1 179 ? -19.547 0.578 5.793 1.00 62.75 179 PRO A C 1
ATOM 1468 O O . PRO A 1 179 ? -19.427 0.563 7.008 1.00 62.75 179 PRO A O 1
ATOM 1471 N N . ALA A 1 180 ? -20.606 1.153 5.204 1.00 68.19 180 ALA A N 1
ATOM 1472 C CA . ALA A 1 180 ? -21.699 1.706 6.001 1.00 68.19 180 ALA A CA 1
ATOM 1473 C C . ALA A 1 180 ? -22.476 0.612 6.734 1.00 68.19 180 ALA A C 1
ATOM 1475 O O . ALA A 1 180 ? -22.809 0.824 7.887 1.00 68.19 180 ALA A O 1
ATOM 1476 N N . GLN A 1 181 ? -22.724 -0.555 6.128 1.00 73.31 181 GLN A N 1
ATOM 1477 C CA . GLN A 1 181 ? -23.361 -1.675 6.829 1.00 73.31 181 GLN A CA 1
ATOM 1478 C C . GLN A 1 181 ? -22.480 -2.228 7.945 1.00 73.31 181 GLN A C 1
ATOM 1480 O O . GLN A 1 181 ? -22.981 -2.462 9.038 1.00 73.31 181 GLN A O 1
ATOM 1485 N N . THR A 1 182 ? -21.177 -2.414 7.721 1.00 76.31 182 THR A N 1
ATOM 1486 C CA . THR A 1 182 ? -20.286 -2.893 8.786 1.00 76.31 182 THR A CA 1
ATOM 1487 C C . THR A 1 182 ? -20.171 -1.858 9.900 1.00 76.31 182 THR A C 1
ATOM 1489 O O . THR A 1 182 ? -20.373 -2.211 11.057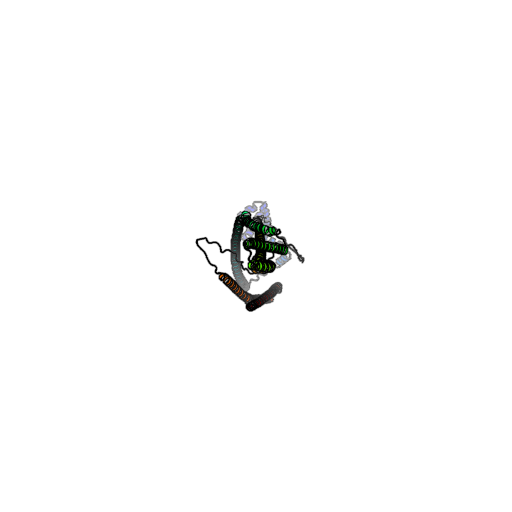 1.00 76.31 182 THR A O 1
ATOM 1492 N N . VAL A 1 183 ? -19.971 -0.576 9.576 1.00 83.88 183 VAL A N 1
ATOM 1493 C CA . VAL A 1 183 ? -19.990 0.526 10.553 1.00 83.88 183 VAL A CA 1
ATOM 1494 C C . VAL A 1 183 ? -21.334 0.592 11.277 1.00 83.88 183 VAL A C 1
ATOM 1496 O O . VAL A 1 183 ? -21.350 0.730 12.491 1.00 83.88 183 VAL A O 1
ATOM 1499 N N . GLN A 1 184 ? -22.454 0.422 10.579 1.00 86.56 184 GLN A N 1
ATOM 1500 C CA . GLN A 1 184 ? -23.787 0.422 11.176 1.00 86.56 184 GLN A CA 1
ATOM 1501 C C . GLN A 1 184 ? -23.971 -0.753 12.140 1.00 86.56 184 GLN A C 1
ATOM 1503 O O . GLN A 1 184 ? -24.379 -0.530 13.269 1.00 86.56 184 GLN A O 1
ATOM 1508 N N . THR A 1 185 ? -23.608 -1.982 11.760 1.00 86.88 185 THR A N 1
ATOM 1509 C CA . THR A 1 185 ? -23.688 -3.145 12.670 1.00 86.88 185 THR A CA 1
ATOM 1510 C C . THR A 1 185 ? -22.783 -2.988 13.892 1.00 86.88 185 THR A C 1
ATOM 1512 O O . THR A 1 185 ? -23.123 -3.419 14.994 1.00 86.88 185 THR A O 1
ATOM 1515 N N . VAL A 1 186 ? -21.626 -2.343 13.713 1.00 87.50 186 VAL A N 1
ATOM 1516 C CA . VAL A 1 186 ? -20.718 -1.978 14.798 1.00 87.50 186 VAL A CA 1
ATOM 1517 C C . VAL A 1 186 ? -21.433 -0.966 15.699 1.00 87.50 186 VAL A C 1
ATOM 1519 O O . VAL A 1 186 ? -21.669 -1.291 16.856 1.00 87.50 186 VAL A O 1
ATOM 1522 N N . LEU A 1 187 ? -21.914 0.166 15.197 1.00 88.31 187 LEU A N 1
ATOM 1523 C CA . LEU A 1 187 ? -22.634 1.158 16.007 1.00 88.31 187 LEU A CA 1
ATOM 1524 C C . LEU A 1 187 ? -23.877 0.582 16.712 1.00 88.31 187 LEU A C 1
ATOM 1526 O O . LEU A 1 187 ? -24.050 0.806 17.903 1.00 88.31 187 LEU A O 1
ATOM 1530 N N . GLU A 1 188 ? -24.672 -0.255 16.042 1.00 91.56 188 GLU A N 1
ATOM 1531 C CA . GLU A 1 188 ? -25.817 -0.954 16.649 1.00 91.56 188 GLU A CA 1
ATOM 1532 C C . GLU A 1 188 ? -25.384 -1.857 17.819 1.00 91.56 188 GLU A C 1
ATOM 1534 O O . GLU A 1 188 ? -26.062 -1.943 18.844 1.00 91.56 188 GLU A O 1
ATOM 1539 N N . SER A 1 189 ? -24.229 -2.522 17.701 1.00 90.19 189 SER A N 1
ATOM 1540 C CA . SER A 1 189 ? -23.664 -3.288 18.818 1.00 90.19 189 SER A CA 1
ATOM 1541 C C . SER A 1 189 ? -23.154 -2.397 19.961 1.00 90.19 189 SER A C 1
ATOM 1543 O O . SER A 1 189 ? -23.297 -2.799 21.116 1.00 90.19 189 SER A O 1
ATOM 1545 N N . ASP A 1 190 ? -22.630 -1.196 19.676 1.00 91.69 190 ASP A N 1
ATOM 1546 C CA . ASP A 1 190 ? -22.245 -0.214 20.708 1.00 91.69 190 ASP A CA 1
ATOM 1547 C C . ASP A 1 190 ? -23.464 0.320 21.453 1.00 91.69 190 ASP A C 1
ATOM 1549 O O . ASP A 1 190 ? -23.453 0.361 22.682 1.00 91.69 190 ASP A O 1
ATOM 1553 N N . ASP A 1 191 ? -24.544 0.633 20.738 1.00 92.25 191 ASP A N 1
ATOM 1554 C CA . ASP A 1 191 ? -25.813 1.052 21.336 1.00 92.25 191 ASP A CA 1
ATOM 1555 C C . ASP A 1 191 ? -26.360 -0.021 22.290 1.00 92.25 191 ASP A C 1
ATOM 1557 O O . ASP A 1 191 ? -26.893 0.292 23.357 1.00 92.25 191 ASP A O 1
ATOM 1561 N N . GLY A 1 192 ? -26.154 -1.303 21.970 1.00 91.38 192 GLY A N 1
ATOM 1562 C CA . GLY A 1 192 ? -26.465 -2.414 22.869 1.00 91.38 192 GLY A CA 1
ATOM 1563 C C . GLY A 1 192 ? -25.641 -2.413 24.165 1.00 91.38 192 GLY A C 1
ATOM 1564 O O . GLY A 1 192 ? -26.176 -2.726 25.234 1.00 91.38 192 GLY A O 1
ATOM 1565 N N . TYR A 1 193 ? -24.354 -2.056 24.108 1.00 91.31 193 TYR A N 1
ATOM 1566 C CA . TYR A 1 193 ? -23.513 -1.907 25.302 1.00 91.31 193 TYR A CA 1
ATOM 1567 C C . TYR A 1 193 ? -23.883 -0.661 26.110 1.00 91.31 193 TYR A C 1
ATOM 1569 O O . TYR A 1 193 ? -23.974 -0.743 27.335 1.00 91.31 193 TYR A O 1
ATOM 1577 N N . LEU A 1 194 ? -24.162 0.459 25.441 1.00 91.31 194 LEU A N 1
ATOM 1578 C CA . LEU A 1 194 ? -24.614 1.699 26.072 1.00 91.31 194 LEU A CA 1
ATOM 1579 C C . LEU A 1 194 ? -25.973 1.527 26.758 1.00 91.31 194 LEU A C 1
ATOM 1581 O O . LEU A 1 194 ? -26.165 2.021 27.867 1.00 91.31 194 LEU A O 1
ATOM 1585 N N . GLY A 1 195 ? -26.891 0.766 26.157 1.00 91.25 195 GLY A N 1
ATOM 1586 C CA . GLY A 1 195 ? -28.172 0.415 26.770 1.00 91.25 195 GLY A CA 1
ATOM 1587 C C . GLY A 1 195 ? -27.998 -0.358 28.080 1.00 91.25 195 GLY A C 1
ATOM 1588 O O . GLY A 1 195 ? -28.599 0.002 29.091 1.00 91.25 195 GLY A O 1
ATOM 1589 N N . LYS A 1 196 ? -27.114 -1.365 28.097 1.00 88.81 196 LYS A N 1
ATOM 1590 C CA . LYS A 1 196 ? -26.770 -2.116 29.320 1.00 88.81 196 LYS A CA 1
ATOM 1591 C C . LYS A 1 196 ? -26.072 -1.241 30.357 1.00 88.81 196 LYS A C 1
ATOM 1593 O O . LYS A 1 196 ? -26.335 -1.365 31.546 1.00 88.81 196 LYS A O 1
ATOM 1598 N N . LEU A 1 197 ? -25.192 -0.343 29.921 1.00 90.12 197 LEU A N 1
ATOM 1599 C CA . LEU A 1 197 ? -24.518 0.602 30.807 1.00 90.12 197 LEU A CA 1
ATOM 1600 C C . LEU A 1 197 ? -25.524 1.548 31.475 1.00 90.12 197 LEU A C 1
ATOM 1602 O O . LEU A 1 197 ? -25.454 1.754 32.683 1.00 90.12 197 LEU A O 1
ATOM 1606 N N . ASN A 1 198 ? -26.503 2.051 30.722 1.00 89.00 198 ASN A N 1
ATOM 1607 C CA . ASN A 1 198 ? -27.591 2.859 31.266 1.00 89.00 198 ASN A CA 1
ATOM 1608 C C . ASN A 1 198 ? -28.454 2.069 32.268 1.00 89.00 198 ASN A C 1
ATOM 1610 O O . ASN A 1 198 ? -28.819 2.594 33.319 1.00 89.00 198 ASN A O 1
ATOM 1614 N N . GLU A 1 199 ? -28.729 0.792 31.989 1.00 88.31 199 GLU A N 1
ATOM 1615 C CA . GLU A 1 199 ? -29.421 -0.094 32.930 1.00 88.31 199 GLU A CA 1
ATOM 1616 C C . GLU A 1 199 ? -28.640 -0.229 34.249 1.00 88.31 199 GLU A C 1
ATOM 1618 O O . GLU A 1 199 ? -29.202 -0.008 35.322 1.00 88.31 199 GLU A O 1
ATOM 1623 N N . TYR A 1 200 ? -27.333 -0.495 34.198 1.00 85.50 200 TYR A N 1
ATOM 1624 C CA . TYR A 1 200 ? -26.512 -0.594 35.408 1.00 85.50 200 TYR A CA 1
ATOM 1625 C C . TYR A 1 200 ? -26.367 0.736 36.157 1.00 85.50 200 TYR A C 1
ATOM 1627 O O . TYR A 1 200 ? -26.403 0.734 37.387 1.00 85.50 200 TYR A O 1
ATOM 1635 N N . LEU A 1 201 ? -26.273 1.870 35.455 1.00 84.00 201 LEU A N 1
ATOM 1636 C CA . LEU A 1 201 ? -26.282 3.197 36.082 1.00 84.00 201 LEU A CA 1
ATOM 1637 C C . LEU A 1 201 ? -27.594 3.462 36.830 1.00 84.00 201 LEU A C 1
ATOM 1639 O O . LEU A 1 201 ? -27.574 3.962 37.957 1.00 84.00 201 LEU A O 1
ATOM 1643 N N . SER A 1 202 ? -28.733 3.078 36.247 1.00 82.44 202 SER A N 1
ATOM 1644 C CA . SER A 1 202 ? -30.038 3.216 36.906 1.00 82.44 202 SER A CA 1
ATOM 1645 C C . SER A 1 202 ? -30.162 2.349 38.167 1.00 82.44 202 SER A C 1
ATOM 1647 O O . SER A 1 202 ? -30.813 2.746 39.126 1.00 82.44 202 SER A O 1
ATOM 1649 N N . GLN A 1 203 ? -29.483 1.197 38.209 1.00 78.81 203 GLN A N 1
ATOM 1650 C CA . GLN A 1 203 ? -29.460 0.311 39.379 1.00 78.81 203 GLN A CA 1
ATOM 1651 C C . GLN A 1 203 ? -28.520 0.798 40.490 1.00 78.81 203 GLN A C 1
ATOM 1653 O O . GLN A 1 203 ? -28.746 0.473 41.649 1.00 78.81 203 GLN A O 1
ATOM 1658 N N . ILE A 1 204 ? -27.462 1.543 40.158 1.00 72.81 204 ILE A N 1
ATOM 1659 C CA . ILE A 1 204 ? -26.526 2.104 41.150 1.00 72.81 204 ILE A CA 1
ATOM 1660 C C . ILE A 1 204 ? -27.115 3.358 41.810 1.00 72.81 204 ILE A C 1
ATOM 1662 O O . ILE A 1 204 ? -26.904 3.588 42.994 1.00 72.81 204 ILE A O 1
ATOM 1666 N N . THR A 1 205 ? -27.873 4.154 41.056 1.00 60.53 205 THR A N 1
ATOM 1667 C CA . THR A 1 205 ? -28.452 5.423 41.531 1.00 60.53 205 THR A CA 1
ATOM 1668 C C . THR A 1 205 ? -29.706 5.254 42.393 1.00 60.53 205 THR A C 1
ATOM 1670 O O . THR A 1 205 ? -30.054 6.161 43.142 1.00 60.53 205 THR A O 1
ATOM 1673 N N . LEU A 1 206 ? -30.386 4.103 42.337 1.00 56.19 206 LEU A N 1
ATOM 1674 C CA . LEU A 1 206 ? -31.641 3.892 43.072 1.00 56.19 206 LEU A CA 1
ATOM 1675 C C . LEU A 1 206 ? -31.455 3.673 44.591 1.00 56.19 206 LEU A C 1
ATOM 1677 O O . LEU A 1 206 ? -32.416 3.831 45.345 1.00 56.19 206 LEU A O 1
ATOM 1681 N N . ASP A 1 207 ? -30.240 3.357 45.051 1.00 55.28 207 ASP A N 1
ATOM 1682 C CA . ASP A 1 207 ? -29.957 3.039 46.462 1.00 55.28 207 ASP A CA 1
ATOM 1683 C C . ASP A 1 207 ? -29.508 4.239 47.321 1.00 55.28 207 ASP A C 1
ATOM 1685 O O . ASP A 1 207 ? -29.345 4.094 48.532 1.00 55.28 207 ASP A O 1
ATOM 1689 N N . GLU A 1 208 ? -29.421 5.456 46.767 1.00 51.56 208 GLU A N 1
ATOM 1690 C CA . GLU A 1 208 ? -29.185 6.685 47.561 1.00 51.56 208 GLU A CA 1
ATOM 1691 C C . GLU A 1 208 ? -30.309 6.971 48.580 1.00 51.56 208 GLU A C 1
ATOM 1693 O O . GLU A 1 208 ? -30.148 7.771 49.497 1.00 51.56 208 GLU A O 1
ATOM 1698 N N . SER A 1 209 ? -31.457 6.295 48.470 1.00 47.41 209 SER A N 1
ATOM 1699 C CA . SER A 1 209 ? -32.539 6.394 49.459 1.00 47.41 209 SER A CA 1
ATOM 1700 C C . SER A 1 209 ? -32.280 5.617 50.761 1.00 47.41 209 SER A C 1
ATOM 1702 O O . SER A 1 209 ? -33.030 5.790 51.722 1.00 47.41 209 SER A O 1
ATOM 1704 N N . SER A 1 210 ? -31.216 4.806 50.824 1.00 52.66 210 SER A N 1
ATOM 1705 C CA . SER A 1 210 ? -30.799 4.066 52.023 1.00 52.66 210 SER A CA 1
ATOM 1706 C C . SER A 1 210 ? -29.571 4.684 52.704 1.00 52.66 210 SER A C 1
ATOM 1708 O O . SER A 1 210 ? -28.799 3.986 53.358 1.00 52.66 210 SER A O 1
ATOM 1710 N N . ASP A 1 211 ? -29.402 6.001 52.604 1.00 51.41 211 ASP A N 1
ATOM 1711 C CA . ASP A 1 211 ? -28.351 6.759 53.298 1.00 51.41 211 ASP A CA 1
ATOM 1712 C C . ASP A 1 211 ? -28.698 7.037 54.779 1.00 51.41 211 ASP A C 1
ATOM 1714 O O . ASP A 1 211 ? -28.224 7.993 55.393 1.00 51.41 211 ASP A O 1
ATOM 1718 N N . ALA A 1 212 ? -29.546 6.196 55.387 1.00 58.56 212 ALA A N 1
ATOM 1719 C CA . ALA A 1 212 ? -29.577 6.097 56.838 1.00 58.56 212 ALA A CA 1
ATOM 1720 C C . ALA A 1 212 ? -28.208 5.555 57.247 1.00 58.56 212 ALA A C 1
ATOM 1722 O O . ALA A 1 212 ? -27.878 4.401 56.959 1.00 58.56 212 ALA A O 1
ATOM 1723 N N . SER A 1 213 ? -27.398 6.417 57.865 1.00 64.12 213 SER A N 1
ATOM 1724 C CA . SER A 1 213 ? -26.082 6.060 58.384 1.00 64.12 213 SER A CA 1
ATOM 1725 C C . SER A 1 213 ? -26.160 4.702 59.089 1.00 64.12 213 SER A C 1
ATOM 1727 O O . SER A 1 213 ? -27.120 4.419 59.809 1.00 64.12 213 SER A O 1
ATOM 1729 N N . GLU A 1 214 ? -25.150 3.851 58.894 1.00 68.81 214 GLU A N 1
ATOM 1730 C CA . GLU A 1 214 ? -25.043 2.560 59.589 1.00 68.81 214 GLU A CA 1
ATOM 1731 C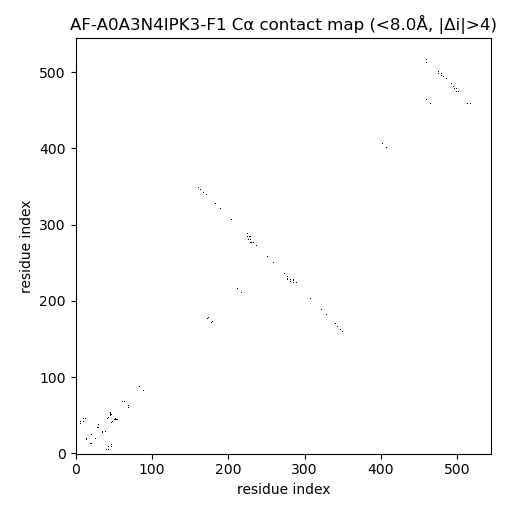 C . GLU A 1 214 ? -25.262 2.733 61.102 1.00 68.81 214 GLU A C 1
ATOM 1733 O O . GLU A 1 214 ? -25.900 1.896 61.738 1.00 68.81 214 GLU A O 1
ATOM 1738 N N . ASP A 1 215 ? -24.855 3.885 61.640 1.00 72.12 215 ASP A N 1
ATOM 1739 C CA . ASP A 1 215 ? -25.061 4.276 63.030 1.00 72.12 215 ASP A CA 1
ATOM 1740 C C . ASP A 1 215 ? -26.531 4.562 63.372 1.00 72.12 215 ASP A C 1
ATOM 1742 O O . ASP A 1 215 ? -26.992 4.203 64.455 1.00 72.12 215 ASP A O 1
ATOM 1746 N N . GLU A 1 216 ? -27.303 5.167 62.466 1.00 79.50 216 GLU A N 1
ATOM 1747 C CA . GLU A 1 216 ? -28.738 5.394 62.665 1.00 79.50 216 GLU A CA 1
ATOM 1748 C C . GLU A 1 216 ? -29.506 4.074 62.661 1.00 79.50 216 GLU A C 1
ATOM 1750 O O . GLU A 1 216 ? -30.352 3.850 63.531 1.00 79.50 216 GLU A O 1
ATOM 1755 N N . PHE A 1 217 ? -29.175 3.166 61.739 1.00 77.50 217 PHE A N 1
ATOM 1756 C CA . PHE A 1 217 ? -29.815 1.857 61.680 1.00 77.50 217 PHE A CA 1
ATOM 1757 C C . PHE A 1 217 ? -29.450 1.003 62.901 1.00 77.50 217 PHE A C 1
ATOM 1759 O O . PHE A 1 217 ? -30.343 0.453 63.549 1.00 77.50 217 PHE A O 1
ATOM 1766 N N . VAL A 1 218 ? -28.171 0.948 63.287 1.00 82.50 218 VAL A N 1
ATOM 1767 C CA . VAL A 1 218 ? -27.730 0.263 64.515 1.00 82.50 218 VAL A CA 1
ATOM 1768 C C . VAL A 1 218 ? -28.435 0.852 65.739 1.00 82.50 218 VAL A C 1
ATOM 1770 O O . VAL A 1 218 ? -28.969 0.095 66.551 1.00 82.50 218 VAL A O 1
ATOM 1773 N N . ALA A 1 219 ? -28.567 2.178 65.830 1.00 85.06 219 ALA A N 1
ATOM 1774 C CA . ALA A 1 219 ? -29.318 2.821 66.905 1.00 85.06 219 ALA A CA 1
ATOM 1775 C C . ALA A 1 219 ? -30.813 2.446 66.895 1.00 85.06 219 ALA A C 1
ATOM 1777 O O . ALA A 1 219 ? -31.422 2.321 67.960 1.00 85.06 219 ALA A O 1
ATOM 1778 N N . THR A 1 220 ? -31.437 2.250 65.727 1.00 85.88 220 THR A N 1
ATOM 1779 C CA . THR A 1 220 ? -32.828 1.760 65.659 1.00 85.88 220 THR A CA 1
ATOM 1780 C C . THR A 1 220 ? -32.964 0.305 66.106 1.00 85.88 220 THR A C 1
ATOM 1782 O O . THR A 1 220 ? -33.892 -0.014 66.851 1.00 85.88 220 THR A O 1
ATOM 1785 N N . VAL A 1 221 ? -32.017 -0.560 65.732 1.00 86.56 221 VAL A N 1
ATOM 1786 C CA . VAL A 1 221 ? -31.970 -1.964 66.165 1.00 86.56 221 VAL A CA 1
ATOM 1787 C C . VAL A 1 221 ? -31.779 -2.046 67.679 1.00 86.56 221 VAL A C 1
ATOM 1789 O O . VAL A 1 221 ? -32.499 -2.785 68.347 1.00 86.56 221 VAL A O 1
ATOM 1792 N N . GLU A 1 222 ? -30.898 -1.227 68.254 1.00 87.50 222 GLU A N 1
ATOM 1793 C CA . GLU A 1 222 ? -30.700 -1.156 69.707 1.00 87.50 222 GLU A CA 1
ATOM 1794 C C . GLU A 1 222 ? -31.947 -0.648 70.449 1.00 87.50 222 GLU A C 1
ATOM 1796 O O . GLU A 1 222 ? -32.322 -1.197 71.491 1.00 87.50 222 GLU A O 1
ATOM 1801 N N . LYS A 1 223 ? -32.668 0.333 69.891 1.00 89.94 223 LYS A N 1
ATOM 1802 C CA . LYS A 1 223 ? -33.968 0.780 70.428 1.00 89.94 223 LYS A CA 1
ATOM 1803 C C . LYS A 1 223 ? -35.028 -0.326 70.386 1.00 89.94 223 LYS A C 1
ATOM 1805 O O . LYS A 1 223 ? -35.785 -0.489 71.339 1.00 89.94 223 LYS A O 1
ATOM 1810 N N . LEU A 1 224 ? -35.088 -1.104 69.307 1.00 89.94 224 LEU A N 1
ATOM 1811 C CA . LEU A 1 224 ? -36.030 -2.221 69.180 1.00 89.94 224 LEU A CA 1
ATOM 1812 C C . LEU A 1 224 ? -35.700 -3.363 70.146 1.00 89.94 224 LEU A C 1
ATOM 1814 O O . LEU A 1 224 ? -36.603 -3.915 70.770 1.00 89.94 224 LEU A O 1
ATOM 1818 N N . ILE A 1 225 ? -34.417 -3.679 70.320 1.00 90.31 225 ILE A N 1
ATOM 1819 C CA . ILE A 1 225 ? -33.954 -4.710 71.255 1.00 90.31 225 ILE A CA 1
ATOM 1820 C C . ILE A 1 225 ? -34.255 -4.312 72.698 1.00 90.31 225 ILE A C 1
ATOM 1822 O O . ILE A 1 225 ? -34.809 -5.112 73.445 1.00 90.31 225 ILE A O 1
ATOM 1826 N N . THR A 1 226 ? -33.961 -3.071 73.089 1.00 90.25 226 THR A N 1
ATOM 1827 C CA . THR A 1 226 ? -34.292 -2.578 74.437 1.00 90.25 226 THR A CA 1
ATOM 1828 C C . THR A 1 226 ? -35.800 -2.584 74.693 1.00 90.25 226 THR A C 1
ATOM 1830 O O . THR A 1 226 ? -36.240 -2.937 75.788 1.00 90.25 226 THR A O 1
ATOM 1833 N N . LEU A 1 227 ? -36.622 -2.262 73.690 1.00 92.88 227 LEU A N 1
ATOM 1834 C CA . LEU A 1 227 ? -38.079 -2.381 73.784 1.00 92.88 227 LEU A CA 1
ATOM 1835 C C . LEU A 1 227 ? -38.506 -3.847 73.959 1.00 92.88 227 LEU A C 1
ATOM 1837 O O . LEU A 1 227 ? -39.312 -4.141 74.842 1.00 92.88 227 LEU A O 1
ATOM 1841 N N . LEU A 1 228 ? -37.933 -4.765 73.177 1.00 92.31 228 LEU A N 1
ATOM 1842 C CA . LEU A 1 228 ? -38.219 -6.196 73.262 1.00 92.31 228 LEU A CA 1
ATOM 1843 C C . LEU A 1 228 ? -37.870 -6.759 74.645 1.00 92.31 228 LEU A C 1
ATOM 1845 O O . LEU A 1 228 ? -38.720 -7.409 75.243 1.00 92.31 228 LEU A O 1
ATOM 1849 N N . VAL A 1 229 ? -36.691 -6.430 75.188 1.00 90.69 229 VAL A N 1
ATOM 1850 C CA . VAL A 1 229 ? -36.281 -6.806 76.555 1.00 90.69 229 VAL A CA 1
ATOM 1851 C C . VAL A 1 229 ? -37.292 -6.298 77.582 1.00 90.69 229 VAL A C 1
ATOM 1853 O O . VAL A 1 229 ? -37.757 -7.052 78.434 1.00 90.69 229 VAL A O 1
ATOM 1856 N N . ASN A 1 230 ? -37.705 -5.034 77.482 1.00 92.19 230 ASN A N 1
ATOM 1857 C CA . ASN A 1 230 ? -38.685 -4.465 78.406 1.00 92.19 230 ASN A CA 1
ATOM 1858 C C . ASN A 1 230 ? -40.054 -5.156 78.323 1.00 92.19 230 ASN A C 1
ATOM 1860 O O . ASN A 1 230 ? -40.712 -5.333 79.349 1.00 92.19 230 ASN A O 1
ATOM 1864 N N . LEU A 1 231 ? -40.507 -5.533 77.125 1.00 92.81 231 LEU A N 1
ATOM 1865 C CA . LEU A 1 231 ? -41.768 -6.253 76.949 1.00 92.81 231 LEU A CA 1
ATOM 1866 C C . LEU A 1 231 ? -41.686 -7.685 77.472 1.00 92.81 231 LEU A C 1
ATOM 1868 O O . LEU A 1 231 ? -42.611 -8.108 78.160 1.00 92.81 231 LEU A O 1
ATOM 1872 N N . THR A 1 232 ? -40.593 -8.405 77.212 1.00 91.62 232 THR A N 1
ATOM 1873 C CA . THR A 1 232 ? -40.423 -9.773 77.715 1.00 91.62 232 THR A CA 1
ATOM 1874 C C . THR A 1 232 ? -40.333 -9.797 79.229 1.00 91.62 232 THR A C 1
ATOM 1876 O O . THR A 1 232 ? -41.009 -10.606 79.846 1.00 91.62 232 THR A O 1
ATOM 1879 N N . VAL A 1 233 ? -39.598 -8.861 79.840 1.00 93.12 233 VAL A N 1
ATOM 1880 C CA . VAL A 1 233 ? -39.522 -8.738 81.305 1.00 93.12 233 VAL A CA 1
ATOM 1881 C C . VAL A 1 233 ? -40.894 -8.426 81.896 1.00 93.12 233 VAL A C 1
ATOM 1883 O O . VAL A 1 233 ? -41.289 -9.022 82.893 1.00 93.12 233 VAL A O 1
ATOM 1886 N N . LYS A 1 234 ? -41.658 -7.509 81.288 1.00 92.19 234 LYS A N 1
ATOM 1887 C CA . LYS A 1 234 ? -43.028 -7.219 81.738 1.00 92.19 234 LYS A CA 1
ATOM 1888 C C . LYS A 1 234 ? -43.934 -8.437 81.606 1.00 92.19 234 LYS A C 1
ATOM 1890 O O . LYS A 1 234 ? -44.711 -8.695 82.516 1.00 92.19 234 LYS A O 1
ATOM 1895 N N . GLN A 1 235 ? -43.836 -9.176 80.505 1.00 92.62 235 GLN A N 1
ATOM 1896 C CA . GLN A 1 235 ? -44.635 -10.374 80.284 1.00 92.62 235 GLN A CA 1
ATOM 1897 C C . GLN A 1 235 ? -44.310 -11.458 81.316 1.00 92.62 235 GLN A C 1
ATOM 1899 O O . GLN A 1 235 ? -45.224 -11.951 81.968 1.00 92.62 235 GLN A O 1
ATOM 1904 N N . THR A 1 236 ? -43.032 -11.785 81.516 1.00 90.75 236 THR A N 1
ATOM 1905 C CA . THR A 1 236 ? -42.623 -12.813 82.483 1.00 90.75 236 THR A CA 1
ATOM 1906 C C . THR A 1 236 ? -42.999 -12.419 83.906 1.00 90.75 236 THR A C 1
ATOM 1908 O O . THR A 1 236 ? -43.472 -13.262 84.659 1.00 90.75 236 THR A O 1
ATOM 1911 N N . ARG A 1 237 ? -42.862 -11.135 84.272 1.00 91.25 237 ARG A N 1
ATOM 1912 C CA . ARG A 1 237 ? -43.321 -10.625 85.575 1.00 91.25 237 ARG A CA 1
ATOM 1913 C C . ARG A 1 237 ? -44.827 -10.777 85.749 1.00 91.25 237 ARG A C 1
ATOM 1915 O O . ARG A 1 237 ? -45.254 -11.305 86.762 1.00 91.25 237 ARG A O 1
ATOM 1922 N N . LEU A 1 238 ? -45.622 -10.399 84.747 1.00 91.19 238 LEU A N 1
ATOM 1923 C CA . LEU A 1 238 ? -47.078 -10.563 84.792 1.00 91.19 238 LEU A CA 1
ATOM 1924 C C . LEU A 1 238 ? -47.501 -12.038 84.879 1.00 91.19 238 LEU A C 1
ATOM 1926 O O . LEU A 1 238 ? -48.485 -12.348 85.545 1.00 91.19 238 LEU A O 1
ATOM 1930 N N . GLU A 1 239 ? -46.782 -12.949 84.220 1.00 91.00 239 GLU A N 1
ATOM 1931 C CA . GLU A 1 239 ? -47.018 -14.395 84.318 1.00 91.00 239 GLU A CA 1
ATOM 1932 C C . GLU A 1 239 ? -46.657 -14.940 85.715 1.00 91.00 239 GLU A C 1
ATOM 1934 O O . GLU A 1 239 ? -47.428 -15.716 86.285 1.00 91.00 239 GLU A O 1
ATOM 1939 N N . LEU A 1 240 ? -45.550 -14.484 86.311 1.00 89.56 240 LEU A N 1
ATOM 1940 C CA . LEU A 1 240 ? -45.150 -14.812 87.687 1.00 89.56 240 LEU A CA 1
ATOM 1941 C C . LEU A 1 240 ? -46.136 -14.250 88.720 1.00 89.56 240 LEU A C 1
ATOM 1943 O O . LEU A 1 240 ? -46.631 -15.002 89.551 1.00 89.56 240 LEU A O 1
ATOM 1947 N N . ASP A 1 241 ? -46.517 -12.977 88.612 1.00 89.50 241 ASP A N 1
ATOM 1948 C CA . ASP A 1 241 ? -47.516 -12.346 89.483 1.00 89.50 241 ASP A CA 1
ATOM 1949 C C . ASP A 1 241 ? -48.868 -13.062 89.391 1.00 89.50 241 ASP A C 1
ATOM 1951 O O . ASP A 1 241 ? -49.549 -13.285 90.394 1.00 89.50 241 ASP A O 1
ATOM 1955 N N . ARG A 1 242 ? -49.268 -13.458 88.177 1.00 91.00 242 ARG A N 1
ATOM 1956 C CA . ARG A 1 242 ? -50.503 -14.209 87.954 1.00 91.00 242 ARG A CA 1
ATOM 1957 C C . ARG A 1 242 ? -50.447 -15.591 88.596 1.00 91.00 242 ARG A C 1
ATOM 1959 O O . ARG A 1 242 ? -51.394 -15.965 89.278 1.00 91.00 242 ARG A O 1
ATOM 1966 N N . THR A 1 243 ? -49.377 -16.346 88.367 1.00 87.75 243 THR A N 1
ATOM 1967 C CA . THR A 1 243 ? -49.219 -17.698 88.928 1.00 87.75 243 THR A CA 1
ATOM 1968 C C . THR A 1 243 ? -49.083 -17.665 90.449 1.00 87.75 243 THR A C 1
ATOM 1970 O O . THR A 1 243 ? -49.693 -18.492 91.121 1.00 87.75 243 THR A O 1
ATOM 1973 N N . PHE A 1 244 ? -48.394 -16.664 91.001 1.00 87.88 244 PHE A N 1
ATOM 1974 C CA . PHE A 1 244 ? -48.338 -16.402 92.438 1.00 87.88 244 PHE A CA 1
ATOM 1975 C C . PHE A 1 244 ? -49.725 -16.075 93.008 1.00 87.88 244 PHE A C 1
ATOM 1977 O O . PHE A 1 244 ? -50.144 -16.686 93.987 1.00 87.88 244 PHE A O 1
ATOM 1984 N N . ALA A 1 245 ? -50.492 -15.183 92.371 1.00 86.00 245 ALA A N 1
ATOM 1985 C CA . ALA A 1 245 ? -51.851 -14.851 92.807 1.00 86.00 245 ALA A CA 1
ATOM 1986 C C . ALA A 1 245 ? -52.827 -16.037 92.688 1.00 86.00 245 ALA A C 1
ATOM 1988 O O . ALA A 1 245 ? -53.709 -16.200 93.533 1.00 86.00 245 ALA A O 1
ATOM 1989 N N . GLU A 1 246 ? -52.687 -16.867 91.650 1.00 85.31 246 GLU A N 1
ATOM 1990 C CA . GLU A 1 246 ? -53.440 -18.114 91.502 1.00 85.31 246 GLU A CA 1
ATOM 1991 C C . GLU A 1 246 ? -53.069 -19.100 92.624 1.00 85.31 246 GLU A C 1
ATOM 1993 O O . GLU A 1 246 ? -53.968 -19.589 93.305 1.00 85.31 246 GLU A O 1
ATOM 1998 N N . ALA A 1 247 ? -51.778 -19.314 92.905 1.00 80.75 247 ALA A N 1
ATOM 1999 C CA . ALA A 1 247 ? -51.307 -20.170 93.998 1.00 80.75 247 ALA A CA 1
ATOM 2000 C C . ALA A 1 247 ? -51.776 -19.678 95.380 1.00 80.75 247 ALA A C 1
ATOM 2002 O O . ALA A 1 247 ? -52.267 -20.473 96.181 1.00 80.75 247 ALA A O 1
ATOM 2003 N N . HIS A 1 248 ? -51.722 -18.365 95.621 1.00 79.38 248 HIS A N 1
ATOM 2004 C CA . HIS A 1 248 ? -52.170 -17.735 96.862 1.00 79.38 248 HIS A CA 1
ATOM 2005 C C . HIS A 1 248 ? -53.673 -17.936 97.119 1.00 79.38 248 HIS A C 1
ATOM 2007 O O . HIS A 1 248 ? -54.102 -18.126 98.259 1.00 79.38 248 HIS A O 1
ATOM 2013 N N . ARG A 1 249 ? -54.494 -17.947 96.057 1.00 78.00 249 ARG A N 1
ATOM 2014 C CA . ARG A 1 249 ? -55.934 -18.238 96.157 1.00 78.00 249 ARG A CA 1
ATOM 2015 C C . ARG A 1 249 ? -56.219 -19.683 96.564 1.00 78.00 249 ARG A C 1
ATOM 2017 O O . ARG A 1 249 ? -57.163 -19.899 97.313 1.00 78.00 249 ARG A O 1
ATOM 2024 N N . PHE A 1 250 ? -55.420 -20.648 96.107 1.00 69.12 250 PHE A N 1
ATOM 2025 C CA . PHE A 1 250 ? -55.599 -22.062 96.458 1.00 69.12 250 PHE A CA 1
ATOM 2026 C C . PHE A 1 250 ? -55.129 -22.397 97.883 1.00 69.12 250 PHE A C 1
ATOM 2028 O O . PHE A 1 250 ? -55.704 -23.271 98.524 1.00 69.12 250 PHE A O 1
ATOM 2035 N N . THR A 1 251 ? -54.120 -21.700 98.412 1.00 65.44 251 THR A N 1
ATOM 2036 C CA . THR A 1 251 ? -53.622 -21.905 99.787 1.00 65.44 251 THR A CA 1
ATOM 2037 C C . THR A 1 251 ? -54.487 -21.239 100.861 1.00 65.44 251 THR A C 1
ATOM 2039 O O . THR A 1 251 ? -54.487 -21.684 102.003 1.00 65.44 251 THR A O 1
ATOM 2042 N N . GLY A 1 252 ? -55.259 -20.202 100.513 1.00 59.91 252 GLY A N 1
ATOM 2043 C CA . GLY A 1 252 ? -56.131 -19.478 101.450 1.00 59.91 252 GLY A CA 1
ATOM 2044 C C . GLY A 1 252 ? -57.348 -20.264 101.966 1.00 59.91 252 GLY A C 1
ATOM 2045 O O . GLY A 1 252 ? -58.023 -19.798 102.882 1.00 59.91 252 GLY A O 1
ATOM 2046 N N . GLU A 1 253 ? -57.639 -21.445 101.411 1.00 59.38 253 GLU A N 1
ATOM 2047 C CA . GLU A 1 253 ? -58.778 -22.282 101.819 1.00 59.38 253 GLU A CA 1
ATOM 2048 C C . GLU A 1 253 ? -58.460 -23.249 102.984 1.00 59.38 253 GLU A C 1
ATOM 2050 O O . GLU A 1 253 ? -59.383 -23.832 103.555 1.00 59.38 253 GLU A O 1
ATOM 2055 N N . LEU A 1 254 ? -57.191 -23.392 103.402 1.00 58.56 254 LEU A N 1
ATOM 2056 C CA . LEU A 1 254 ? -56.766 -24.243 104.528 1.00 58.56 254 LEU A CA 1
ATOM 2057 C C . LEU A 1 254 ? -55.747 -23.498 105.419 1.00 58.56 254 LEU A C 1
ATOM 2059 O O . LEU A 1 254 ? -54.630 -23.247 104.970 1.00 58.56 254 LEU A O 1
ATOM 2063 N N . PRO A 1 255 ? -56.078 -23.154 106.682 1.00 56.25 255 PRO A N 1
ATOM 2064 C CA . PRO A 1 255 ? -55.178 -22.411 107.557 1.00 56.25 255 PRO A CA 1
ATOM 2065 C C . PRO A 1 255 ? -54.137 -23.365 108.155 1.00 56.25 255 PRO A C 1
ATOM 2067 O O . PRO A 1 255 ? -54.392 -24.023 109.162 1.00 56.25 255 PRO A O 1
ATOM 2070 N N . ASN A 1 256 ? -52.979 -23.469 107.506 1.00 67.12 256 ASN A N 1
ATOM 2071 C CA . ASN A 1 256 ? -51.792 -24.116 108.059 1.00 67.12 256 ASN A CA 1
ATOM 2072 C C . ASN A 1 256 ? -50.685 -23.061 108.176 1.00 67.12 256 ASN A C 1
ATOM 2074 O O . ASN A 1 256 ? -50.320 -22.466 107.163 1.00 67.12 256 ASN A O 1
ATOM 2078 N N . ASP A 1 257 ? -50.160 -22.825 109.380 1.00 67.38 257 ASP A N 1
ATOM 2079 C CA . ASP A 1 257 ? -49.136 -21.793 109.626 1.00 67.38 257 ASP A CA 1
ATOM 2080 C C . ASP A 1 257 ? -47.866 -22.036 108.782 1.00 67.38 257 ASP A C 1
ATOM 2082 O O . ASP A 1 257 ? -47.266 -21.092 108.271 1.00 67.38 257 ASP A O 1
ATOM 2086 N N . GLU A 1 258 ? -47.531 -23.302 108.499 1.00 70.62 258 GLU A N 1
ATOM 2087 C CA . GLU A 1 258 ? -46.428 -23.678 107.597 1.00 70.62 258 GLU A CA 1
ATOM 2088 C C . GLU A 1 258 ? -46.641 -23.205 106.142 1.00 70.62 258 GLU A C 1
ATOM 2090 O O . GLU A 1 258 ? -45.674 -22.931 105.434 1.00 70.62 258 GLU A O 1
ATOM 2095 N N . ALA A 1 259 ? -47.892 -23.092 105.674 1.00 70.75 259 ALA A N 1
ATOM 2096 C CA . ALA A 1 259 ? -48.202 -22.631 104.316 1.00 70.75 259 ALA A CA 1
ATOM 2097 C C . ALA A 1 259 ? -48.055 -21.107 104.171 1.00 70.75 259 ALA A C 1
ATOM 2099 O O . ALA A 1 259 ? -47.787 -20.616 103.075 1.00 70.75 259 ALA A O 1
ATOM 2100 N N . VAL A 1 260 ? -48.209 -20.365 105.272 1.00 74.31 260 VAL A N 1
ATOM 2101 C CA . VAL A 1 260 ? -48.017 -18.909 105.310 1.00 74.31 260 VAL A CA 1
ATOM 2102 C C . VAL A 1 260 ? -46.526 -18.573 105.274 1.00 74.31 260 VAL A C 1
ATOM 2104 O O . VAL A 1 260 ? -46.115 -17.770 104.440 1.00 74.31 260 VAL A O 1
ATOM 2107 N N . GLU A 1 261 ? -45.701 -19.251 106.079 1.00 78.12 261 GLU A N 1
ATOM 2108 C CA . GLU A 1 261 ? -44.238 -19.069 106.057 1.00 78.12 261 GLU A CA 1
ATOM 2109 C C . GLU A 1 261 ? -43.623 -19.458 104.699 1.00 78.12 261 GLU A C 1
ATOM 2111 O O . GLU A 1 261 ? -42.754 -18.759 104.177 1.00 78.12 261 GLU A O 1
ATOM 2116 N N . GLN A 1 262 ? -44.108 -20.538 104.073 1.00 78.25 262 GLN A N 1
ATOM 2117 C CA . GLN A 1 262 ? -43.683 -20.923 102.721 1.00 78.25 262 GLN A CA 1
ATOM 2118 C C . GLN A 1 262 ? -44.065 -19.872 101.670 1.00 78.25 262 GLN A C 1
ATOM 2120 O O . GLN A 1 262 ? -43.293 -19.625 100.746 1.00 78.25 262 GLN A O 1
ATOM 2125 N N . MET A 1 263 ? -45.227 -19.229 101.808 1.00 79.31 263 MET A N 1
ATOM 2126 C CA . MET A 1 263 ? -45.668 -18.173 100.894 1.00 79.31 263 MET A CA 1
ATOM 2127 C C . MET A 1 263 ? -44.818 -16.903 101.029 1.00 79.31 263 MET A C 1
ATOM 2129 O O . MET A 1 263 ? -44.457 -16.305 100.017 1.00 79.31 263 MET A O 1
ATOM 2133 N N . GLU A 1 264 ? -44.461 -16.512 102.256 1.00 81.81 264 GLU A N 1
ATOM 2134 C CA . GLU A 1 264 ? -43.558 -15.380 102.508 1.00 81.81 264 GLU A CA 1
ATOM 2135 C C . GLU A 1 264 ? -42.146 -15.650 101.969 1.00 81.81 264 GLU A C 1
ATOM 2137 O O . GLU A 1 264 ? -41.552 -14.776 101.336 1.00 81.81 264 GLU A O 1
ATOM 2142 N N . SER A 1 265 ? -41.639 -16.880 102.121 1.00 85.62 265 SER A N 1
ATOM 2143 C CA . SER A 1 265 ? -40.367 -17.300 101.516 1.00 85.62 265 SER A CA 1
ATOM 2144 C C . SER A 1 265 ? -40.405 -17.205 99.987 1.00 85.62 265 SER A C 1
ATOM 2146 O O . SER A 1 265 ? -39.486 -16.659 99.384 1.00 85.62 265 SER A O 1
ATOM 2148 N N . VAL A 1 266 ? -41.480 -17.684 99.347 1.00 83.88 266 VAL A N 1
ATOM 2149 C CA . VAL A 1 266 ? -41.648 -17.604 97.883 1.00 83.88 266 VAL A CA 1
ATOM 2150 C C . VAL A 1 266 ? -41.763 -16.152 97.412 1.00 83.88 266 VAL A C 1
ATOM 2152 O O . VAL A 1 266 ? -41.248 -15.808 96.349 1.00 83.88 266 VAL A O 1
ATOM 2155 N N . GLN A 1 267 ? -42.397 -15.279 98.195 1.00 86.12 267 GLN A N 1
ATOM 2156 C CA . GLN A 1 267 ? -42.454 -13.851 97.896 1.00 86.12 267 GLN A CA 1
ATOM 2157 C C . GLN A 1 267 ? -41.062 -13.202 97.955 1.00 86.12 267 GLN A C 1
ATOM 2159 O O . GLN A 1 267 ? -40.708 -12.433 97.061 1.00 86.12 267 GLN A O 1
ATOM 2164 N N . GLN A 1 268 ? -40.252 -13.533 98.961 1.00 86.31 268 GLN A N 1
ATOM 2165 C CA . GLN A 1 268 ? -38.883 -13.026 99.078 1.00 86.31 268 GLN A CA 1
ATOM 2166 C C . GLN A 1 268 ? -37.982 -13.523 97.931 1.00 86.31 268 GLN A C 1
ATOM 2168 O O . GLN A 1 268 ? -37.171 -12.763 97.386 1.00 86.31 268 GLN A O 1
ATOM 2173 N N . ASP A 1 269 ? -38.160 -14.777 97.515 1.00 87.06 269 ASP A N 1
ATOM 2174 C CA . ASP A 1 269 ? -37.463 -15.348 96.362 1.00 87.06 269 ASP A CA 1
ATOM 2175 C C . ASP A 1 269 ? -37.893 -14.665 95.050 1.00 87.06 269 ASP A C 1
ATOM 2177 O O . ASP A 1 269 ? -37.047 -14.360 94.208 1.00 87.06 269 ASP A O 1
ATOM 2181 N N . LEU A 1 270 ? -39.182 -14.332 94.888 1.00 87.12 270 LEU A N 1
ATOM 2182 C CA . LEU A 1 270 ? -39.698 -13.561 93.746 1.00 87.12 270 LEU A CA 1
ATOM 2183 C C . LEU A 1 270 ? -39.114 -12.144 93.684 1.00 87.12 270 LEU A C 1
ATOM 2185 O O . LEU A 1 270 ? -38.705 -11.691 92.613 1.00 87.12 270 LEU A O 1
ATOM 2189 N N . GLU A 1 271 ? -39.032 -11.454 94.822 1.00 85.69 271 GLU A N 1
ATOM 2190 C CA . GLU A 1 271 ? -38.422 -10.122 94.916 1.00 85.69 271 GLU A CA 1
ATOM 2191 C C . GLU A 1 271 ? -36.937 -10.144 94.523 1.00 85.69 271 GLU A C 1
ATOM 2193 O O . GLU A 1 271 ? -36.448 -9.207 93.883 1.00 85.69 271 GLU A O 1
ATOM 2198 N N . THR A 1 272 ? -36.245 -11.244 94.826 1.00 89.50 272 THR A N 1
ATOM 2199 C CA . THR A 1 272 ? -34.850 -11.475 94.426 1.00 89.50 272 THR A CA 1
ATOM 2200 C C . THR A 1 272 ? -34.726 -11.857 92.945 1.00 89.50 272 THR A C 1
ATOM 2202 O O . THR A 1 272 ? -33.785 -11.431 92.277 1.00 89.50 272 THR A O 1
ATOM 2205 N N . LEU A 1 273 ? -35.695 -12.596 92.395 1.00 89.75 273 LEU A N 1
ATOM 2206 C CA . LEU A 1 273 ? -35.705 -13.058 91.003 1.00 89.75 273 LEU A CA 1
ATOM 2207 C C . LEU A 1 273 ? -36.059 -11.943 89.999 1.00 89.75 273 LEU A C 1
ATOM 2209 O O . LEU A 1 273 ? -35.608 -11.957 88.853 1.00 89.75 273 LEU A O 1
ATOM 2213 N N . TYR A 1 274 ? -36.849 -10.941 90.394 1.00 89.62 274 TYR A N 1
ATOM 2214 C CA . TYR A 1 274 ? -37.256 -9.849 89.502 1.00 89.62 274 TYR A CA 1
ATOM 2215 C C . TYR A 1 274 ? -36.138 -9.021 88.851 1.00 89.62 274 TYR A C 1
ATOM 2217 O O . TYR A 1 274 ? -36.307 -8.679 87.669 1.00 89.62 274 TYR A O 1
ATOM 2225 N N . PRO A 1 275 ? -35.048 -8.640 89.542 1.00 87.81 275 PRO A N 1
ATOM 2226 C CA . PRO A 1 275 ? -33.899 -8.019 88.890 1.00 87.81 275 PRO A CA 1
ATOM 2227 C C . PRO A 1 275 ? -33.165 -8.998 87.963 1.00 87.81 275 PRO A C 1
ATOM 2229 O O . PRO A 1 275 ? -32.844 -8.624 86.839 1.00 87.81 275 PRO A O 1
ATOM 2232 N N . GLU A 1 276 ? -33.000 -10.261 88.362 1.00 92.00 276 GLU A N 1
ATOM 2233 C CA . GLU A 1 276 ? -32.287 -11.271 87.566 1.00 92.00 276 GLU A CA 1
ATOM 2234 C C . GLU A 1 276 ? -33.016 -11.609 86.253 1.00 92.00 276 GLU A C 1
ATOM 2236 O O . GLU A 1 276 ? -32.384 -11.771 85.210 1.00 92.00 276 GLU A O 1
ATOM 2241 N N . ILE A 1 277 ? -34.355 -11.603 86.249 1.00 89.44 277 ILE A N 1
ATOM 2242 C CA . ILE A 1 277 ? -35.168 -11.746 85.027 1.00 89.44 277 ILE A CA 1
ATOM 2243 C C . ILE A 1 277 ? -34.819 -10.672 83.988 1.00 89.44 277 ILE A C 1
ATOM 2245 O O . ILE A 1 277 ? -34.826 -10.959 82.790 1.00 89.44 277 ILE A O 1
ATOM 2249 N N . ALA A 1 278 ? -34.526 -9.441 84.421 1.00 88.56 278 ALA A N 1
ATOM 2250 C CA . ALA A 1 278 ? -34.153 -8.369 83.504 1.00 88.56 278 ALA A CA 1
ATOM 2251 C C . ALA A 1 278 ? -32.783 -8.621 82.862 1.00 88.56 278 ALA A C 1
ATOM 2253 O O . ALA A 1 278 ? -32.645 -8.462 81.647 1.00 88.56 278 ALA A O 1
ATOM 2254 N N . ASP A 1 279 ? -31.816 -9.083 83.652 1.00 89.81 279 ASP A N 1
ATOM 2255 C CA . ASP A 1 279 ? -30.460 -9.370 83.187 1.00 89.81 279 ASP A CA 1
ATOM 2256 C C . ASP A 1 279 ? -30.429 -10.588 82.251 1.00 89.81 279 ASP A C 1
ATOM 2258 O O . ASP A 1 279 ? -29.851 -10.525 81.162 1.00 89.81 279 ASP A O 1
ATOM 2262 N N . VAL A 1 280 ? -31.134 -11.668 82.607 1.00 91.50 280 VAL A N 1
ATOM 2263 C CA . VAL A 1 280 ? -31.215 -12.892 81.792 1.00 91.50 280 VAL A CA 1
ATOM 2264 C C . VAL A 1 280 ? -31.981 -12.647 80.492 1.00 91.50 280 VAL A C 1
ATOM 2266 O O . VAL A 1 280 ? -31.529 -13.072 79.427 1.00 91.50 280 VAL A O 1
ATOM 2269 N N . ALA A 1 281 ? -33.112 -11.930 80.532 1.00 89.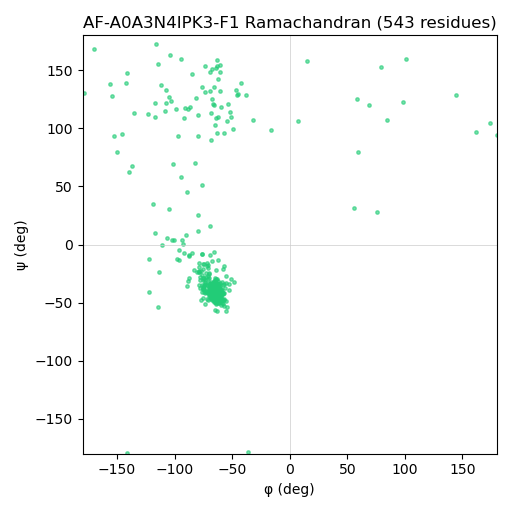12 281 ALA A N 1
ATOM 2270 C CA . ALA A 1 281 ? -33.843 -11.566 79.316 1.00 89.12 281 ALA A CA 1
ATOM 2271 C C . ALA A 1 281 ? -33.011 -10.637 78.419 1.00 89.12 281 ALA A C 1
ATOM 2273 O O . ALA A 1 281 ? -32.995 -10.814 77.199 1.00 89.12 281 ALA A O 1
ATOM 2274 N N . GLY A 1 282 ? -32.283 -9.690 79.019 1.00 89.38 282 GLY A N 1
ATOM 2275 C CA . GLY A 1 282 ? -31.323 -8.832 78.332 1.00 89.38 282 GLY A CA 1
ATOM 2276 C C . GLY A 1 282 ? -30.272 -9.645 77.581 1.00 89.38 282 GLY A C 1
ATOM 2277 O O . GLY A 1 282 ? -30.170 -9.532 76.359 1.00 89.38 282 GLY A O 1
ATOM 2278 N N . MET A 1 283 ? -29.551 -10.522 78.283 1.00 88.44 283 MET A N 1
ATOM 2279 C CA . MET A 1 283 ? -28.531 -11.385 77.681 1.00 88.44 283 MET A CA 1
ATOM 2280 C C . MET A 1 283 ? -29.113 -12.271 76.575 1.00 88.44 283 MET A C 1
ATOM 2282 O O . MET A 1 283 ? -28.632 -12.221 75.445 1.00 88.44 283 MET A O 1
ATOM 2286 N N . ALA A 1 284 ? -30.203 -12.993 76.845 1.00 90.56 284 ALA A N 1
ATOM 2287 C CA . ALA A 1 284 ? -30.797 -13.923 75.886 1.00 90.56 284 ALA A CA 1
ATOM 2288 C C . ALA A 1 284 ? -31.269 -13.234 74.593 1.00 90.56 284 ALA A C 1
ATOM 2290 O O . ALA A 1 284 ? -31.100 -13.769 73.497 1.00 90.56 284 ALA A O 1
ATOM 2291 N N . ILE A 1 285 ? -31.856 -12.038 74.694 1.00 91.00 285 ILE A N 1
ATOM 2292 C CA . ILE A 1 285 ? -32.331 -11.284 73.525 1.00 91.00 285 ILE A CA 1
ATOM 2293 C C . ILE A 1 285 ? -31.157 -10.664 72.767 1.00 91.00 285 ILE A C 1
ATOM 2295 O O . ILE A 1 285 ? -31.163 -10.658 71.532 1.00 91.00 285 ILE A O 1
ATOM 2299 N N . THR A 1 286 ? -30.140 -10.166 73.475 1.00 87.12 286 THR A N 1
ATOM 2300 C CA . THR A 1 286 ? -28.936 -9.639 72.822 1.00 87.12 286 THR A CA 1
ATOM 2301 C C . THR A 1 286 ? -28.186 -10.725 72.053 1.00 87.12 286 THR A C 1
ATOM 2303 O O . THR A 1 286 ? -27.887 -10.518 70.880 1.00 87.12 286 THR A O 1
ATOM 2306 N N . GLU A 1 287 ? -27.981 -11.904 72.636 1.00 88.06 287 GLU A N 1
ATOM 2307 C CA . GLU A 1 287 ? -27.317 -13.027 71.966 1.00 88.06 287 GLU A CA 1
ATOM 2308 C C . GLU A 1 287 ? -28.140 -13.543 70.775 1.00 88.06 287 GLU A C 1
ATOM 2310 O O . GLU A 1 287 ? -27.618 -13.736 69.678 1.00 88.06 287 GLU A O 1
ATOM 2315 N N . LYS A 1 288 ? -29.459 -13.700 70.951 1.00 88.88 288 LYS A N 1
ATOM 2316 C CA . LYS A 1 288 ? -30.324 -14.281 69.916 1.00 88.88 288 LYS A CA 1
ATOM 2317 C C . LYS A 1 288 ? -30.595 -13.353 68.732 1.00 88.88 288 LYS A C 1
ATOM 2319 O O . LYS A 1 288 ? -30.803 -13.849 67.628 1.00 88.88 288 LYS A O 1
ATOM 2324 N N . TYR A 1 289 ? -30.659 -12.038 68.947 1.00 88.19 289 TYR A N 1
ATOM 2325 C CA . TYR A 1 289 ? -31.097 -11.099 67.909 1.00 88.19 289 TYR A CA 1
ATOM 2326 C C . TYR A 1 289 ? -30.064 -10.024 67.575 1.00 88.19 289 TYR A C 1
ATOM 2328 O O . TYR A 1 289 ? -29.881 -9.737 66.397 1.00 88.19 289 TYR A O 1
ATOM 2336 N N . ARG A 1 290 ? -29.362 -9.439 68.556 1.00 87.12 290 ARG A N 1
ATOM 2337 C CA . ARG A 1 290 ? -28.486 -8.276 68.313 1.00 87.12 290 ARG A CA 1
ATOM 2338 C C . ARG A 1 290 ? -27.334 -8.605 67.375 1.00 87.12 290 ARG A C 1
ATOM 2340 O O . ARG A 1 290 ? -27.167 -7.948 66.351 1.00 87.12 290 ARG A O 1
ATOM 2347 N N . GLU A 1 291 ? -26.533 -9.597 67.742 1.00 86.00 291 GLU A N 1
ATOM 2348 C CA . GLU A 1 291 ? -25.358 -9.993 66.968 1.00 86.00 291 GLU A CA 1
ATOM 2349 C C . GLU A 1 291 ? -25.701 -10.497 65.559 1.00 86.00 291 GLU A C 1
ATOM 2351 O O . GLU A 1 291 ? -25.088 -9.994 64.613 1.00 86.00 291 GLU A O 1
ATOM 2356 N N . PRO A 1 292 ? -26.684 -11.403 65.363 1.00 88.06 292 PRO A N 1
ATOM 2357 C CA . PRO A 1 292 ? -27.037 -11.853 64.021 1.00 88.06 292 PRO A CA 1
ATOM 2358 C C . PRO A 1 292 ? -27.632 -10.737 63.157 1.00 88.06 292 PRO A C 1
ATOM 2360 O O . PRO A 1 292 ? -27.264 -10.644 61.992 1.00 88.06 292 PRO A O 1
ATOM 2363 N N . LEU A 1 293 ? -28.458 -9.832 63.707 1.00 87.44 293 LEU A N 1
ATOM 2364 C CA . LEU A 1 293 ? -28.980 -8.689 62.944 1.00 87.44 293 LEU A CA 1
ATOM 2365 C C . LEU A 1 293 ? -27.851 -7.777 62.458 1.00 87.44 293 LEU A C 1
ATOM 2367 O O . LEU A 1 293 ? -27.782 -7.465 61.273 1.00 87.44 293 LEU A O 1
ATOM 2371 N N . ILE A 1 294 ? -26.943 -7.373 63.351 1.00 85.62 294 ILE A N 1
ATOM 2372 C CA . ILE A 1 294 ? -25.819 -6.495 62.989 1.00 85.62 294 ILE A CA 1
ATOM 2373 C C . ILE A 1 294 ? -24.902 -7.178 61.965 1.00 85.62 294 ILE A C 1
ATOM 2375 O O . ILE A 1 294 ? -24.414 -6.522 61.043 1.00 85.62 294 ILE A O 1
ATOM 2379 N N . LYS A 1 295 ? -24.666 -8.485 62.109 1.00 87.75 295 LYS A N 1
ATOM 2380 C CA . LYS A 1 295 ? -23.845 -9.259 61.177 1.00 87.75 295 LYS A CA 1
ATOM 2381 C C . LYS A 1 295 ? -24.486 -9.354 59.789 1.00 87.75 295 LYS A C 1
ATOM 2383 O O . LYS A 1 295 ? -23.815 -9.013 58.819 1.00 87.75 295 LYS A O 1
ATOM 2388 N N . ASP A 1 296 ? -25.763 -9.722 59.699 1.00 86.69 296 ASP A N 1
ATOM 2389 C CA . ASP A 1 296 ? -26.492 -9.824 58.426 1.00 86.69 296 ASP A CA 1
ATOM 2390 C C . ASP A 1 296 ? -26.503 -8.488 57.671 1.00 86.69 296 ASP A C 1
ATOM 2392 O O . ASP A 1 296 ? -26.326 -8.450 56.454 1.00 86.69 296 ASP A O 1
ATOM 2396 N N . ILE A 1 297 ? -26.653 -7.370 58.385 1.00 82.69 297 ILE A N 1
ATOM 2397 C CA . ILE A 1 297 ? -26.635 -6.028 57.783 1.00 82.69 297 ILE A CA 1
ATOM 2398 C C . ILE A 1 297 ? -25.254 -5.700 57.221 1.00 82.69 297 ILE A C 1
ATOM 2400 O O . ILE A 1 297 ? -25.143 -5.223 56.092 1.00 82.69 297 ILE A O 1
ATOM 2404 N N . LYS A 1 298 ? -24.192 -5.972 57.987 1.00 84.12 298 LYS A N 1
ATOM 2405 C CA . LYS A 1 298 ? -22.814 -5.747 57.533 1.00 84.12 298 LYS A CA 1
ATOM 2406 C C . LYS A 1 298 ? -22.473 -6.609 56.325 1.00 84.12 298 LYS A C 1
ATOM 2408 O O . LYS A 1 298 ? -21.862 -6.110 55.386 1.00 84.12 298 LYS A O 1
ATOM 2413 N N . GLU A 1 299 ? -22.886 -7.873 56.326 1.00 86.81 299 GLU A N 1
ATOM 2414 C CA . GLU A 1 299 ? -22.694 -8.779 55.191 1.00 86.81 299 GLU A CA 1
ATOM 2415 C C . GLU A 1 299 ? -23.480 -8.317 53.961 1.00 86.81 299 GLU A C 1
ATOM 2417 O O . GLU A 1 299 ? -22.937 -8.294 52.855 1.00 86.81 299 GLU A O 1
ATOM 2422 N N . ARG A 1 300 ? -24.727 -7.871 54.141 1.00 83.94 300 ARG A N 1
ATOM 2423 C CA . ARG A 1 300 ? -25.549 -7.332 53.055 1.00 83.94 300 ARG A CA 1
ATOM 2424 C C . ARG A 1 300 ? -24.936 -6.068 52.451 1.00 83.94 300 ARG A C 1
ATOM 2426 O O . ARG A 1 300 ? -24.767 -6.015 51.237 1.00 83.94 300 ARG A O 1
ATOM 2433 N N . LYS A 1 301 ? -24.512 -5.114 53.282 1.00 81.56 301 LYS A N 1
ATOM 2434 C CA . LYS A 1 301 ? -23.843 -3.881 52.842 1.00 81.56 301 LYS A CA 1
ATOM 2435 C C . LYS A 1 301 ? -22.499 -4.165 52.171 1.00 81.56 301 LYS A C 1
ATOM 2437 O O . LYS A 1 301 ? -22.173 -3.550 51.161 1.00 81.56 301 LYS A O 1
ATOM 2442 N N . ALA A 1 302 ? -21.719 -5.116 52.688 1.00 82.81 302 ALA A N 1
ATOM 2443 C CA . ALA A 1 302 ? -20.469 -5.538 52.057 1.00 82.81 302 ALA A CA 1
ATOM 2444 C C . ALA A 1 302 ? -20.712 -6.171 50.676 1.00 82.81 302 ALA A C 1
ATOM 2446 O O . ALA A 1 302 ? -19.978 -5.874 49.733 1.00 82.81 302 ALA A O 1
ATOM 2447 N N . ASN A 1 303 ? -21.759 -6.991 50.535 1.00 85.25 303 ASN A N 1
ATOM 2448 C CA . ASN A 1 303 ? -22.162 -7.570 49.254 1.00 85.25 303 ASN A CA 1
ATOM 2449 C C . ASN A 1 303 ? -22.685 -6.512 48.273 1.00 85.25 303 ASN A C 1
ATOM 2451 O O . ASN A 1 303 ? -22.329 -6.553 47.097 1.00 85.25 303 ASN A O 1
ATOM 2455 N N . GLU A 1 304 ? -23.486 -5.552 48.739 1.00 83.06 304 GLU A N 1
ATOM 2456 C CA . GLU A 1 304 ? -23.966 -4.421 47.935 1.00 83.06 304 GLU A CA 1
ATOM 2457 C C . GLU A 1 304 ? -22.787 -3.555 47.464 1.00 83.06 304 GLU A C 1
ATOM 2459 O O . GLU A 1 304 ? -22.652 -3.302 46.267 1.00 83.06 304 GLU A O 1
ATOM 2464 N N . GLN A 1 305 ? -21.847 -3.218 48.353 1.00 83.44 305 GLN A N 1
ATOM 2465 C CA . GLN A 1 305 ? -20.632 -2.480 48.003 1.00 83.44 305 GLN A CA 1
ATOM 2466 C C . GLN A 1 305 ? -19.758 -3.247 47.001 1.00 83.44 305 GLN A C 1
ATOM 2468 O O . GLN A 1 305 ? -19.272 -2.670 46.027 1.00 83.44 305 GLN A O 1
ATOM 2473 N N . ALA A 1 306 ? -19.566 -4.554 47.200 1.00 85.38 306 ALA A N 1
ATOM 2474 C CA . ALA A 1 306 ? -18.825 -5.396 46.265 1.00 85.38 306 ALA A CA 1
ATOM 2475 C C . ALA A 1 306 ? -19.514 -5.461 44.892 1.00 85.38 306 ALA A C 1
ATOM 2477 O O . ALA A 1 306 ? -18.837 -5.406 43.864 1.00 85.38 306 ALA A O 1
ATOM 2478 N N . ALA A 1 307 ? -20.850 -5.515 44.857 1.00 84.88 307 ALA A N 1
ATOM 2479 C CA . ALA A 1 307 ? -21.626 -5.479 43.623 1.00 84.88 307 ALA A CA 1
ATOM 2480 C C . ALA A 1 307 ? -21.509 -4.124 42.908 1.00 84.88 307 ALA A C 1
ATOM 2482 O O . ALA A 1 307 ? -21.348 -4.100 41.688 1.00 84.88 307 ALA A O 1
ATOM 2483 N N . VAL A 1 308 ? -21.528 -3.004 43.639 1.00 85.62 308 VAL A N 1
ATOM 2484 C CA . VAL A 1 308 ? -21.313 -1.658 43.079 1.00 85.62 308 VAL A CA 1
ATOM 2485 C C . VAL A 1 308 ? -19.912 -1.536 42.485 1.00 85.62 308 VAL A C 1
ATOM 2487 O O . VAL A 1 308 ? -19.776 -1.093 41.347 1.00 85.62 308 VAL A O 1
ATOM 2490 N N . VAL A 1 309 ? -18.875 -1.989 43.195 1.00 87.00 309 VAL A N 1
ATOM 2491 C CA . VAL A 1 309 ? -17.492 -1.975 42.688 1.00 87.00 309 VAL A CA 1
ATOM 2492 C C . VAL A 1 309 ? -17.347 -2.867 41.452 1.00 87.00 309 VAL A C 1
ATOM 2494 O O . VAL A 1 309 ? -16.747 -2.450 40.463 1.00 87.00 309 VAL A O 1
ATOM 2497 N N . ALA A 1 310 ? -17.929 -4.070 41.461 1.00 87.69 310 ALA A N 1
ATOM 2498 C CA . ALA A 1 310 ? -17.896 -4.974 40.312 1.00 87.69 310 ALA A CA 1
ATOM 2499 C C . ALA A 1 310 ? -18.603 -4.379 39.083 1.00 87.69 310 ALA A C 1
ATOM 2501 O O . ALA A 1 310 ? -18.067 -4.441 37.977 1.00 87.69 310 ALA A O 1
ATOM 2502 N N . ARG A 1 311 ? -19.772 -3.749 39.272 1.00 86.44 311 ARG A N 1
ATOM 2503 C CA . ARG A 1 311 ? -20.480 -3.025 38.204 1.00 86.44 311 ARG A CA 1
ATOM 2504 C C . ARG A 1 311 ? -19.682 -1.814 37.721 1.00 86.44 311 ARG A C 1
ATOM 2506 O O . ARG A 1 311 ? -19.600 -1.599 36.519 1.00 86.44 311 ARG A O 1
ATOM 2513 N N . GLY A 1 312 ? -19.058 -1.061 38.628 1.00 88.00 312 GLY A N 1
ATOM 2514 C CA . GLY A 1 312 ? -18.175 0.064 38.306 1.00 88.00 312 GLY A CA 1
ATOM 2515 C C . GLY A 1 312 ? -17.001 -0.347 37.419 1.00 88.00 312 GLY A C 1
ATOM 2516 O O . GLY A 1 312 ? -16.769 0.266 36.379 1.00 88.00 312 GLY A O 1
ATOM 2517 N N . ASN A 1 313 ? -16.321 -1.437 37.778 1.00 90.31 313 ASN A N 1
ATOM 2518 C CA . ASN A 1 313 ? -15.227 -1.996 36.983 1.00 90.31 313 ASN A CA 1
ATOM 2519 C C . ASN A 1 313 ? -15.705 -2.471 35.607 1.00 90.31 313 ASN A C 1
ATOM 2521 O O . ASN A 1 313 ? -15.049 -2.196 34.607 1.00 90.31 313 ASN A O 1
ATOM 2525 N N . TRP A 1 314 ? -16.864 -3.134 35.539 1.00 91.44 314 TRP A N 1
ATOM 2526 C CA . TRP A 1 314 ? -17.456 -3.541 34.265 1.00 91.44 314 TRP A CA 1
ATOM 2527 C C . TRP A 1 314 ? -17.784 -2.332 33.377 1.00 91.44 314 TRP A C 1
ATOM 2529 O O . TRP A 1 314 ? -17.471 -2.347 32.190 1.00 91.44 314 TRP A O 1
ATOM 2539 N N . MET A 1 315 ? -18.365 -1.265 33.937 1.00 89.94 315 MET A N 1
ATOM 2540 C CA . MET A 1 315 ? -18.662 -0.040 33.184 1.00 89.94 315 MET A CA 1
ATOM 2541 C C . MET A 1 315 ? -17.387 0.618 32.649 1.00 89.94 315 MET A C 1
ATOM 2543 O O . MET A 1 315 ? -17.365 1.020 31.488 1.00 89.94 315 MET A O 1
ATOM 2547 N N . ALA A 1 316 ? -16.327 0.692 33.459 1.00 91.19 316 ALA A N 1
ATOM 2548 C CA . ALA A 1 316 ? -15.030 1.204 33.019 1.00 91.19 316 ALA A CA 1
ATOM 2549 C C . ALA A 1 316 ? -14.458 0.368 31.861 1.00 91.19 316 ALA A C 1
ATOM 2551 O O . ALA A 1 316 ? -14.097 0.921 30.827 1.00 91.19 316 ALA A O 1
ATOM 2552 N N . GLU A 1 317 ? -14.481 -0.964 31.980 1.00 92.69 317 GLU A N 1
ATOM 2553 C CA . GLU A 1 317 ? -14.007 -1.872 30.929 1.00 92.69 317 GLU A CA 1
ATOM 2554 C C . GLU A 1 317 ? -14.816 -1.735 29.627 1.00 92.69 317 GLU A C 1
ATOM 2556 O O . GLU A 1 317 ? -14.265 -1.815 28.528 1.00 92.69 317 GLU A O 1
ATOM 2561 N N . VAL A 1 318 ? -16.130 -1.516 29.728 1.00 92.25 318 VAL A N 1
ATOM 2562 C CA . VAL A 1 318 ? -16.988 -1.270 28.563 1.00 92.25 318 VAL A CA 1
ATOM 2563 C C . VAL A 1 318 ? -16.641 0.057 27.899 1.00 92.25 318 VAL A C 1
ATOM 2565 O O . VAL A 1 318 ? -16.511 0.089 26.681 1.00 92.25 318 VAL A O 1
ATOM 2568 N N . ILE A 1 319 ? -16.447 1.135 28.661 1.00 92.31 319 ILE A N 1
ATOM 2569 C CA . ILE A 1 319 ? -16.055 2.440 28.105 1.00 92.31 319 ILE A CA 1
ATOM 2570 C C . ILE A 1 319 ? -14.683 2.351 27.420 1.00 92.31 319 ILE A C 1
ATOM 2572 O O . ILE A 1 319 ? -14.524 2.852 26.305 1.00 92.31 319 ILE A O 1
ATOM 2576 N N . ASP A 1 320 ? -13.718 1.657 28.021 1.00 93.88 320 ASP A N 1
ATOM 2577 C CA . ASP A 1 320 ? -12.402 1.431 27.413 1.00 93.88 320 ASP A CA 1
ATOM 2578 C C . ASP A 1 320 ? -12.524 0.645 26.097 1.00 93.88 320 ASP A C 1
ATOM 2580 O O . ASP A 1 320 ? -11.980 1.048 25.070 1.00 93.88 320 ASP A O 1
ATOM 2584 N N . LYS A 1 321 ? -13.331 -0.422 26.072 1.00 90.94 321 LYS A N 1
ATOM 2585 C CA . LYS A 1 321 ? -13.602 -1.186 24.843 1.00 90.94 321 LYS A CA 1
ATOM 2586 C C . LYS A 1 321 ? -14.295 -0.350 23.768 1.00 90.94 321 LYS A C 1
ATOM 2588 O O . LYS A 1 321 ? -13.939 -0.456 22.596 1.00 90.94 321 LYS A O 1
ATOM 2593 N N . LEU A 1 322 ? -15.277 0.471 24.143 1.00 92.62 322 LEU A N 1
ATOM 2594 C CA . LEU A 1 322 ? -15.984 1.363 23.219 1.00 92.62 322 LEU A CA 1
ATOM 2595 C C . LEU A 1 322 ? -15.028 2.399 22.612 1.00 92.62 322 LEU A C 1
ATOM 2597 O O . LEU A 1 322 ? -15.055 2.627 21.404 1.00 92.62 322 LEU A O 1
ATOM 2601 N N . THR A 1 323 ? -14.154 2.995 23.424 1.00 93.12 323 THR A N 1
ATOM 2602 C CA . THR A 1 323 ? -13.178 3.993 22.956 1.00 93.12 323 THR A CA 1
ATOM 2603 C C . THR A 1 323 ? -12.094 3.379 22.070 1.00 93.12 323 THR A C 1
ATOM 2605 O O . THR A 1 323 ? -11.803 3.927 21.004 1.00 93.12 323 THR A O 1
ATOM 2608 N N . GLU A 1 324 ? -11.558 2.208 22.429 1.00 93.00 324 GLU A N 1
ATOM 2609 C CA . GLU A 1 324 ? -10.617 1.462 21.586 1.00 93.00 324 GLU A CA 1
ATOM 2610 C C . GLU A 1 324 ? -11.256 1.124 20.232 1.00 93.00 324 GLU A C 1
ATOM 2612 O O . GLU A 1 324 ? -10.687 1.407 19.172 1.00 93.00 324 GLU A O 1
ATOM 2617 N N . ARG A 1 325 ? -12.484 0.595 20.247 1.00 90.19 325 ARG A N 1
ATOM 2618 C CA . ARG A 1 325 ? -13.196 0.216 19.025 1.00 90.19 325 ARG A CA 1
ATOM 2619 C C . ARG A 1 325 ? -13.537 1.420 18.147 1.00 90.19 325 ARG A C 1
ATOM 2621 O O . ARG A 1 325 ? -13.374 1.331 16.931 1.00 90.19 325 ARG A O 1
ATOM 2628 N N . MET A 1 326 ? -13.922 2.549 18.743 1.00 90.38 326 MET A N 1
ATOM 2629 C CA . MET A 1 326 ? -14.144 3.809 18.028 1.00 90.38 326 MET A CA 1
ATOM 2630 C C . MET A 1 326 ? -12.859 4.301 17.348 1.00 90.38 326 MET A C 1
ATOM 2632 O O . MET A 1 326 ? -12.883 4.639 16.167 1.00 90.38 326 MET A O 1
ATOM 2636 N N . SER A 1 327 ? -11.719 4.264 18.048 1.00 91.31 327 SER A N 1
ATOM 2637 C CA . SER A 1 327 ? -10.426 4.666 17.474 1.00 91.31 327 SER A CA 1
ATOM 2638 C C . SER A 1 327 ? -9.984 3.756 16.315 1.00 91.31 327 SER A C 1
ATOM 2640 O O . SER A 1 327 ? -9.468 4.224 15.297 1.00 91.31 327 SER A O 1
ATOM 2642 N N . SER A 1 328 ? -10.252 2.449 16.422 1.00 88.38 328 SER A N 1
ATOM 2643 C CA . SER A 1 328 ? -9.998 1.481 15.352 1.00 88.38 328 SER A CA 1
ATOM 2644 C C . SER A 1 328 ? -10.875 1.755 14.127 1.00 88.38 328 SER A C 1
ATOM 2646 O O . SER A 1 328 ? -10.384 1.745 12.995 1.00 88.38 328 SER A O 1
ATOM 2648 N N . LEU A 1 329 ? -12.155 2.062 14.347 1.00 88.06 329 LEU A N 1
ATOM 2649 C CA . LEU A 1 329 ? -13.105 2.398 13.291 1.00 88.06 329 LEU A CA 1
ATOM 2650 C C . LEU A 1 329 ? -12.735 3.713 12.589 1.00 88.06 329 LEU A C 1
ATOM 2652 O O . LEU A 1 329 ? -12.759 3.773 11.361 1.00 88.06 329 LEU A O 1
ATOM 2656 N N . GLU A 1 330 ? -12.308 4.733 13.332 1.00 88.31 330 GLU A N 1
ATOM 2657 C CA . GLU A 1 330 ? -11.790 5.987 12.773 1.00 88.31 330 GLU A CA 1
ATOM 2658 C C . GLU A 1 330 ? -10.540 5.754 11.904 1.00 88.31 330 GLU A C 1
ATOM 2660 O O . GLU A 1 330 ? -10.444 6.256 10.777 1.00 88.31 330 GLU A O 1
ATOM 2665 N N . SER A 1 331 ? -9.597 4.935 12.377 1.00 87.62 331 SER A N 1
ATOM 2666 C CA . SER A 1 331 ? -8.410 4.559 11.602 1.00 87.62 331 SER A CA 1
ATOM 2667 C C . SER A 1 331 ? -8.779 3.806 10.316 1.00 87.62 331 SER A C 1
ATOM 2669 O O . SER A 1 331 ? -8.263 4.114 9.240 1.00 87.62 331 SER A O 1
ATOM 2671 N N . ALA A 1 332 ? -9.733 2.876 10.386 1.00 84.19 332 ALA A N 1
ATOM 2672 C CA . ALA A 1 332 ? -10.205 2.137 9.220 1.00 84.19 332 ALA A CA 1
ATOM 2673 C C . ALA A 1 332 ? -10.915 3.045 8.198 1.00 84.19 332 ALA A C 1
ATOM 2675 O O . ALA A 1 332 ? -10.664 2.938 6.995 1.00 84.19 332 ALA A O 1
ATOM 2676 N N . ILE A 1 333 ? -11.772 3.965 8.654 1.00 84.25 333 ILE A N 1
ATOM 2677 C CA . ILE A 1 333 ? -12.467 4.923 7.781 1.00 84.25 333 ILE A CA 1
ATOM 2678 C C . ILE A 1 333 ? -11.470 5.878 7.125 1.00 84.25 333 ILE A C 1
ATOM 2680 O O . ILE A 1 333 ? -11.533 6.081 5.912 1.00 84.25 333 ILE A O 1
ATOM 2684 N N . SER A 1 334 ? -10.530 6.436 7.890 1.00 85.44 334 SER A N 1
ATOM 2685 C CA . SER A 1 334 ? -9.519 7.352 7.351 1.00 85.44 334 SER A CA 1
ATOM 2686 C C . SER A 1 334 ? -8.610 6.668 6.327 1.00 85.44 334 SER A C 1
ATOM 2688 O O . SER A 1 334 ? -8.360 7.240 5.266 1.00 85.44 334 SER A O 1
ATOM 2690 N N . HIS A 1 335 ? -8.190 5.422 6.576 1.00 83.38 335 HIS A N 1
ATOM 2691 C CA . HIS A 1 335 ? -7.424 4.632 5.611 1.00 83.38 335 HIS A CA 1
ATOM 2692 C C . HIS A 1 335 ? -8.224 4.361 4.331 1.00 83.38 335 HIS A C 1
ATOM 2694 O O . HIS A 1 335 ? -7.705 4.529 3.227 1.00 83.38 335 HIS A O 1
ATOM 2700 N N . ASN A 1 336 ? -9.500 3.987 4.458 1.00 80.88 336 ASN A N 1
ATOM 2701 C CA . ASN A 1 336 ? -10.368 3.765 3.303 1.00 80.88 336 ASN A CA 1
ATOM 2702 C C . ASN A 1 336 ? -10.583 5.047 2.496 1.00 80.88 336 ASN A C 1
ATOM 2704 O O . ASN A 1 336 ? -10.478 5.004 1.274 1.00 80.88 336 ASN A O 1
ATOM 2708 N N . TYR A 1 337 ? -10.807 6.186 3.155 1.00 81.75 337 TYR A N 1
ATOM 2709 C CA . TYR A 1 337 ? -10.942 7.483 2.493 1.00 81.75 337 TYR A CA 1
ATOM 2710 C C . TYR A 1 337 ? -9.650 7.902 1.778 1.00 81.75 337 TYR A C 1
ATOM 2712 O O . TYR A 1 337 ? -9.686 8.326 0.622 1.00 81.75 337 TYR A O 1
ATOM 2720 N N . ALA A 1 338 ? -8.495 7.728 2.428 1.00 83.00 338 ALA A N 1
ATOM 2721 C CA . ALA A 1 338 ? -7.195 7.993 1.821 1.00 83.00 338 ALA A CA 1
ATOM 2722 C C . ALA A 1 338 ? -6.969 7.109 0.585 1.00 83.00 338 ALA A C 1
ATOM 2724 O O . ALA A 1 338 ? -6.607 7.626 -0.472 1.00 83.00 338 ALA A O 1
ATOM 2725 N N . ALA A 1 339 ? -7.264 5.809 0.679 1.00 81.88 339 ALA A N 1
ATOM 2726 C CA . ALA A 1 339 ? -7.186 4.884 -0.447 1.00 81.88 339 ALA A CA 1
ATOM 2727 C C . ALA A 1 339 ? -8.140 5.276 -1.592 1.00 81.88 339 ALA A C 1
ATOM 2729 O O . ALA A 1 339 ? -7.722 5.266 -2.748 1.00 81.88 339 ALA A O 1
ATOM 2730 N N . ALA A 1 340 ? -9.375 5.694 -1.281 1.00 79.94 340 ALA A N 1
ATOM 2731 C CA . ALA A 1 340 ? -10.332 6.215 -2.263 1.00 79.94 340 ALA A CA 1
ATOM 2732 C C . ALA A 1 340 ? -9.744 7.406 -3.021 1.00 79.94 340 ALA A C 1
ATOM 2734 O O . ALA A 1 340 ? -9.697 7.416 -4.248 1.00 79.94 340 ALA A O 1
ATOM 2735 N N . SER A 1 341 ? -9.261 8.397 -2.267 1.00 81.75 341 SER A N 1
ATOM 2736 C CA . SER A 1 341 ? -8.729 9.638 -2.825 1.00 81.75 341 SER A CA 1
ATOM 2737 C C . SER A 1 341 ? -7.484 9.392 -3.684 1.00 81.75 341 SER A C 1
ATOM 2739 O O . SER A 1 341 ? -7.349 9.968 -4.767 1.00 81.75 341 SER A O 1
ATOM 2741 N N . ALA A 1 342 ? -6.614 8.472 -3.253 1.00 83.94 342 ALA A N 1
ATOM 2742 C CA . ALA A 1 342 ? -5.431 8.066 -3.995 1.00 83.94 342 ALA A CA 1
ATOM 2743 C C . ALA A 1 342 ? -5.814 7.391 -5.319 1.00 83.94 342 ALA A C 1
ATOM 2745 O O . ALA A 1 342 ? -5.294 7.780 -6.364 1.00 83.94 342 ALA A O 1
ATOM 2746 N N . LEU A 1 343 ? -6.771 6.456 -5.299 1.00 82.94 343 LEU A N 1
ATOM 2747 C CA . LEU A 1 343 ? -7.273 5.798 -6.508 1.00 82.94 343 LEU A CA 1
ATOM 2748 C C . LEU A 1 343 ? -7.898 6.792 -7.488 1.00 82.94 343 LEU A C 1
ATOM 2750 O O . LEU A 1 343 ? -7.586 6.736 -8.675 1.00 82.94 343 LEU A O 1
ATOM 2754 N N . THR A 1 344 ? -8.709 7.740 -7.008 1.00 82.06 344 THR A N 1
ATOM 2755 C CA . THR A 1 344 ? -9.274 8.788 -7.874 1.00 82.06 344 THR A CA 1
ATOM 2756 C C . THR A 1 344 ? -8.192 9.686 -8.468 1.00 82.06 344 THR A C 1
ATOM 2758 O O . THR A 1 344 ? -8.228 9.975 -9.658 1.00 82.06 344 THR A O 1
ATOM 2761 N N . SER A 1 345 ? -7.178 10.065 -7.681 1.00 85.50 345 SER A N 1
ATOM 2762 C CA . SER A 1 345 ? -6.081 10.903 -8.180 1.00 85.50 345 SER A CA 1
ATOM 2763 C C . SER A 1 345 ? -5.224 10.184 -9.224 1.00 85.50 345 SER A C 1
ATOM 2765 O O . SER A 1 345 ? -4.842 10.778 -10.230 1.00 85.50 345 SER A O 1
ATOM 2767 N N . PHE A 1 346 ? -4.973 8.888 -9.020 1.00 83.50 346 PHE A N 1
ATOM 2768 C CA . PHE A 1 346 ? -4.234 8.055 -9.959 1.00 83.50 346 PHE A CA 1
ATOM 2769 C C . PHE A 1 346 ? -5.025 7.844 -11.253 1.00 83.50 346 PHE A C 1
ATOM 2771 O O . PHE A 1 346 ? -4.451 7.915 -12.338 1.00 83.50 346 PHE A O 1
ATOM 2778 N N . ALA A 1 347 ? -6.343 7.646 -11.152 1.00 81.81 347 ALA A N 1
ATOM 2779 C CA . ALA A 1 347 ? -7.218 7.568 -12.314 1.00 81.81 347 ALA A CA 1
ATOM 2780 C C . ALA A 1 347 ? -7.209 8.866 -13.132 1.00 81.81 347 ALA A C 1
ATOM 2782 O O . ALA A 1 347 ? -7.015 8.816 -14.345 1.00 81.81 347 ALA A O 1
ATOM 2783 N N . ASP A 1 348 ? -7.310 10.024 -12.475 1.00 83.38 348 ASP A N 1
ATOM 2784 C CA . ASP A 1 348 ? -7.243 11.332 -13.138 1.00 83.38 348 ASP A CA 1
ATOM 2785 C C . ASP A 1 348 ? -5.892 11.578 -13.831 1.00 83.38 348 ASP A C 1
ATOM 2787 O O . ASP A 1 348 ? -5.827 12.217 -14.885 1.00 83.38 348 ASP A O 1
ATOM 2791 N N . GLU A 1 349 ? -4.790 11.113 -13.240 1.00 85.56 349 GLU A N 1
ATOM 2792 C CA . GLU A 1 349 ? -3.447 11.268 -13.803 1.00 85.56 349 GLU A CA 1
ATOM 2793 C C . GLU A 1 349 ? -3.204 10.316 -14.984 1.00 85.56 349 GLU A C 1
ATOM 2795 O O . GLU A 1 349 ? -2.649 10.730 -16.004 1.00 85.56 349 GLU A O 1
ATOM 2800 N N . MET A 1 350 ? -3.715 9.085 -14.907 1.00 80.19 350 MET A N 1
ATOM 2801 C CA . MET A 1 350 ? -3.736 8.143 -16.030 1.00 80.19 350 MET A CA 1
ATOM 2802 C C . MET A 1 350 ? -4.562 8.677 -17.206 1.00 80.19 350 MET A C 1
ATOM 2804 O O . MET A 1 350 ? -4.095 8.645 -18.344 1.00 80.19 350 MET A O 1
ATOM 2808 N N . ASP A 1 351 ? -5.739 9.246 -16.946 1.00 80.38 351 ASP A N 1
ATOM 2809 C CA . ASP A 1 351 ? -6.581 9.861 -17.978 1.00 80.38 351 ASP A CA 1
ATOM 2810 C C . ASP A 1 351 ? -5.881 11.032 -18.683 1.00 80.38 351 ASP A C 1
ATOM 2812 O O . ASP A 1 351 ? -6.052 11.234 -19.890 1.00 80.38 351 ASP A O 1
ATOM 2816 N N . LYS A 1 352 ? -5.070 11.809 -17.953 1.00 83.38 352 LYS A N 1
ATOM 2817 C CA . LYS A 1 352 ? -4.246 12.882 -18.532 1.00 83.38 352 LYS A CA 1
ATOM 2818 C C . LYS A 1 352 ? -3.131 12.324 -19.413 1.00 83.38 352 LYS A C 1
ATOM 2820 O O . LYS A 1 352 ? -2.971 12.799 -20.533 1.00 83.38 352 LYS A O 1
ATOM 2825 N N . LEU A 1 353 ? -2.411 11.304 -18.945 1.00 76.50 353 LEU A N 1
ATOM 2826 C CA . LEU A 1 353 ? -1.320 10.662 -19.690 1.00 76.50 353 LEU A CA 1
ATOM 2827 C C . LEU A 1 353 ? -1.811 10.013 -20.990 1.00 76.50 353 LEU A C 1
ATOM 2829 O O . LEU A 1 353 ? -1.170 10.139 -22.034 1.00 76.50 353 LEU A O 1
ATOM 2833 N N . VAL A 1 354 ? -2.979 9.367 -20.949 1.00 75.62 354 VAL A N 1
ATOM 2834 C CA . VAL A 1 354 ? -3.604 8.773 -22.137 1.00 75.62 354 VAL A CA 1
ATOM 2835 C C . VAL A 1 354 ? -3.979 9.864 -23.142 1.00 75.62 354 VAL A C 1
ATOM 2837 O O . VAL A 1 354 ? -3.610 9.750 -24.311 1.00 75.62 354 VAL A O 1
ATOM 2840 N N . LYS A 1 355 ? -4.611 10.960 -22.694 1.00 75.38 355 LYS A N 1
ATOM 2841 C CA . LYS A 1 355 ? -4.990 12.093 -23.560 1.00 75.38 355 LYS A CA 1
ATOM 2842 C C . LYS A 1 355 ? -3.779 12.795 -24.179 1.00 75.38 355 LYS A C 1
ATOM 2844 O O . LYS A 1 355 ? -3.819 13.139 -25.360 1.00 75.38 355 LYS A O 1
ATOM 2849 N N . GLU A 1 356 ? -2.698 12.962 -23.420 1.00 68.56 356 GLU A N 1
ATOM 2850 C CA . GLU A 1 356 ? -1.458 13.585 -23.899 1.00 68.56 356 GLU A CA 1
ATOM 2851 C C . GLU A 1 356 ? -0.763 12.723 -24.970 1.00 68.56 356 GLU A C 1
ATOM 2853 O O . GLU A 1 356 ? -0.305 13.267 -25.973 1.00 68.56 356 GLU A O 1
ATOM 2858 N N . SER A 1 357 ? -0.799 11.387 -24.858 1.00 58.75 357 SER A N 1
ATOM 2859 C CA . SER A 1 357 ? -0.257 10.481 -25.892 1.00 58.75 357 SER A CA 1
ATOM 2860 C C . SER A 1 357 ? -1.069 10.422 -27.196 1.00 58.75 357 SER A C 1
ATOM 2862 O O . SER A 1 357 ? -0.540 10.025 -28.231 1.00 58.75 357 SER A O 1
ATOM 2864 N N . THR A 1 358 ? -2.346 10.820 -27.170 1.00 55.41 358 THR A N 1
ATOM 2865 C CA . THR A 1 358 ? -3.237 10.798 -28.345 1.00 55.41 358 THR A CA 1
ATOM 2866 C C . THR A 1 358 ? -3.285 12.112 -29.119 1.00 55.41 358 THR A C 1
ATOM 2868 O O . THR A 1 358 ? -4.052 12.211 -30.073 1.00 55.41 358 THR A O 1
ATOM 2871 N N . THR A 1 359 ? -2.499 13.126 -28.745 1.00 39.53 359 THR A N 1
ATOM 2872 C CA . THR A 1 359 ? -2.463 14.378 -29.514 1.00 39.53 359 THR A CA 1
ATOM 2873 C C . THR A 1 359 ? -1.561 14.178 -30.737 1.00 39.53 359 THR A C 1
ATOM 2875 O O . THR A 1 359 ? -0.353 14.023 -30.556 1.00 39.53 359 THR A O 1
ATOM 2878 N N . PRO A 1 360 ? -2.092 14.155 -31.975 1.00 46.19 360 PRO A N 1
ATOM 2879 C CA . PRO A 1 360 ? -1.251 14.066 -33.156 1.00 46.19 360 PRO A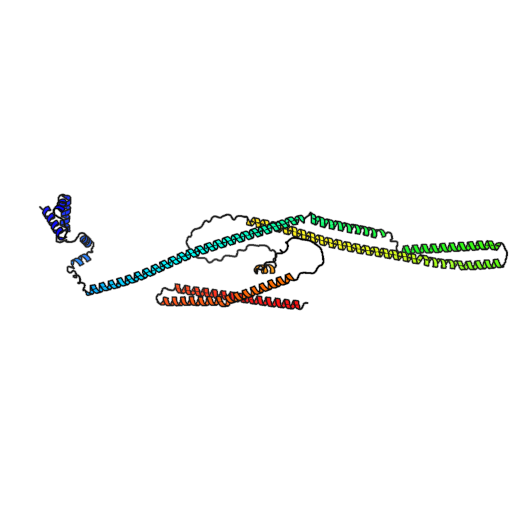 CA 1
ATOM 2880 C C . PRO A 1 360 ? -0.429 15.353 -33.270 1.00 46.19 360 PRO A C 1
ATOM 2882 O O . PRO A 1 360 ? -0.973 16.457 -33.333 1.00 46.19 360 PRO A O 1
ATOM 2885 N N . GLU A 1 361 ? 0.890 15.197 -33.263 1.00 39.56 361 GLU A N 1
ATOM 2886 C CA . GLU A 1 361 ? 1.853 16.238 -33.607 1.00 39.56 361 GLU A CA 1
ATOM 2887 C C . GLU A 1 361 ? 1.490 16.794 -35.002 1.00 39.56 361 GLU A C 1
ATOM 2889 O O . GLU A 1 361 ? 1.391 16.010 -35.950 1.00 39.56 361 GLU A O 1
ATOM 2894 N N . PRO A 1 362 ? 1.212 18.104 -35.161 1.00 44.72 362 PRO A N 1
ATOM 2895 C CA . PRO A 1 362 ? 0.855 18.649 -36.461 1.00 44.72 362 PRO A CA 1
ATOM 2896 C C . PRO A 1 362 ? 2.058 18.549 -37.401 1.00 44.72 362 PRO A C 1
ATOM 2898 O O . PRO A 1 362 ? 3.114 19.129 -37.135 1.00 44.72 362 PRO A O 1
ATOM 2901 N N . GLU A 1 363 ? 1.873 17.825 -38.506 1.00 45.66 363 GLU A N 1
ATOM 2902 C CA . GLU A 1 363 ? 2.796 17.748 -39.637 1.00 45.66 363 GLU A CA 1
ATOM 2903 C C . GLU A 1 363 ? 3.198 19.165 -40.070 1.00 45.66 363 GLU A C 1
ATOM 2905 O O . GLU A 1 363 ? 2.457 19.869 -40.753 1.00 45.66 363 GLU A O 1
ATOM 2910 N N . SER A 1 364 ? 4.378 19.610 -39.639 1.00 41.91 364 SER A N 1
ATOM 2911 C CA . SER A 1 364 ? 4.979 20.844 -40.130 1.00 41.91 364 SER A CA 1
ATOM 2912 C C . SER A 1 364 ? 5.867 20.500 -41.315 1.00 41.91 364 SER A C 1
ATOM 2914 O O . SER A 1 364 ? 6.914 19.863 -41.184 1.00 41.91 364 SER A O 1
ATOM 2916 N N . GLU A 1 365 ? 5.388 20.908 -42.486 1.00 38.25 365 GLU A N 1
ATOM 2917 C CA . GLU A 1 365 ? 6.050 20.825 -43.778 1.00 38.25 365 GLU A CA 1
ATOM 2918 C C . GLU A 1 365 ? 7.513 21.288 -43.710 1.00 38.25 365 GLU A C 1
ATOM 2920 O O . GLU A 1 365 ? 7.847 22.385 -43.258 1.00 38.25 365 GLU A O 1
ATOM 2925 N N . SER A 1 366 ? 8.400 20.439 -44.227 1.00 40.25 366 SER A N 1
ATOM 2926 C CA . SER A 1 366 ? 9.780 20.796 -44.535 1.00 40.25 366 SER A CA 1
ATOM 2927 C C . SER A 1 366 ? 9.827 21.885 -45.609 1.00 40.25 366 SER A C 1
ATOM 2929 O O . SER A 1 366 ? 9.617 21.604 -46.787 1.00 40.25 366 SER A O 1
ATOM 2931 N N . GLN A 1 367 ? 10.225 23.097 -45.227 1.00 38.91 367 GLN A N 1
ATOM 2932 C CA . GLN A 1 367 ? 10.900 24.026 -46.132 1.00 38.91 367 GLN A CA 1
ATOM 2933 C C . GLN A 1 367 ? 12.375 24.133 -45.739 1.00 38.91 367 GLN A C 1
ATOM 2935 O O . GLN A 1 367 ? 12.734 24.586 -44.654 1.00 38.91 367 GLN A O 1
ATOM 2940 N N . ALA A 1 368 ? 13.240 23.679 -46.643 1.00 39.53 368 ALA A N 1
ATOM 2941 C CA . ALA A 1 368 ? 14.679 23.879 -46.572 1.00 39.53 368 ALA A CA 1
ATOM 2942 C C . ALA A 1 368 ? 15.039 25.358 -46.801 1.00 39.53 368 ALA A C 1
ATOM 2944 O O . ALA A 1 368 ? 14.418 25.990 -47.658 1.00 39.53 368 ALA A O 1
ATOM 2945 N N . PRO A 1 369 ? 16.115 25.876 -46.182 1.00 41.16 369 PRO A N 1
ATOM 2946 C CA . PRO A 1 369 ? 16.815 27.022 -46.730 1.00 41.16 369 PRO A CA 1
ATOM 2947 C C . PRO A 1 369 ? 18.214 26.653 -47.234 1.00 41.16 369 PRO A C 1
ATOM 2949 O O . PRO A 1 369 ? 18.987 25.905 -46.634 1.00 41.16 369 PRO A O 1
ATOM 2952 N N . SER A 1 370 ? 18.486 27.224 -48.397 1.00 35.38 370 SER A N 1
ATOM 2953 C CA . SER A 1 370 ? 19.706 27.221 -49.185 1.00 35.38 370 SER A CA 1
ATOM 2954 C C . SER A 1 370 ? 20.895 27.909 -48.505 1.00 35.38 370 SER A C 1
ATOM 2956 O O . SER A 1 370 ? 20.764 28.839 -47.715 1.00 35.38 370 SER A O 1
ATOM 2958 N N . ILE A 1 371 ? 22.073 27.429 -48.895 1.00 42.78 371 ILE A N 1
ATOM 2959 C CA . ILE A 1 371 ? 23.415 27.877 -48.526 1.00 42.78 371 ILE A CA 1
ATOM 2960 C C . ILE A 1 371 ? 23.708 29.258 -49.132 1.00 42.78 371 ILE A C 1
ATOM 2962 O O . ILE A 1 371 ? 23.598 29.412 -50.346 1.00 42.78 371 ILE A O 1
ATOM 2966 N N . THR A 1 372 ? 24.214 30.199 -48.327 1.00 33.50 372 THR A N 1
ATOM 2967 C CA . THR A 1 372 ? 25.095 31.288 -48.789 1.00 33.50 372 THR A CA 1
ATOM 2968 C C . THR A 1 372 ? 26.204 31.567 -47.767 1.00 33.50 372 THR A C 1
ATOM 2970 O O . THR A 1 372 ? 26.036 31.379 -46.566 1.00 33.50 372 THR A O 1
ATOM 2973 N N . SER A 1 373 ? 27.354 31.963 -48.301 1.00 33.75 373 SER A N 1
ATOM 2974 C CA . SER A 1 373 ? 28.721 31.979 -47.770 1.00 33.75 373 SER A CA 1
ATOM 2975 C C . SER A 1 373 ? 29.082 33.047 -46.711 1.00 33.75 373 SER A C 1
ATOM 2977 O O . SER A 1 373 ? 28.528 34.138 -46.716 1.00 33.75 373 SER A O 1
ATOM 2979 N N . SER A 1 374 ? 30.090 32.683 -45.897 1.00 35.16 374 SER A N 1
ATOM 2980 C CA . SER A 1 374 ? 30.967 33.324 -44.869 1.00 35.16 374 SER A CA 1
ATOM 2981 C C . SER A 1 374 ? 31.427 34.802 -45.071 1.00 35.16 374 SER A C 1
ATOM 2983 O O . SER A 1 374 ? 31.130 35.331 -46.138 1.00 35.16 374 SER A O 1
ATOM 2985 N N . PRO A 1 375 ? 32.264 35.462 -44.196 1.00 50.25 375 PRO A N 1
ATOM 2986 C CA . PRO A 1 375 ? 32.917 35.062 -42.918 1.00 50.25 375 PRO A CA 1
ATOM 2987 C C . PRO A 1 375 ? 33.009 36.144 -41.774 1.00 50.25 375 PRO A C 1
ATOM 2989 O O . PRO A 1 375 ? 32.688 37.310 -41.954 1.00 50.25 375 PRO A O 1
ATOM 2992 N N . GLN A 1 376 ? 33.614 35.733 -40.640 1.00 32.47 376 GLN A N 1
ATOM 2993 C CA . GLN A 1 376 ? 34.352 36.494 -39.592 1.00 32.47 376 GLN A CA 1
ATOM 2994 C C . GLN A 1 376 ? 33.699 36.942 -38.255 1.00 32.47 376 GLN A C 1
ATOM 2996 O O . GLN A 1 376 ? 32.834 37.803 -38.193 1.00 32.47 376 GLN A O 1
ATOM 3001 N N . LYS A 1 377 ? 34.374 36.454 -37.191 1.00 34.62 377 LYS A N 1
ATOM 3002 C CA . LYS A 1 377 ? 34.703 37.035 -35.867 1.00 34.62 377 LYS A CA 1
ATOM 3003 C C . LYS A 1 377 ? 33.593 37.280 -34.835 1.00 34.62 377 LYS A C 1
ATOM 3005 O O . LYS A 1 377 ? 32.767 38.168 -34.967 1.00 34.62 377 LYS A O 1
ATOM 3010 N N . GLY A 1 378 ? 33.762 36.621 -33.685 1.00 29.83 378 GLY A N 1
ATOM 3011 C CA . GLY A 1 378 ? 33.220 37.080 -32.407 1.00 29.83 378 GLY A CA 1
ATOM 3012 C C . GLY A 1 378 ? 33.151 35.979 -31.357 1.00 29.83 378 GLY A C 1
ATOM 3013 O O . GLY A 1 378 ? 32.186 35.227 -31.316 1.00 29.83 378 GLY A O 1
ATOM 3014 N N . PHE A 1 379 ? 34.162 35.904 -30.489 1.00 40.91 379 PHE A N 1
ATOM 3015 C CA . PHE A 1 379 ? 34.034 35.255 -29.185 1.00 40.91 379 PHE A CA 1
ATOM 3016 C C . PHE A 1 379 ? 32.931 35.965 -28.386 1.00 40.91 379 PHE A C 1
ATOM 3018 O O . PHE A 1 379 ? 33.071 37.144 -28.073 1.00 40.91 379 PHE A O 1
ATOM 3025 N N . ALA A 1 380 ? 31.867 35.249 -28.025 1.00 34.28 380 ALA A N 1
ATOM 3026 C CA . ALA A 1 380 ? 30.978 35.615 -26.928 1.00 34.28 380 ALA A CA 1
ATOM 3027 C C . ALA A 1 380 ? 30.294 34.356 -26.377 1.00 34.28 380 ALA A C 1
ATOM 3029 O O . ALA A 1 380 ? 29.722 33.552 -27.108 1.00 34.28 380 ALA A O 1
ATOM 3030 N N . THR A 1 381 ? 30.402 34.188 -25.065 1.00 48.25 381 THR A N 1
ATOM 3031 C CA . THR A 1 381 ? 29.764 33.156 -24.243 1.00 48.25 381 THR A CA 1
ATOM 3032 C C . THR A 1 381 ? 28.232 33.230 -24.313 1.00 48.25 381 THR A C 1
ATOM 3034 O O . THR A 1 381 ? 27.692 34.329 -24.457 1.00 48.25 381 THR A O 1
ATOM 3037 N N . PRO A 1 382 ? 27.491 32.129 -24.073 1.00 38.84 382 PRO A N 1
ATOM 3038 C CA . PRO A 1 382 ? 26.111 32.247 -23.648 1.00 38.84 382 PRO A CA 1
ATOM 3039 C C . PRO A 1 382 ? 25.963 31.981 -22.148 1.00 38.84 382 PRO A C 1
ATOM 3041 O O . PRO A 1 382 ? 26.315 30.939 -21.596 1.00 38.84 382 PRO A O 1
ATOM 3044 N N . LYS A 1 383 ? 25.387 33.002 -21.517 1.00 35.50 383 LYS A N 1
ATOM 3045 C CA . LYS A 1 383 ? 24.660 32.994 -20.254 1.00 35.50 383 LYS A CA 1
ATOM 3046 C C . LYS A 1 383 ? 23.794 31.742 -20.070 1.00 35.50 383 LYS A C 1
ATOM 3048 O O . LYS A 1 383 ? 22.911 31.453 -20.868 1.00 35.50 383 LYS A O 1
ATOM 3053 N N . ARG A 1 384 ? 23.983 31.117 -18.909 1.00 41.53 384 ARG A N 1
ATOM 3054 C CA . ARG A 1 384 ? 22.963 30.861 -17.876 1.00 41.53 384 ARG A CA 1
ATOM 3055 C C . ARG A 1 384 ? 21.521 31.225 -18.297 1.00 41.53 384 ARG A C 1
ATOM 3057 O O . ARG A 1 384 ? 21.153 32.397 -18.281 1.00 41.53 384 ARG A O 1
ATOM 3064 N N . MET A 1 385 ? 20.709 30.206 -18.566 1.00 28.22 385 MET A N 1
ATOM 3065 C CA . MET A 1 385 ? 19.247 30.267 -18.513 1.00 28.22 385 MET A CA 1
ATOM 3066 C C . MET A 1 385 ? 18.785 29.292 -17.431 1.00 28.22 385 MET A C 1
ATOM 3068 O O . MET A 1 385 ? 18.944 28.080 -17.535 1.00 28.22 385 MET A O 1
ATOM 3072 N N . SER A 1 386 ? 18.289 29.869 -16.344 1.00 41.56 386 SER A N 1
ATOM 3073 C CA . SER A 1 386 ? 17.375 29.243 -15.397 1.00 41.56 386 SER A CA 1
ATOM 3074 C C . SER A 1 386 ? 16.013 29.000 -16.050 1.00 41.56 386 SER A C 1
ATOM 3076 O O . SER A 1 386 ? 15.625 29.809 -16.888 1.00 41.56 386 SER A O 1
ATOM 3078 N N . VAL A 1 387 ? 15.307 27.965 -15.575 1.00 31.30 387 VAL A N 1
ATOM 3079 C CA . VAL A 1 387 ? 13.841 27.712 -15.506 1.00 31.30 387 VAL A CA 1
ATOM 3080 C C . VAL A 1 387 ? 13.659 26.200 -15.742 1.00 31.30 387 VAL A C 1
ATOM 3082 O O . VAL A 1 387 ? 14.218 25.659 -16.682 1.00 31.30 387 VAL A O 1
ATOM 3085 N N . GLY A 1 388 ? 12.955 25.420 -14.930 1.00 28.88 388 GLY A N 1
ATOM 3086 C CA . GLY A 1 388 ? 12.055 25.742 -13.839 1.00 28.88 388 GLY A CA 1
ATOM 3087 C C . GLY A 1 388 ? 11.685 24.476 -13.064 1.00 28.88 388 GLY A C 1
ATOM 3088 O O . GLY A 1 388 ? 11.991 23.352 -13.460 1.00 28.88 388 GLY A O 1
ATOM 3089 N N . LEU A 1 389 ? 11.062 24.718 -11.918 1.00 37.78 389 LEU A N 1
ATOM 3090 C CA . LEU A 1 389 ? 10.592 23.759 -10.934 1.00 37.78 389 LEU A CA 1
ATOM 3091 C C . LEU A 1 389 ? 9.812 22.582 -11.551 1.00 37.78 389 LEU A C 1
ATOM 3093 O O . LEU A 1 389 ? 8.819 22.789 -12.244 1.00 37.78 389 LEU A O 1
ATOM 3097 N N . ARG A 1 390 ? 10.153 21.358 -11.133 1.00 32.62 390 ARG A N 1
ATOM 3098 C CA . ARG A 1 390 ? 9.157 20.312 -10.870 1.00 32.62 390 ARG A CA 1
ATOM 3099 C C . ARG A 1 390 ? 9.315 19.836 -9.424 1.00 32.62 390 ARG A C 1
ATOM 3101 O O . ARG A 1 390 ? 10.339 19.283 -9.037 1.00 32.62 390 ARG A O 1
ATOM 3108 N N . SER A 1 391 ? 8.291 20.150 -8.635 1.00 30.19 391 SER A N 1
ATOM 3109 C CA . SER A 1 391 ? 7.984 19.637 -7.295 1.00 30.19 391 SER A CA 1
ATOM 3110 C C . SER A 1 391 ? 7.992 18.101 -7.313 1.00 30.19 391 SER A C 1
ATOM 3112 O O . SER A 1 391 ? 7.285 17.504 -8.112 1.00 30.19 391 SER A O 1
ATOM 3114 N N . ARG A 1 392 ? 8.926 17.433 -6.628 1.00 35.12 392 ARG A N 1
ATOM 3115 C CA . ARG A 1 392 ? 8.859 16.968 -5.225 1.00 35.12 392 ARG A CA 1
ATOM 3116 C C . ARG A 1 392 ? 7.702 15.996 -4.934 1.00 35.12 392 ARG A C 1
ATOM 3118 O O . ARG A 1 392 ? 6.737 16.354 -4.275 1.00 35.12 392 ARG A O 1
ATOM 3125 N N . VAL A 1 393 ? 7.904 14.732 -5.301 1.00 36.72 393 VAL A N 1
ATOM 3126 C CA . VAL A 1 393 ? 7.495 13.588 -4.469 1.00 36.72 393 VAL A CA 1
ATOM 3127 C C . VAL A 1 393 ? 8.781 13.035 -3.858 1.00 36.72 393 VAL A C 1
ATOM 3129 O O . VAL A 1 393 ? 9.776 12.846 -4.558 1.00 36.72 393 VAL A O 1
ATOM 3132 N N . GLN A 1 394 ? 8.808 12.897 -2.535 1.00 42.44 394 GLN A N 1
ATOM 3133 C CA . GLN A 1 394 ? 9.981 12.474 -1.772 1.00 42.44 394 GLN A CA 1
ATOM 3134 C C . GLN A 1 394 ? 10.310 11.006 -2.071 1.00 42.44 394 GLN A C 1
ATOM 3136 O O . GLN A 1 394 ? 9.829 10.105 -1.395 1.00 42.44 394 GLN A O 1
ATOM 3141 N N . GLN A 1 395 ? 11.145 10.754 -3.076 1.00 39.06 395 GLN A N 1
ATOM 3142 C CA . GLN A 1 395 ? 11.833 9.473 -3.191 1.00 39.06 395 GLN A CA 1
ATOM 3143 C C . GLN A 1 395 ? 13.053 9.504 -2.277 1.00 39.06 395 GLN A C 1
ATOM 3145 O O . GLN A 1 395 ? 13.872 10.426 -2.326 1.00 39.06 395 GLN A O 1
ATOM 3150 N N . THR A 1 396 ? 13.155 8.509 -1.400 1.00 54.81 396 THR A N 1
ATOM 3151 C CA . THR A 1 396 ? 14.339 8.341 -0.559 1.00 54.81 396 THR A CA 1
ATOM 3152 C C . THR A 1 396 ? 15.557 8.086 -1.457 1.00 54.81 396 THR A C 1
ATOM 3154 O O . THR A 1 396 ? 15.441 7.386 -2.467 1.00 54.81 396 THR A O 1
ATOM 3157 N N . PRO A 1 397 ? 16.746 8.620 -1.122 1.00 53.66 397 PRO A N 1
ATOM 3158 C CA . PRO A 1 397 ? 17.940 8.511 -1.969 1.00 53.66 397 PRO A CA 1
ATOM 3159 C C . PRO A 1 397 ? 18.343 7.055 -2.273 1.00 53.66 397 PRO A C 1
ATOM 3161 O O . PRO A 1 397 ? 18.985 6.790 -3.287 1.00 53.66 397 PRO A O 1
ATOM 3164 N N . ALA A 1 398 ? 17.901 6.097 -1.450 1.00 44.72 398 ALA A N 1
ATOM 3165 C CA . ALA A 1 398 ? 18.076 4.665 -1.676 1.00 44.72 398 ALA A CA 1
ATOM 3166 C C . ALA A 1 398 ? 17.257 4.122 -2.867 1.00 44.72 398 ALA A C 1
ATOM 3168 O O . ALA A 1 398 ? 17.748 3.270 -3.602 1.00 44.72 398 ALA A O 1
ATOM 3169 N N . GLN A 1 399 ? 16.040 4.628 -3.101 1.00 53.56 399 GLN A N 1
ATOM 3170 C CA . GLN A 1 399 ? 15.186 4.199 -4.219 1.00 53.56 399 GLN A CA 1
ATOM 3171 C C . GLN A 1 399 ? 15.673 4.764 -5.561 1.00 53.56 399 GLN A C 1
ATOM 3173 O O . GLN A 1 399 ? 15.657 4.057 -6.567 1.00 53.56 399 GLN A O 1
ATOM 3178 N N . ALA A 1 400 ? 16.195 5.996 -5.556 1.00 54.62 400 ALA A N 1
ATOM 3179 C CA . ALA A 1 400 ? 16.828 6.600 -6.729 1.00 54.62 400 ALA A CA 1
ATOM 3180 C C . ALA A 1 400 ? 18.133 5.881 -7.120 1.00 54.62 400 ALA A C 1
ATOM 3182 O O . ALA A 1 400 ? 18.409 5.704 -8.305 1.00 54.62 400 ALA A O 1
ATOM 3183 N N . LEU A 1 401 ? 18.906 5.400 -6.136 1.00 53.06 401 LEU A N 1
ATOM 3184 C CA . LEU A 1 401 ? 20.085 4.567 -6.390 1.00 53.06 401 LEU A CA 1
ATOM 3185 C C . LEU A 1 401 ? 19.702 3.188 -6.945 1.00 53.06 401 LEU A C 1
ATOM 3187 O O . LEU A 1 401 ? 20.276 2.772 -7.941 1.00 53.06 401 LEU A O 1
ATOM 3191 N N . LEU A 1 402 ? 18.702 2.502 -6.384 1.00 50.03 402 LEU A N 1
ATOM 3192 C CA . LEU A 1 402 ? 18.285 1.165 -6.844 1.00 50.03 402 LEU A CA 1
ATOM 3193 C C . LEU A 1 402 ? 17.780 1.139 -8.299 1.00 50.03 402 LEU A C 1
ATOM 3195 O O . LEU A 1 402 ? 18.092 0.199 -9.034 1.00 50.03 402 LEU A O 1
ATOM 3199 N N . ALA A 1 403 ? 17.077 2.187 -8.739 1.00 56.66 403 ALA A N 1
ATOM 3200 C CA . ALA A 1 403 ? 16.642 2.335 -10.130 1.00 56.66 403 ALA A CA 1
ATOM 3201 C C . ALA A 1 403 ? 17.818 2.585 -11.093 1.00 56.66 403 ALA A C 1
ATOM 3203 O O . ALA A 1 403 ? 17.826 2.079 -12.214 1.00 56.66 403 ALA A O 1
ATOM 3204 N N . HIS A 1 404 ? 18.853 3.300 -10.641 1.00 44.56 404 HIS A N 1
ATOM 3205 C CA . HIS A 1 404 ? 20.034 3.602 -11.452 1.00 44.56 404 HIS A CA 1
ATOM 3206 C C . HIS A 1 404 ? 20.977 2.391 -11.631 1.00 44.56 404 HIS A C 1
ATOM 3208 O O . HIS A 1 404 ? 21.811 2.397 -12.538 1.00 44.56 404 HIS A O 1
ATOM 3214 N N . ILE A 1 405 ? 20.833 1.344 -10.801 1.00 49.53 405 ILE A N 1
ATOM 3215 C CA . ILE A 1 405 ? 21.641 0.106 -10.843 1.00 49.53 405 ILE A CA 1
ATOM 3216 C C . ILE A 1 405 ? 20.872 -1.065 -11.509 1.00 49.53 405 ILE A C 1
ATOM 3218 O O . ILE A 1 405 ? 21.382 -2.179 -11.601 1.00 49.53 405 ILE A O 1
ATOM 3222 N N . GLY A 1 406 ? 19.658 -0.834 -12.024 1.00 37.19 406 GLY A N 1
ATOM 3223 C CA . GLY A 1 406 ? 18.934 -1.807 -12.856 1.00 37.19 406 GLY A CA 1
ATOM 3224 C C . GLY A 1 406 ? 18.299 -2.986 -12.108 1.00 37.19 406 GLY A C 1
ATOM 3225 O O . GLY A 1 406 ? 18.143 -4.059 -12.692 1.00 37.19 406 GLY A O 1
ATOM 3226 N N . ILE A 1 407 ? 17.926 -2.816 -10.836 1.00 44.41 407 ILE A N 1
ATOM 3227 C CA . ILE A 1 407 ? 17.172 -3.829 -10.080 1.00 44.41 407 ILE A CA 1
ATOM 3228 C C . ILE A 1 407 ? 15.666 -3.594 -10.296 1.00 44.41 407 ILE A C 1
ATOM 3230 O O . ILE A 1 407 ? 15.164 -2.549 -9.877 1.00 44.41 407 ILE A O 1
ATOM 3234 N N . PRO A 1 408 ? 14.912 -4.529 -10.910 1.00 45.84 408 PRO A N 1
ATOM 3235 C CA . PRO A 1 408 ? 13.458 -4.437 -10.936 1.00 45.84 408 PRO A CA 1
ATOM 3236 C C . PRO A 1 408 ? 12.884 -4.783 -9.554 1.00 45.84 408 PRO A C 1
ATOM 3238 O O . PRO A 1 408 ? 13.240 -5.797 -8.952 1.00 45.84 408 PRO A O 1
ATOM 3241 N N . LEU A 1 409 ? 11.985 -3.935 -9.052 1.00 38.47 409 LEU A N 1
ATOM 3242 C CA . LEU A 1 409 ? 11.186 -4.215 -7.857 1.00 38.47 409 LEU A CA 1
ATOM 3243 C C . LEU A 1 409 ? 10.241 -5.399 -8.144 1.00 38.47 409 LEU A C 1
ATOM 3245 O O . LEU A 1 409 ? 9.624 -5.419 -9.211 1.00 38.47 409 LEU A O 1
ATOM 3249 N N . PRO A 1 410 ? 10.106 -6.384 -7.235 1.00 42.12 410 PRO A N 1
ATOM 3250 C CA . PRO A 1 410 ? 9.207 -7.507 -7.450 1.00 42.12 410 PRO A CA 1
ATOM 3251 C C . PRO A 1 410 ? 7.759 -7.012 -7.405 1.00 42.12 410 PRO A C 1
ATOM 3253 O O . PRO A 1 410 ? 7.264 -6.581 -6.364 1.00 42.12 410 PRO A O 1
ATOM 3256 N N . THR A 1 411 ? 7.078 -7.074 -8.546 1.00 35.78 411 THR A N 1
ATOM 3257 C CA . THR A 1 411 ? 5.629 -6.930 -8.617 1.00 35.78 411 THR A CA 1
ATOM 3258 C C . THR A 1 411 ? 4.991 -8.139 -7.942 1.00 35.78 411 THR A C 1
ATOM 3260 O O . THR A 1 411 ? 5.276 -9.294 -8.265 1.00 35.78 411 THR A O 1
ATOM 3263 N N . ALA A 1 412 ? 4.128 -7.872 -6.967 1.00 36.94 412 ALA A N 1
ATOM 3264 C CA . ALA A 1 412 ? 3.252 -8.871 -6.387 1.00 36.94 412 ALA A CA 1
ATOM 3265 C C . ALA A 1 412 ? 2.289 -9.376 -7.475 1.00 36.94 412 ALA A C 1
ATOM 3267 O O . ALA A 1 412 ? 1.278 -8.749 -7.766 1.00 36.94 412 ALA A O 1
ATOM 3268 N N . SER A 1 413 ? 2.624 -10.497 -8.110 1.00 34.69 413 SER A N 1
ATOM 3269 C CA . SER A 1 413 ? 1.699 -11.250 -8.957 1.00 34.69 413 SER A CA 1
ATOM 3270 C C . SER A 1 413 ? 2.063 -12.729 -8.922 1.00 34.69 413 SER A C 1
ATOM 3272 O O . SER A 1 413 ? 2.691 -13.273 -9.830 1.00 34.69 413 SER A O 1
ATOM 3274 N N . LEU A 1 414 ? 1.646 -13.384 -7.844 1.00 34.91 414 LEU A N 1
ATOM 3275 C CA . LEU A 1 414 ? 1.568 -14.838 -7.758 1.00 34.91 414 LEU A CA 1
ATOM 3276 C C . LEU A 1 414 ? 0.276 -15.207 -7.021 1.00 34.91 414 LEU A C 1
ATOM 3278 O O . LEU A 1 414 ? 0.286 -15.766 -5.933 1.00 34.91 414 LEU A O 1
ATOM 3282 N N . ALA A 1 415 ? -0.858 -14.833 -7.614 1.00 33.56 415 ALA A N 1
ATOM 3283 C CA . ALA A 1 415 ? -2.172 -15.312 -7.206 1.00 33.56 415 ALA A CA 1
ATOM 3284 C C . ALA A 1 415 ? -3.126 -15.281 -8.406 1.00 33.56 415 ALA A C 1
ATOM 3286 O O . ALA A 1 415 ? -3.724 -14.252 -8.686 1.00 33.56 415 ALA A O 1
ATOM 3287 N N . ALA A 1 416 ? -3.233 -16.404 -9.126 1.00 34.44 416 ALA A N 1
ATOM 3288 C CA . ALA A 1 416 ? -4.474 -16.862 -9.765 1.00 34.44 416 ALA A CA 1
ATOM 3289 C C . ALA A 1 416 ? -4.242 -18.186 -10.516 1.00 34.44 416 ALA A C 1
ATOM 3291 O O . ALA A 1 416 ? -3.880 -18.209 -11.691 1.00 34.44 416 ALA A O 1
ATOM 3292 N N . ARG A 1 417 ? -4.514 -19.311 -9.846 1.00 32.91 417 ARG A N 1
ATOM 3293 C CA . ARG A 1 417 ? -4.929 -20.555 -10.510 1.00 32.91 417 ARG A CA 1
ATOM 3294 C C . ARG A 1 417 ? -5.928 -21.298 -9.604 1.00 32.91 417 ARG A C 1
ATOM 3296 O O . ARG A 1 417 ? -5.527 -21.943 -8.651 1.00 32.91 417 ARG A O 1
ATOM 3303 N N . THR A 1 418 ? -7.208 -21.044 -9.897 1.00 35.69 418 THR A N 1
ATOM 3304 C CA . THR A 1 418 ? -8.508 -21.754 -9.712 1.00 35.69 418 THR A CA 1
ATOM 3305 C C . THR A 1 418 ? -8.701 -22.967 -8.756 1.00 35.69 418 THR A C 1
ATOM 3307 O O . THR A 1 418 ? -7.753 -23.685 -8.463 1.00 35.69 418 THR A O 1
ATOM 3310 N N . PRO A 1 419 ? -9.962 -23.240 -8.317 1.00 45.00 419 PRO A N 1
ATOM 3311 C CA . PRO A 1 419 ? -10.328 -23.732 -6.978 1.00 45.00 419 PRO A CA 1
ATOM 3312 C C . PRO A 1 419 ? -10.702 -25.229 -6.883 1.00 45.00 419 PRO A C 1
ATOM 3314 O O . PRO A 1 419 ? -11.089 -25.843 -7.875 1.00 45.00 419 PRO A O 1
ATOM 3317 N N . GLY A 1 420 ? -10.706 -25.782 -5.657 1.00 29.81 420 GLY A N 1
ATOM 3318 C CA . GLY A 1 420 ? -11.357 -27.066 -5.347 1.00 29.81 420 GLY A CA 1
ATOM 3319 C C . GLY A 1 420 ? -11.132 -27.622 -3.926 1.00 29.81 420 GLY A C 1
ATOM 3320 O O . GLY A 1 420 ? -10.089 -28.198 -3.664 1.00 29.81 420 GLY A O 1
ATOM 3321 N N . LEU A 1 421 ? -12.172 -27.497 -3.085 1.00 34.00 421 LEU A N 1
ATOM 3322 C CA . LEU A 1 421 ? -12.643 -28.377 -1.987 1.00 34.00 421 LEU A CA 1
ATOM 3323 C C . LEU A 1 421 ? -11.763 -28.777 -0.756 1.00 34.00 421 LEU A C 1
ATOM 3325 O O . LEU A 1 421 ? -10.786 -29.502 -0.865 1.00 34.00 421 LEU A O 1
ATOM 3329 N N . PHE A 1 422 ? -12.355 -28.484 0.422 1.00 31.33 422 PHE A N 1
ATOM 3330 C CA . PHE A 1 422 ? -12.398 -29.207 1.723 1.00 31.33 422 PHE A CA 1
ATOM 3331 C C . PHE A 1 422 ? -11.282 -29.101 2.806 1.00 31.33 422 PHE A C 1
ATOM 3333 O O . PHE A 1 422 ? -10.297 -29.829 2.800 1.00 31.33 422 PHE A O 1
ATOM 3340 N N . THR A 1 423 ? -11.656 -28.369 3.879 1.00 33.81 423 THR A N 1
ATOM 3341 C CA . THR A 1 423 ? -11.536 -28.650 5.347 1.00 33.81 423 THR A CA 1
ATOM 3342 C C . THR A 1 423 ? -10.213 -28.453 6.130 1.00 33.81 423 THR A C 1
ATOM 3344 O O . THR A 1 423 ? -9.144 -28.477 5.535 1.00 33.81 423 THR A O 1
ATOM 3347 N N . PRO A 1 424 ? -10.284 -28.169 7.464 1.00 50.62 424 PRO A N 1
ATOM 3348 C CA . PRO A 1 424 ? -9.431 -27.163 8.118 1.00 50.62 424 PRO A CA 1
ATOM 3349 C C . PRO A 1 424 ? -8.407 -27.669 9.167 1.00 50.62 424 PRO A C 1
ATOM 3351 O O . PRO A 1 424 ? -8.652 -28.642 9.875 1.00 50.62 424 PRO A O 1
ATOM 3354 N N . GLY A 1 425 ? -7.340 -26.867 9.347 1.00 29.19 425 GLY A N 1
ATOM 3355 C CA . GLY A 1 425 ? -6.469 -26.746 10.541 1.00 29.19 425 GLY A CA 1
ATOM 3356 C C . GLY A 1 425 ? -5.103 -27.468 10.490 1.00 29.19 425 GLY A C 1
ATOM 3357 O O . GLY A 1 425 ? -4.981 -28.443 9.755 1.00 29.19 425 GLY A O 1
ATOM 3358 N N . PRO A 1 426 ? -4.091 -27.104 11.319 1.00 42.91 426 PRO A N 1
ATOM 3359 C CA . PRO A 1 426 ? -3.731 -25.816 11.927 1.00 42.91 426 PRO A CA 1
ATOM 3360 C C . PRO A 1 426 ? -2.352 -25.275 11.442 1.00 42.91 426 PRO A C 1
ATOM 3362 O O . PRO A 1 426 ? -1.597 -25.931 10.732 1.00 42.91 426 PRO A O 1
ATOM 3365 N N . LEU A 1 427 ? -2.051 -24.038 11.846 1.00 51.56 427 LEU A N 1
ATOM 3366 C CA . LEU A 1 427 ? -0.925 -23.173 11.461 1.00 51.56 427 LEU A CA 1
ATOM 3367 C C . LEU A 1 427 ? 0.486 -23.731 11.768 1.00 51.56 427 LEU A C 1
ATOM 3369 O O . LEU A 1 427 ? 0.776 -24.066 12.915 1.00 51.56 427 LEU A O 1
ATOM 3373 N N . VAL A 1 428 ? 1.391 -23.679 10.776 1.00 39.72 428 VAL A N 1
ATOM 3374 C CA . VAL A 1 428 ? 2.869 -23.677 10.917 1.00 39.72 428 VAL A CA 1
ATOM 3375 C C . VAL A 1 428 ? 3.459 -22.715 9.858 1.00 39.72 428 VAL A C 1
ATOM 3377 O O . VAL A 1 428 ? 2.943 -22.685 8.741 1.00 39.72 428 VAL A O 1
ATOM 3380 N N . PRO A 1 429 ? 4.487 -21.892 10.169 1.00 45.31 429 PRO A N 1
ATOM 3381 C CA . PRO A 1 429 ? 4.898 -20.770 9.324 1.00 45.31 429 PRO A CA 1
ATOM 3382 C C . PRO A 1 429 ? 5.897 -21.185 8.233 1.00 45.31 429 PRO A C 1
ATOM 3384 O O . PRO A 1 429 ? 7.024 -21.590 8.512 1.00 45.31 429 PRO A O 1
ATOM 3387 N N . GLU A 1 430 ? 5.512 -21.006 6.972 1.00 41.84 430 GLU A N 1
ATOM 3388 C CA . GLU A 1 430 ? 6.341 -21.273 5.793 1.00 41.84 430 GLU A CA 1
ATOM 3389 C C . GLU A 1 430 ? 6.921 -19.956 5.231 1.00 41.84 430 GLU A C 1
ATOM 3391 O O . GLU A 1 430 ? 6.526 -19.473 4.178 1.00 41.84 430 GLU A O 1
ATOM 3396 N N . PHE A 1 431 ? 7.851 -19.327 5.964 1.00 45.75 431 PHE A N 1
ATOM 3397 C CA . PHE A 1 431 ? 8.530 -18.081 5.540 1.00 45.75 431 PHE A CA 1
ATOM 3398 C C . PHE A 1 431 ? 10.000 -18.272 5.104 1.00 45.75 431 PHE A C 1
ATOM 3400 O O . PHE A 1 431 ? 10.689 -17.301 4.797 1.00 45.75 431 PHE A O 1
ATOM 3407 N N . MET A 1 432 ? 10.509 -19.509 5.028 1.00 50.91 432 MET A N 1
ATOM 3408 C CA . MET A 1 432 ? 11.920 -19.769 4.684 1.00 50.91 432 MET A CA 1
ATOM 3409 C C . MET A 1 432 ? 12.337 -19.726 3.190 1.00 50.91 432 MET A C 1
ATOM 3411 O O . MET A 1 432 ? 13.521 -19.468 2.955 1.00 50.91 432 MET A O 1
ATOM 3415 N N . PRO A 1 433 ? 11.482 -19.916 2.160 1.00 59.91 433 PRO A N 1
ATOM 3416 C CA . PRO A 1 433 ? 11.981 -19.983 0.777 1.00 59.91 433 PRO A CA 1
ATOM 3417 C C . PRO A 1 433 ? 12.298 -18.611 0.145 1.00 59.91 433 PRO A C 1
ATOM 3419 O O . PRO A 1 433 ? 13.124 -18.528 -0.765 1.00 59.91 433 PRO A O 1
ATOM 3422 N N . LEU A 1 434 ? 11.704 -17.515 0.636 1.00 52.84 434 LEU A N 1
ATOM 3423 C CA . LEU A 1 434 ? 11.869 -16.184 0.030 1.00 52.84 434 LEU A CA 1
ATOM 3424 C C . LEU A 1 434 ? 13.216 -15.530 0.381 1.00 52.84 434 LEU A C 1
ATOM 3426 O O . LEU A 1 434 ? 13.851 -14.903 -0.468 1.00 52.84 434 LEU A O 1
ATOM 3430 N N . GLU A 1 435 ? 13.697 -15.720 1.613 1.00 61.59 435 GLU A N 1
ATOM 3431 C CA . GLU A 1 435 ? 15.004 -15.199 2.026 1.00 61.59 435 GLU A CA 1
ATOM 3432 C C . GLU A 1 435 ? 16.164 -15.858 1.277 1.00 61.59 435 GLU A C 1
ATOM 3434 O O . GLU A 1 435 ? 17.152 -15.193 0.965 1.00 61.59 435 GLU A O 1
ATOM 3439 N N . GLN A 1 436 ? 16.066 -17.161 1.005 1.00 64.94 436 GLN A N 1
ATOM 3440 C CA . GLN A 1 436 ? 17.099 -17.890 0.270 1.00 64.94 436 GLN A CA 1
ATOM 3441 C C . GLN A 1 436 ? 17.150 -17.425 -1.188 1.00 64.94 436 GLN A C 1
ATOM 3443 O O . GLN A 1 436 ? 18.230 -17.138 -1.696 1.00 64.94 436 GLN A O 1
ATOM 3448 N N . HIS A 1 437 ? 15.990 -17.216 -1.818 1.00 61.03 437 HIS A N 1
ATOM 3449 C CA . HIS A 1 437 ? 15.923 -16.687 -3.179 1.00 61.03 437 HIS A CA 1
ATOM 3450 C C . HIS A 1 437 ? 16.506 -15.268 -3.296 1.00 61.03 437 HIS A C 1
ATOM 3452 O O . HIS A 1 437 ? 17.237 -14.971 -4.241 1.00 61.03 437 HIS A O 1
ATOM 3458 N N . LEU A 1 438 ? 16.234 -14.397 -2.317 1.00 63.72 438 LEU A N 1
ATOM 3459 C CA . LEU A 1 438 ? 16.807 -13.048 -2.271 1.00 63.72 438 LEU A CA 1
ATOM 3460 C C . LEU A 1 438 ? 18.323 -13.062 -2.032 1.00 63.72 438 LEU A C 1
ATOM 3462 O O . LEU A 1 438 ? 19.047 -12.290 -2.662 1.00 63.72 438 LEU A O 1
ATOM 3466 N N . LYS A 1 439 ? 18.823 -13.954 -1.168 1.00 71.62 439 LYS A N 1
ATOM 3467 C CA . LYS A 1 439 ? 20.268 -14.132 -0.943 1.00 71.62 439 LYS A CA 1
ATOM 3468 C C . LYS A 1 439 ? 20.968 -14.638 -2.208 1.00 71.62 439 LYS A C 1
ATOM 3470 O O . LYS A 1 439 ? 22.000 -14.080 -2.580 1.00 71.62 439 LYS A O 1
ATOM 3475 N N . ASP A 1 440 ? 20.371 -15.593 -2.916 1.00 69.56 440 ASP A N 1
ATOM 3476 C CA . ASP A 1 440 ? 20.901 -16.120 -4.178 1.00 69.56 440 ASP A CA 1
ATOM 3477 C C . ASP A 1 440 ? 20.895 -15.071 -5.299 1.00 69.56 440 ASP A C 1
ATOM 3479 O O . ASP A 1 440 ? 21.868 -14.950 -6.047 1.00 69.56 440 ASP A O 1
ATOM 3483 N N . GLN A 1 441 ? 19.836 -14.261 -5.400 1.00 66.62 441 GLN A N 1
ATOM 3484 C CA . GLN A 1 441 ? 19.766 -13.120 -6.321 1.00 66.62 441 GLN A CA 1
ATOM 3485 C C . GLN A 1 441 ? 20.870 -12.096 -6.033 1.00 66.62 441 GLN A C 1
ATOM 3487 O O . GLN A 1 441 ? 21.587 -11.685 -6.948 1.00 66.62 441 GLN A O 1
ATOM 3492 N N . LEU A 1 442 ? 21.059 -11.729 -4.763 1.00 73.62 442 LEU A N 1
ATOM 3493 C CA . LEU A 1 442 ? 22.099 -10.787 -4.348 1.00 73.62 442 LEU A CA 1
ATOM 3494 C C . LEU A 1 442 ? 23.504 -11.328 -4.657 1.00 73.62 442 LEU A C 1
ATOM 3496 O O . LEU A 1 442 ? 24.380 -10.584 -5.101 1.00 73.62 442 LEU A O 1
ATOM 3500 N N . GLN A 1 443 ? 23.719 -12.628 -4.457 1.00 73.38 443 GLN A N 1
ATOM 3501 C CA . GLN A 1 443 ? 25.004 -13.273 -4.704 1.00 73.38 443 GLN A CA 1
ATOM 3502 C C . GLN A 1 443 ? 25.331 -13.347 -6.201 1.00 73.38 443 GLN A C 1
ATOM 3504 O O . GLN A 1 443 ? 26.444 -13.006 -6.598 1.00 73.38 443 GLN A O 1
ATOM 3509 N N . ARG A 1 444 ? 24.342 -13.656 -7.049 1.00 70.31 444 ARG A N 1
ATOM 3510 C CA . ARG A 1 444 ? 24.490 -13.614 -8.515 1.00 70.31 444 ARG A CA 1
ATOM 3511 C C . ARG A 1 444 ? 24.763 -12.202 -9.035 1.00 70.31 444 ARG A C 1
ATOM 3513 O O . ARG A 1 444 ? 25.598 -12.026 -9.919 1.00 70.31 444 ARG A O 1
ATOM 3520 N N . GLN A 1 445 ? 24.099 -11.186 -8.480 1.00 69.62 445 GLN A N 1
ATOM 3521 C CA . GLN A 1 445 ? 24.366 -9.784 -8.826 1.00 69.62 445 GLN A CA 1
ATOM 3522 C C . GLN A 1 445 ? 25.783 -9.367 -8.413 1.00 69.62 445 GLN A C 1
ATOM 3524 O O . GLN A 1 445 ? 26.499 -8.739 -9.192 1.00 69.62 445 GLN A O 1
ATOM 3529 N N . LYS A 1 446 ? 26.233 -9.792 -7.228 1.00 72.56 446 LYS A N 1
ATOM 3530 C CA . LYS A 1 446 ? 27.601 -9.566 -6.752 1.00 72.56 446 LYS A CA 1
ATOM 3531 C C . LYS A 1 446 ? 28.643 -10.194 -7.681 1.00 72.56 446 LYS A C 1
ATOM 3533 O O . LYS A 1 446 ? 29.606 -9.527 -8.046 1.00 72.56 446 LYS A O 1
ATOM 3538 N N . GLU A 1 447 ? 28.454 -11.447 -8.085 1.00 74.06 447 GLU A N 1
ATOM 3539 C CA . GLU A 1 447 ? 29.356 -12.135 -9.018 1.00 74.06 447 GLU A CA 1
ATOM 3540 C C . GLU A 1 447 ? 29.387 -11.453 -10.392 1.00 74.06 447 GLU A C 1
ATOM 3542 O O . GLU A 1 447 ? 30.457 -11.283 -10.978 1.00 74.06 447 GLU A O 1
ATOM 3547 N N . ARG A 1 448 ? 28.235 -10.971 -10.873 1.00 72.75 448 ARG A N 1
ATOM 3548 C CA . ARG A 1 448 ? 28.135 -10.239 -12.139 1.00 72.75 448 ARG A CA 1
ATOM 3549 C C . ARG A 1 448 ? 28.883 -8.906 -12.096 1.00 72.75 448 ARG A C 1
ATOM 3551 O O . ARG A 1 448 ? 29.643 -8.623 -13.020 1.00 72.75 448 ARG A O 1
ATOM 3558 N N . ILE A 1 449 ? 28.739 -8.131 -11.020 1.00 70.94 449 ILE A N 1
ATOM 3559 C CA . ILE A 1 449 ? 29.469 -6.866 -10.832 1.00 70.94 449 ILE A CA 1
ATOM 3560 C C . ILE A 1 449 ? 30.980 -7.119 -10.761 1.00 70.94 449 ILE A C 1
ATOM 3562 O O . ILE A 1 449 ? 31.737 -6.439 -11.446 1.00 70.94 449 ILE A O 1
ATOM 3566 N N . LEU A 1 450 ? 31.418 -8.140 -10.016 1.00 71.81 450 LEU A N 1
ATOM 3567 C CA . LEU A 1 450 ? 32.837 -8.508 -9.931 1.00 71.81 450 LEU A CA 1
ATOM 3568 C C . LEU A 1 450 ? 33.405 -8.959 -11.285 1.00 71.81 450 LEU A C 1
ATOM 3570 O O . LEU A 1 450 ? 34.537 -8.617 -11.622 1.00 71.81 450 LEU A O 1
ATOM 3574 N N . SER A 1 451 ? 32.622 -9.690 -12.084 1.00 75.56 451 SER A N 1
ATOM 3575 C CA . SER A 1 451 ? 33.036 -10.076 -13.438 1.00 75.56 451 SER A CA 1
ATOM 3576 C C . SER A 1 451 ? 33.170 -8.864 -14.365 1.00 75.56 451 SER A C 1
ATOM 3578 O O . SER A 1 451 ? 34.123 -8.787 -15.138 1.00 75.56 451 SER A O 1
ATOM 3580 N N . MET A 1 452 ? 32.265 -7.888 -14.240 1.00 70.69 452 MET A N 1
ATOM 3581 C CA . MET A 1 452 ? 32.261 -6.679 -15.057 1.00 70.69 452 MET A CA 1
ATOM 3582 C C . MET A 1 452 ? 33.436 -5.761 -14.700 1.00 70.69 452 MET A C 1
ATOM 3584 O O . MET A 1 452 ? 34.122 -5.284 -15.601 1.00 70.69 452 MET A O 1
ATOM 3588 N N . ASP A 1 453 ? 33.735 -5.599 -13.409 1.00 73.81 453 ASP A N 1
ATOM 3589 C CA . ASP A 1 453 ? 34.899 -4.846 -12.923 1.00 73.81 453 ASP A CA 1
ATOM 3590 C C . ASP A 1 453 ? 36.218 -5.474 -13.405 1.00 73.81 453 ASP A C 1
ATOM 3592 O O . ASP A 1 453 ? 37.086 -4.788 -13.938 1.00 73.81 453 ASP A O 1
ATOM 3596 N N . ALA A 1 454 ? 36.330 -6.808 -13.366 1.00 73.94 454 ALA A N 1
ATOM 3597 C CA . ALA A 1 454 ? 37.495 -7.512 -13.901 1.00 73.94 454 ALA A CA 1
ATOM 3598 C C . ALA A 1 454 ? 37.653 -7.346 -15.427 1.00 73.94 454 ALA A C 1
ATOM 3600 O O . ALA A 1 454 ? 38.778 -7.261 -15.925 1.00 73.94 454 ALA A O 1
ATOM 3601 N N . THR A 1 455 ? 36.551 -7.298 -16.186 1.00 76.06 455 THR A N 1
ATOM 3602 C CA . THR A 1 455 ? 36.605 -7.050 -17.638 1.00 76.06 455 THR A CA 1
ATOM 3603 C C . THR A 1 455 ? 36.940 -5.599 -17.976 1.00 76.06 455 THR A C 1
ATOM 3605 O O . THR A 1 455 ? 37.764 -5.362 -18.858 1.00 76.06 455 THR A O 1
ATOM 3608 N N . LEU A 1 456 ? 36.367 -4.633 -17.250 1.00 72.44 456 LEU A N 1
ATOM 3609 C CA . LEU A 1 456 ? 36.642 -3.208 -17.435 1.00 72.44 456 LEU A CA 1
ATOM 3610 C C . LEU A 1 456 ? 38.076 -2.870 -17.025 1.00 72.44 456 LEU A C 1
ATOM 3612 O O . LEU A 1 456 ? 38.770 -2.179 -17.7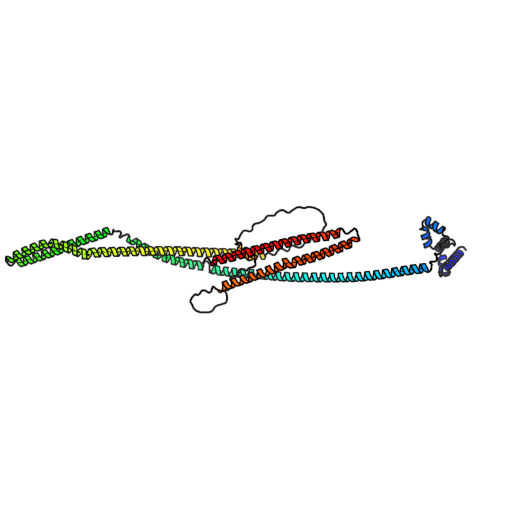66 1.00 72.44 456 LEU A O 1
ATOM 3616 N N . GLY A 1 457 ? 38.558 -3.435 -15.916 1.00 73.50 457 GLY A N 1
ATOM 3617 C CA . GLY A 1 457 ? 39.951 -3.323 -15.490 1.00 73.50 457 GLY A CA 1
ATOM 3618 C C . GLY A 1 457 ? 40.919 -3.838 -16.555 1.00 73.50 457 GLY A C 1
ATOM 3619 O O . GLY A 1 457 ? 41.841 -3.126 -16.936 1.00 73.50 457 GLY A O 1
ATOM 3620 N N . LYS A 1 458 ? 40.673 -5.024 -17.133 1.00 78.31 458 LYS A N 1
ATOM 3621 C CA . LYS A 1 458 ? 41.508 -5.558 -18.228 1.00 78.31 458 LYS A CA 1
ATOM 3622 C C . LYS A 1 458 ? 41.505 -4.665 -19.472 1.00 78.31 458 LYS A C 1
ATOM 3624 O O . LYS A 1 458 ? 42.565 -4.427 -20.047 1.00 78.31 458 LYS A O 1
ATOM 3629 N N . MET A 1 459 ? 40.343 -4.154 -19.873 1.00 71.75 459 MET A N 1
ATOM 3630 C CA . MET A 1 459 ? 40.223 -3.291 -21.050 1.00 71.75 459 MET A CA 1
ATOM 3631 C C . MET A 1 459 ? 40.964 -1.958 -20.850 1.00 71.75 459 MET A C 1
ATOM 3633 O O . MET A 1 459 ? 41.710 -1.520 -21.726 1.00 71.75 459 MET A O 1
ATOM 3637 N N . VAL A 1 460 ? 40.818 -1.344 -19.671 1.00 75.31 460 VAL A N 1
ATOM 3638 C CA . VAL A 1 460 ? 41.433 -0.050 -19.335 1.00 75.31 460 VAL A CA 1
ATOM 3639 C C . VAL A 1 460 ? 42.931 -0.169 -19.045 1.00 75.31 460 VAL A C 1
ATOM 3641 O O . VAL A 1 460 ? 43.692 0.721 -19.418 1.00 75.31 460 VAL A O 1
ATOM 3644 N N . GLU A 1 461 ? 43.390 -1.251 -18.413 1.00 76.31 461 GLU A N 1
ATOM 3645 C CA . GLU A 1 461 ? 44.804 -1.410 -18.047 1.00 76.31 461 GLU A CA 1
ATOM 3646 C C . GLU A 1 461 ? 45.666 -2.038 -19.145 1.00 76.31 461 GLU A C 1
ATOM 3648 O O . GLU A 1 461 ? 46.862 -1.745 -19.209 1.00 76.31 461 GLU A O 1
ATOM 3653 N N . VAL A 1 462 ? 45.093 -2.887 -20.006 1.00 76.56 462 VAL A N 1
ATOM 3654 C CA . VAL A 1 462 ? 45.867 -3.681 -20.973 1.00 76.56 462 VAL A CA 1
ATOM 3655 C C . VAL A 1 462 ? 45.570 -3.284 -22.418 1.00 76.56 462 VAL A C 1
ATOM 3657 O O . VAL A 1 462 ? 46.503 -2.951 -23.148 1.00 76.56 462 VAL A O 1
ATOM 3660 N N . GLU A 1 463 ? 44.304 -3.275 -22.842 1.00 77.38 463 GLU A N 1
ATOM 3661 C CA . GLU A 1 463 ? 43.947 -3.088 -24.261 1.00 77.38 463 GLU A CA 1
ATOM 3662 C C . GLU A 1 463 ? 44.046 -1.630 -24.723 1.00 77.38 463 GLU A C 1
ATOM 3664 O O . GLU A 1 463 ? 44.687 -1.344 -25.738 1.00 77.38 463 GLU A O 1
ATOM 3669 N N . ILE A 1 464 ? 43.482 -0.683 -23.967 1.00 74.75 464 ILE A N 1
ATOM 3670 C CA . ILE A 1 464 ? 43.513 0.742 -24.334 1.00 74.75 464 ILE A CA 1
ATOM 3671 C C . ILE A 1 464 ? 44.962 1.272 -24.390 1.00 74.75 464 ILE A C 1
ATOM 3673 O O . ILE A 1 464 ? 45.343 1.841 -25.416 1.00 74.75 464 ILE A O 1
ATOM 3677 N N . PRO A 1 465 ? 45.840 1.016 -23.401 1.00 77.81 465 PRO A N 1
ATOM 3678 C CA . PRO A 1 465 ? 47.228 1.478 -23.457 1.00 77.81 465 PRO A CA 1
ATOM 3679 C C . PRO A 1 465 ? 48.077 0.752 -24.510 1.00 77.81 465 PRO A C 1
ATOM 3681 O O . PRO A 1 465 ? 49.096 1.283 -24.956 1.00 77.81 465 PRO A O 1
ATOM 3684 N N . ALA A 1 466 ? 47.722 -0.479 -24.893 1.00 76.25 466 ALA A N 1
ATOM 3685 C CA . ALA A 1 466 ? 48.377 -1.178 -25.999 1.00 76.25 466 ALA A CA 1
ATOM 3686 C C . ALA A 1 466 ? 47.999 -0.548 -27.347 1.00 76.25 466 ALA A C 1
ATOM 3688 O O . ALA A 1 466 ? 48.892 -0.188 -28.114 1.00 76.25 466 ALA A O 1
ATOM 3689 N N . SER A 1 467 ? 46.705 -0.306 -27.581 1.00 76.00 467 SER A N 1
ATOM 3690 C CA . SER A 1 467 ? 46.218 0.325 -28.814 1.00 76.00 467 SER A CA 1
ATOM 3691 C C . SER A 1 467 ? 46.743 1.756 -29.004 1.00 76.00 467 SER A C 1
ATOM 3693 O O . SER A 1 467 ? 47.122 2.132 -30.112 1.00 76.00 467 SER A O 1
ATOM 3695 N N . LEU A 1 468 ? 46.877 2.534 -27.921 1.00 77.06 468 LEU A N 1
ATOM 3696 C CA . LEU A 1 468 ? 47.477 3.873 -27.972 1.00 77.06 468 LEU A CA 1
ATOM 3697 C C . LEU A 1 468 ? 48.972 3.835 -28.298 1.00 77.06 468 LEU A C 1
ATOM 3699 O O . LEU A 1 468 ? 49.456 4.662 -29.070 1.00 77.06 468 LEU A O 1
ATOM 3703 N N . ARG A 1 469 ? 49.710 2.845 -27.780 1.00 79.94 469 ARG A N 1
ATOM 3704 C CA . ARG A 1 469 ? 51.126 2.650 -28.130 1.00 79.94 469 ARG A CA 1
ATOM 3705 C C . ARG A 1 469 ? 51.309 2.233 -29.585 1.00 79.94 469 ARG A C 1
ATOM 3707 O O . ARG A 1 469 ? 52.252 2.694 -30.223 1.00 79.94 469 ARG A O 1
ATOM 3714 N N . GLU A 1 470 ? 50.431 1.389 -30.116 1.00 82.38 470 GLU A N 1
ATOM 3715 C CA . GLU A 1 470 ? 50.446 1.010 -31.534 1.00 82.38 470 GLU A CA 1
ATOM 3716 C C . GLU A 1 470 ? 50.122 2.199 -32.437 1.00 82.38 470 GLU A C 1
ATOM 3718 O O . GLU A 1 470 ? 50.847 2.452 -33.399 1.00 82.38 470 GLU A O 1
ATOM 3723 N N . PHE A 1 471 ? 49.109 2.989 -32.080 1.00 77.12 471 PHE A N 1
ATOM 3724 C CA . PHE A 1 471 ? 48.762 4.200 -32.814 1.00 77.12 471 PHE A CA 1
ATOM 3725 C C . PHE A 1 471 ? 49.905 5.226 -32.791 1.00 77.12 471 PHE A C 1
ATOM 3727 O O . PHE A 1 471 ? 50.243 5.781 -33.831 1.00 77.12 471 PHE A O 1
ATOM 3734 N N . ARG A 1 472 ? 50.590 5.399 -31.653 1.00 79.12 472 ARG A N 1
ATOM 3735 C CA . ARG A 1 472 ? 51.767 6.276 -31.534 1.00 79.12 472 ARG A CA 1
ATOM 3736 C C . ARG A 1 472 ? 52.955 5.809 -32.376 1.00 79.12 472 ARG A C 1
ATOM 3738 O O . ARG A 1 472 ? 53.684 6.627 -32.926 1.00 79.12 472 ARG A O 1
ATOM 3745 N N . ARG A 1 473 ? 53.162 4.495 -32.496 1.00 80.50 473 ARG A N 1
ATOM 3746 C CA . ARG A 1 473 ? 54.175 3.942 -33.410 1.00 80.50 473 ARG A CA 1
ATOM 3747 C C . ARG A 1 473 ? 53.813 4.219 -34.865 1.00 80.50 473 ARG A C 1
ATOM 3749 O O . ARG A 1 473 ? 54.701 4.555 -35.638 1.00 80.50 473 ARG A O 1
ATOM 3756 N N . ALA A 1 474 ? 52.533 4.112 -35.220 1.00 79.38 474 ALA A N 1
ATOM 3757 C CA . ALA A 1 474 ? 52.056 4.411 -36.565 1.00 79.38 474 ALA A CA 1
ATOM 3758 C C . ALA A 1 474 ? 52.182 5.905 -36.904 1.00 79.38 474 ALA A C 1
ATOM 3760 O O . ALA A 1 474 ? 52.659 6.233 -37.986 1.00 79.38 474 ALA A O 1
ATOM 3761 N N . THR A 1 475 ? 51.830 6.812 -35.985 1.00 76.62 475 THR A N 1
ATOM 3762 C CA . THR A 1 475 ? 51.986 8.258 -36.210 1.00 76.62 475 THR A CA 1
ATOM 3763 C C . THR A 1 475 ? 53.452 8.671 -36.273 1.00 76.62 475 THR A C 1
ATOM 3765 O O . THR A 1 475 ? 53.805 9.474 -37.125 1.00 76.62 475 THR A O 1
ATOM 3768 N N . PHE A 1 476 ? 54.323 8.084 -35.447 1.00 77.62 476 PHE A N 1
ATOM 3769 C CA . PHE A 1 476 ? 55.766 8.339 -35.502 1.00 77.62 476 PHE A CA 1
ATOM 3770 C C . PHE A 1 476 ? 56.421 7.777 -36.773 1.00 77.62 476 PHE A C 1
ATOM 3772 O O . PHE A 1 476 ? 57.330 8.392 -37.320 1.00 77.62 476 PHE A O 1
ATOM 3779 N N . ALA A 1 477 ? 55.960 6.625 -37.270 1.00 78.81 477 ALA A N 1
ATOM 3780 C CA . ALA A 1 477 ? 56.401 6.100 -38.561 1.00 78.81 477 ALA A CA 1
ATOM 3781 C C . ALA A 1 477 ? 55.994 7.037 -39.708 1.00 78.81 477 ALA A C 1
ATOM 3783 O O . ALA A 1 477 ? 56.829 7.353 -40.546 1.00 78.81 477 ALA A O 1
ATOM 3784 N N . LEU A 1 478 ? 54.756 7.543 -39.682 1.00 75.25 478 LEU A N 1
ATOM 3785 C CA . LEU A 1 478 ? 54.246 8.500 -40.666 1.00 75.25 478 LEU A CA 1
ATOM 3786 C C . LEU A 1 478 ? 55.015 9.834 -40.636 1.00 75.25 478 LEU A C 1
ATOM 3788 O O . LEU A 1 478 ? 55.312 10.398 -41.682 1.00 75.25 478 LEU A O 1
ATOM 3792 N N . ASP A 1 479 ? 55.356 10.320 -39.440 1.00 72.75 479 ASP A N 1
ATOM 3793 C CA . ASP A 1 479 ? 56.116 11.561 -39.236 1.00 72.75 479 ASP A CA 1
ATOM 3794 C C . ASP A 1 479 ? 57.574 11.419 -39.711 1.00 72.75 479 ASP A C 1
ATOM 3796 O O . ASP A 1 479 ? 58.104 12.305 -40.379 1.00 72.75 479 ASP A O 1
ATOM 3800 N N . ASN A 1 480 ? 58.206 10.264 -39.465 1.00 76.19 480 ASN A N 1
ATOM 3801 C CA . ASN A 1 480 ? 59.536 9.943 -39.998 1.00 76.19 480 ASN A CA 1
ATOM 3802 C C . ASN A 1 480 ? 59.544 9.768 -41.523 1.00 76.19 480 ASN A C 1
ATOM 3804 O O . ASN A 1 480 ? 60.533 10.096 -42.172 1.00 76.19 480 ASN A O 1
ATOM 3808 N N . GLU A 1 481 ? 58.471 9.233 -42.103 1.00 74.81 481 GLU A N 1
ATOM 3809 C CA . GLU A 1 481 ? 58.355 9.053 -43.553 1.00 74.81 481 GLU A CA 1
ATOM 3810 C C . GLU A 1 481 ? 58.113 10.401 -44.254 1.00 74.81 481 GLU A C 1
ATOM 3812 O O . GLU A 1 481 ? 58.779 10.698 -45.244 1.00 74.81 481 GLU A O 1
ATOM 3817 N N . MET A 1 482 ? 57.295 11.285 -43.666 1.00 65.94 482 MET A N 1
ATOM 3818 C CA . MET A 1 482 ? 57.094 12.654 -44.166 1.00 65.94 482 MET A CA 1
ATOM 3819 C C . MET A 1 482 ? 58.319 13.561 -43.993 1.00 65.94 482 MET A C 1
ATOM 3821 O O . MET A 1 482 ? 58.638 14.339 -44.891 1.00 65.94 482 MET A O 1
ATOM 3825 N N . THR A 1 483 ? 59.045 13.471 -42.875 1.00 66.19 483 THR A N 1
ATOM 3826 C CA . THR A 1 483 ? 60.290 14.245 -42.694 1.00 66.19 483 THR A CA 1
ATOM 3827 C C . THR A 1 483 ? 61.384 13.791 -43.658 1.00 66.19 483 THR A C 1
ATOM 3829 O O . THR A 1 483 ? 62.128 14.632 -44.163 1.00 66.19 483 THR A O 1
ATOM 3832 N N . ARG A 1 484 ? 61.422 12.497 -43.997 1.00 65.69 484 ARG A N 1
ATOM 3833 C CA . ARG A 1 484 ? 62.331 11.925 -44.998 1.00 65.69 484 ARG A CA 1
ATOM 3834 C C . ARG A 1 484 ? 61.976 12.318 -46.442 1.00 65.69 484 ARG A C 1
ATOM 3836 O O . ARG A 1 484 ? 62.882 12.444 -47.258 1.00 65.69 484 ARG A O 1
ATOM 3843 N N . GLU A 1 485 ? 60.703 12.564 -46.760 1.00 58.66 485 GLU A N 1
ATOM 3844 C CA . GLU A 1 485 ? 60.290 13.156 -48.048 1.00 58.66 485 GLU A CA 1
ATOM 3845 C C . GLU A 1 485 ? 60.540 14.677 -48.123 1.00 58.66 485 GLU A C 1
ATOM 3847 O O . GLU A 1 485 ? 60.714 15.216 -49.215 1.00 58.66 485 GLU A O 1
ATOM 3852 N N . SER A 1 486 ? 60.632 15.380 -46.985 1.00 55.97 486 SER A N 1
ATOM 3853 C CA . SER A 1 486 ? 60.858 16.838 -46.959 1.00 55.97 486 SER A CA 1
ATOM 3854 C C . SER A 1 486 ? 62.302 17.282 -47.249 1.00 55.97 486 SER A C 1
ATOM 3856 O O . SER A 1 486 ? 62.532 18.464 -47.489 1.00 55.97 486 SER A O 1
ATOM 3858 N N . GLU A 1 487 ? 63.270 16.358 -47.328 1.00 54.81 487 GLU A N 1
ATOM 3859 C CA . GLU A 1 487 ? 64.641 16.666 -47.785 1.00 54.81 487 GLU A CA 1
ATOM 3860 C C . GLU A 1 487 ? 64.711 17.082 -49.273 1.00 54.81 487 GLU A C 1
ATOM 3862 O O . GLU A 1 487 ? 65.769 17.504 -49.737 1.00 54.81 487 GLU A O 1
ATOM 3867 N N . TRP A 1 488 ? 63.601 17.007 -50.023 1.00 55.47 488 TRP A N 1
ATOM 3868 C CA . TRP A 1 488 ? 63.557 17.286 -51.466 1.00 55.47 488 TRP A CA 1
ATOM 3869 C C . TRP A 1 488 ? 62.681 18.480 -51.891 1.00 55.47 488 TRP A C 1
ATOM 3871 O O . TRP A 1 488 ? 62.498 18.688 -53.090 1.00 55.47 488 TRP A O 1
ATOM 3881 N N . GLY A 1 489 ? 62.175 19.316 -50.976 1.00 54.34 489 GLY A N 1
ATOM 3882 C CA . GLY A 1 489 ? 61.439 20.518 -51.392 1.00 54.34 489 GLY A CA 1
ATOM 3883 C C . GLY A 1 489 ? 60.934 21.408 -50.258 1.00 54.34 489 GLY A C 1
ATOM 3884 O O . GLY A 1 489 ? 60.255 20.947 -49.345 1.00 54.34 489 GLY A O 1
ATOM 3885 N N . ASP A 1 490 ? 61.218 22.705 -50.376 1.00 50.81 490 ASP A N 1
ATOM 3886 C CA . ASP A 1 490 ? 61.024 23.780 -49.384 1.00 50.81 490 ASP A CA 1
ATOM 3887 C C . ASP A 1 490 ? 59.545 24.164 -49.095 1.00 50.81 490 ASP A C 1
ATOM 3889 O O . ASP A 1 490 ? 59.271 25.216 -48.522 1.00 50.81 490 ASP A O 1
ATOM 3893 N N . GLU A 1 491 ? 58.560 23.334 -49.470 1.00 54.25 491 GLU A N 1
ATOM 3894 C CA . GLU A 1 491 ? 57.122 23.670 -49.366 1.00 54.25 491 GLU A CA 1
ATOM 3895 C C . GLU A 1 491 ? 56.322 22.876 -48.306 1.00 54.25 491 GLU A C 1
ATOM 3897 O O . GLU A 1 491 ? 55.147 23.160 -48.077 1.00 54.25 491 GLU A O 1
ATOM 3902 N N . SER A 1 492 ? 56.924 21.943 -47.560 1.00 54.69 492 SER A N 1
ATOM 3903 C CA . SER A 1 492 ? 56.183 21.056 -46.631 1.00 54.69 492 SER A CA 1
ATOM 3904 C C . SER A 1 492 ? 56.007 21.582 -45.193 1.00 54.69 492 SER A C 1
ATOM 3906 O O . SER A 1 492 ? 56.151 20.837 -44.223 1.00 54.69 492 SER A O 1
ATOM 3908 N N . THR A 1 493 ? 55.639 22.855 -45.007 1.00 55.62 493 THR A N 1
ATOM 3909 C CA . THR A 1 493 ? 55.317 23.379 -43.657 1.00 55.62 493 THR A CA 1
ATOM 3910 C C . THR A 1 493 ? 53.913 22.996 -43.171 1.00 55.62 493 THR A C 1
ATOM 3912 O O . THR A 1 493 ? 53.695 22.897 -41.963 1.00 55.62 493 THR A O 1
ATOM 3915 N N . GLU A 1 494 ? 52.969 22.691 -44.069 1.00 56.06 494 GLU A N 1
ATOM 3916 C CA . GLU A 1 494 ? 51.601 22.295 -43.688 1.00 56.06 494 GLU A CA 1
ATOM 3917 C C . GLU A 1 494 ? 51.499 20.835 -43.207 1.00 56.06 494 GLU A C 1
ATOM 3919 O O . GLU A 1 494 ? 50.704 20.531 -42.315 1.00 56.06 494 GLU A O 1
ATOM 3924 N N . ALA A 1 495 ? 52.341 19.931 -43.719 1.00 55.19 495 ALA A N 1
ATOM 3925 C CA . ALA A 1 495 ? 52.359 18.522 -43.309 1.00 55.19 495 ALA A CA 1
ATOM 3926 C C . ALA A 1 495 ? 52.860 18.334 -41.860 1.00 55.19 495 ALA A C 1
ATOM 3928 O O . ALA A 1 495 ? 52.287 17.555 -41.092 1.00 55.19 495 ALA A O 1
ATOM 3929 N N . LEU A 1 496 ? 53.857 19.127 -41.445 1.00 55.81 496 LEU A N 1
ATOM 3930 C CA . LEU A 1 496 ? 54.417 19.115 -40.087 1.00 55.81 496 LEU A CA 1
ATOM 3931 C C . LEU A 1 496 ? 53.393 19.568 -39.021 1.00 55.81 496 LEU A C 1
ATOM 3933 O O . LEU A 1 496 ? 53.423 19.125 -37.869 1.00 55.81 496 LEU A O 1
ATOM 3937 N N . VAL A 1 497 ? 52.437 20.424 -39.403 1.00 58.94 497 VAL A N 1
ATOM 3938 C CA . VAL A 1 497 ? 51.371 20.910 -38.507 1.00 58.94 497 VAL A CA 1
ATOM 3939 C C . VAL A 1 497 ? 50.362 19.801 -38.184 1.00 58.94 497 VAL A C 1
ATOM 3941 O O . VAL A 1 497 ? 49.870 19.735 -37.056 1.00 58.94 497 VAL A O 1
ATOM 3944 N N . ILE A 1 498 ? 50.102 18.881 -39.119 1.00 65.44 498 ILE A N 1
ATOM 3945 C CA . ILE A 1 498 ? 49.148 17.776 -38.928 1.00 65.44 498 ILE A CA 1
ATOM 3946 C C . ILE A 1 498 ? 49.708 16.726 -37.955 1.00 65.44 498 ILE A C 1
ATOM 3948 O O . ILE A 1 498 ? 48.981 16.262 -37.073 1.00 65.44 498 ILE A O 1
ATOM 3952 N N . GLY A 1 499 ? 51.003 16.400 -38.050 1.00 65.56 499 GLY A N 1
ATOM 3953 C CA . GLY A 1 499 ? 51.679 15.509 -37.096 1.00 65.56 499 GLY A CA 1
ATOM 3954 C C . GLY A 1 499 ? 51.705 16.084 -35.673 1.00 65.56 499 GLY A C 1
ATOM 3955 O O . GLY A 1 499 ? 51.421 15.383 -34.697 1.00 65.56 499 GLY A O 1
ATOM 3956 N N . SER A 1 500 ? 51.948 17.393 -35.550 1.00 68.12 500 SER A N 1
ATOM 3957 C CA . SER A 1 500 ? 51.928 18.107 -34.267 1.00 68.12 500 SER A CA 1
ATOM 3958 C C . SER A 1 500 ? 50.532 18.140 -33.625 1.00 68.12 500 SER A C 1
ATOM 3960 O O . SER A 1 500 ? 50.404 17.888 -32.424 1.00 68.12 500 SER A O 1
ATOM 3962 N N . ASP A 1 501 ? 49.471 18.379 -34.406 1.00 75.56 501 ASP A N 1
ATOM 3963 C CA . ASP A 1 501 ? 48.092 18.403 -33.890 1.00 75.56 501 ASP A CA 1
ATOM 3964 C C . ASP A 1 501 ? 47.597 17.000 -33.493 1.00 75.56 501 ASP A C 1
ATOM 3966 O O . ASP A 1 501 ? 46.953 16.828 -32.456 1.00 75.56 501 ASP A O 1
ATOM 3970 N N . ALA A 1 502 ? 47.970 15.963 -34.252 1.00 73.19 502 ALA A N 1
ATOM 3971 C CA . ALA A 1 502 ? 47.663 14.575 -33.903 1.00 73.19 502 ALA A CA 1
ATOM 3972 C C . ALA A 1 502 ? 48.330 14.148 -32.582 1.00 73.19 502 ALA A C 1
ATOM 3974 O O . ALA A 1 502 ? 47.690 13.504 -31.748 1.00 73.19 502 ALA A O 1
ATOM 3975 N N . ASN A 1 503 ? 49.583 14.557 -32.353 1.00 75.06 503 ASN A N 1
ATOM 3976 C CA . ASN A 1 503 ? 50.299 14.284 -31.106 1.00 75.06 503 ASN A CA 1
ATOM 3977 C C . ASN A 1 503 ? 49.709 15.042 -29.904 1.00 75.06 503 ASN A C 1
ATOM 3979 O O . ASN A 1 503 ? 49.646 14.482 -28.808 1.00 75.06 503 ASN A O 1
ATOM 3983 N N . LYS A 1 504 ? 49.215 16.274 -30.094 1.00 79.81 504 LYS A N 1
ATOM 3984 C CA . LYS A 1 504 ? 48.502 17.019 -29.040 1.00 79.81 504 LYS A CA 1
ATOM 3985 C C . LYS A 1 504 ? 47.198 16.335 -28.636 1.00 79.81 504 LYS A C 1
ATOM 3987 O O . LYS A 1 504 ? 46.978 16.109 -27.450 1.00 79.81 504 LYS A O 1
ATOM 3992 N N . ARG A 1 505 ? 46.378 15.922 -29.606 1.00 74.81 505 ARG A N 1
ATOM 3993 C CA . ARG A 1 505 ? 45.122 15.199 -29.331 1.00 74.81 505 ARG A CA 1
ATOM 3994 C C . ARG A 1 505 ? 45.357 13.834 -28.691 1.00 74.81 505 ARG A C 1
ATOM 3996 O O . ARG A 1 505 ? 44.564 13.401 -27.862 1.00 74.81 505 ARG A O 1
ATOM 4003 N N . LEU A 1 506 ? 46.455 13.164 -29.041 1.00 76.94 506 LEU A N 1
ATOM 4004 C CA . LEU A 1 506 ? 46.893 11.939 -28.369 1.00 76.94 506 LEU A CA 1
ATOM 4005 C C . LEU A 1 506 ? 47.249 12.184 -26.901 1.00 76.94 506 LEU A C 1
ATOM 4007 O O . LEU A 1 506 ? 46.831 11.406 -26.049 1.00 76.94 506 LEU A O 1
ATOM 4011 N N . ALA A 1 507 ? 47.976 13.262 -26.598 1.00 77.06 507 ALA A N 1
ATOM 4012 C CA . ALA A 1 507 ? 48.316 13.622 -25.223 1.00 77.06 507 ALA A CA 1
ATOM 4013 C C . ALA A 1 507 ? 47.068 13.976 -24.391 1.00 77.06 507 ALA A C 1
ATOM 4015 O O . ALA A 1 507 ? 46.963 13.575 -23.234 1.00 77.06 507 ALA A O 1
ATOM 4016 N N . GLU A 1 508 ? 46.090 14.665 -24.987 1.00 82.31 508 GLU A N 1
ATOM 4017 C CA . GLU A 1 508 ? 44.788 14.939 -24.357 1.00 82.31 508 GLU A CA 1
ATOM 4018 C C . GLU A 1 508 ? 43.992 13.652 -24.092 1.00 82.31 508 GLU A C 1
ATOM 4020 O O . GLU A 1 508 ? 43.378 13.497 -23.035 1.00 82.31 508 GLU A O 1
ATOM 4025 N N . LEU A 1 509 ? 44.034 12.693 -25.022 1.00 76.19 509 LEU A N 1
ATOM 4026 C CA . LEU A 1 509 ? 43.376 11.401 -24.854 1.00 76.19 509 LEU A CA 1
ATOM 4027 C C . LEU A 1 509 ? 44.068 10.539 -23.783 1.00 76.19 509 LEU A C 1
ATOM 4029 O O . LEU A 1 509 ? 43.386 9.903 -22.984 1.00 76.19 509 LEU A O 1
ATOM 4033 N N . GLU A 1 510 ? 45.404 10.543 -23.717 1.00 78.62 510 GLU A N 1
ATOM 4034 C CA . GLU A 1 510 ? 46.173 9.887 -22.646 1.00 78.62 510 GLU A CA 1
ATOM 4035 C C . GLU A 1 510 ? 45.844 10.494 -21.271 1.00 78.62 510 GLU A C 1
ATOM 4037 O O . GLU A 1 510 ? 45.653 9.749 -20.306 1.00 78.62 510 GLU A O 1
ATOM 4042 N N . ALA A 1 511 ? 45.699 11.822 -21.185 1.00 80.69 511 ALA A N 1
ATOM 4043 C CA . ALA A 1 511 ? 45.264 12.500 -19.964 1.00 80.69 511 ALA A CA 1
ATOM 4044 C C . ALA A 1 511 ? 43.844 12.072 -19.552 1.00 80.69 511 ALA A C 1
ATOM 4046 O O . ALA A 1 511 ? 43.631 11.681 -18.406 1.00 80.69 511 ALA A O 1
ATOM 4047 N N . SER A 1 512 ? 42.899 12.028 -20.498 1.00 77.19 512 SER A N 1
ATOM 4048 C CA . SER A 1 512 ? 41.528 11.568 -20.239 1.00 77.19 512 SER A CA 1
ATOM 4049 C C . SER A 1 512 ? 41.465 10.099 -19.799 1.00 77.19 512 SER A C 1
ATOM 4051 O O . SER A 1 512 ? 40.714 9.754 -18.886 1.00 77.19 512 SER A O 1
ATOM 4053 N N . VAL A 1 513 ? 42.285 9.221 -20.386 1.00 76.44 513 VAL A N 1
ATOM 4054 C CA . VAL A 1 513 ? 42.401 7.817 -19.952 1.00 76.44 513 VAL A CA 1
ATOM 4055 C C . VAL A 1 513 ? 43.012 7.724 -18.547 1.00 76.44 513 VAL A C 1
ATOM 4057 O O . VAL A 1 513 ? 42.578 6.894 -17.745 1.00 76.44 513 VAL A O 1
ATOM 4060 N N . GLY A 1 514 ? 43.970 8.594 -18.215 1.00 79.56 514 GLY A N 1
ATOM 4061 C CA . GLY A 1 514 ? 44.512 8.741 -16.862 1.00 79.56 514 GLY A CA 1
ATOM 4062 C C . GLY A 1 514 ? 43.448 9.147 -15.837 1.00 79.56 514 GLY A C 1
ATOM 4063 O O . GLY A 1 514 ? 43.343 8.518 -14.780 1.00 79.56 514 GLY A O 1
ATOM 4064 N N . ASP A 1 515 ? 42.605 10.120 -16.180 1.00 78.69 515 ASP A N 1
ATOM 4065 C CA . ASP A 1 515 ? 41.492 10.567 -15.339 1.00 78.69 515 ASP A CA 1
ATOM 4066 C C . ASP A 1 515 ? 40.474 9.443 -15.118 1.00 78.69 515 ASP A C 1
ATOM 4068 O O . ASP A 1 515 ? 40.086 9.177 -13.978 1.00 78.69 515 ASP A O 1
ATOM 4072 N N . ILE A 1 516 ? 40.115 8.704 -16.174 1.00 72.56 516 ILE A N 1
ATOM 4073 C CA . ILE A 1 516 ? 39.219 7.540 -16.090 1.00 72.56 516 ILE A CA 1
ATOM 4074 C C . ILE A 1 516 ? 39.818 6.452 -15.194 1.00 72.56 516 ILE A C 1
ATOM 4076 O O . ILE A 1 516 ? 39.113 5.888 -14.356 1.00 72.56 516 ILE A O 1
ATOM 4080 N N . LYS A 1 517 ? 41.122 6.177 -15.311 1.00 75.56 517 LYS A N 1
ATOM 4081 C CA . LYS A 1 517 ? 41.814 5.206 -14.454 1.00 75.56 517 LYS A CA 1
ATOM 4082 C C . LYS A 1 517 ? 41.793 5.636 -12.986 1.00 75.56 517 LYS A C 1
ATOM 4084 O O . LYS A 1 517 ? 41.545 4.807 -12.111 1.00 75.56 517 LYS A O 1
ATOM 4089 N N . SER A 1 518 ? 42.017 6.921 -12.711 1.00 76.00 518 SER A N 1
ATOM 4090 C CA . SER A 1 518 ? 41.958 7.469 -11.352 1.00 76.00 518 SER A CA 1
ATOM 4091 C C . SER A 1 518 ? 40.541 7.398 -10.764 1.00 76.00 518 SER A C 1
ATOM 4093 O O . SER A 1 518 ? 40.373 6.996 -9.611 1.00 76.00 518 SER A O 1
ATOM 4095 N N . GLY A 1 519 ? 39.519 7.678 -11.582 1.00 74.56 519 GLY A N 1
ATOM 4096 C CA . GLY A 1 519 ? 38.111 7.555 -11.218 1.00 74.56 519 GLY A CA 1
ATOM 4097 C C . GLY A 1 519 ? 37.709 6.110 -10.935 1.00 74.56 519 GLY A C 1
ATOM 4098 O O . GLY A 1 519 ? 37.065 5.844 -9.923 1.00 74.56 519 GLY A O 1
ATOM 4099 N N . LEU A 1 520 ? 38.160 5.159 -11.760 1.00 73.19 520 LEU A N 1
ATOM 4100 C CA . LEU A 1 520 ? 37.928 3.732 -11.537 1.00 73.19 520 LEU A CA 1
ATOM 4101 C C . LEU A 1 520 ? 38.563 3.274 -10.217 1.00 73.19 520 LEU A C 1
ATOM 4103 O O . LEU A 1 520 ? 37.892 2.649 -9.406 1.00 73.19 520 LEU A O 1
ATOM 4107 N N . HIS A 1 521 ? 39.807 3.673 -9.935 1.00 75.38 521 HIS A N 1
ATOM 4108 C CA . HIS A 1 521 ? 40.464 3.367 -8.660 1.00 75.38 521 HIS A CA 1
ATOM 4109 C C . HIS A 1 521 ? 39.743 3.976 -7.447 1.00 75.38 521 HIS A C 1
ATOM 4111 O O . HIS A 1 521 ? 39.641 3.328 -6.404 1.00 75.38 521 HIS A O 1
ATOM 4117 N N . ALA A 1 522 ? 39.213 5.196 -7.572 1.00 74.56 522 ALA A N 1
ATOM 4118 C CA . ALA A 1 522 ? 38.415 5.827 -6.524 1.00 74.56 522 ALA A CA 1
ATOM 4119 C C . ALA A 1 522 ? 37.103 5.067 -6.268 1.00 74.56 522 ALA A C 1
ATOM 4121 O O . ALA A 1 522 ? 36.735 4.854 -5.113 1.00 74.56 522 ALA A O 1
ATOM 4122 N N . VAL A 1 523 ? 36.440 4.589 -7.326 1.00 71.50 523 VAL A N 1
ATOM 4123 C CA . VAL A 1 523 ? 35.232 3.755 -7.228 1.00 71.50 523 VAL A CA 1
ATOM 4124 C C . VAL A 1 523 ? 35.549 2.400 -6.592 1.00 71.50 523 VAL A C 1
ATOM 4126 O O . VAL A 1 523 ? 34.854 1.993 -5.662 1.00 71.50 523 VAL A O 1
ATOM 4129 N N . THR A 1 524 ? 36.626 1.727 -7.004 1.00 73.62 524 THR A N 1
ATOM 4130 C CA . THR A 1 524 ? 37.061 0.457 -6.398 1.00 73.62 524 THR A CA 1
ATOM 4131 C C . THR A 1 524 ? 37.420 0.636 -4.917 1.00 73.62 524 THR A C 1
ATOM 4133 O O . THR A 1 524 ? 37.091 -0.213 -4.086 1.00 73.62 524 THR A O 1
ATOM 4136 N N . LYS A 1 525 ? 38.051 1.758 -4.547 1.00 76.44 525 LYS A N 1
ATOM 4137 C CA . LYS A 1 525 ? 38.356 2.094 -3.150 1.00 76.44 525 LYS A CA 1
ATOM 4138 C C . LYS A 1 525 ? 37.084 2.332 -2.330 1.00 76.44 525 LYS A C 1
ATOM 4140 O O . LYS A 1 525 ? 36.935 1.715 -1.279 1.00 76.44 525 LYS A O 1
ATOM 4145 N N . ALA A 1 526 ? 36.151 3.141 -2.834 1.00 70.69 526 ALA A N 1
ATOM 4146 C CA . ALA A 1 526 ? 34.861 3.383 -2.186 1.00 70.69 526 ALA A CA 1
ATOM 4147 C C . ALA A 1 526 ? 34.057 2.080 -2.019 1.00 70.69 526 ALA A C 1
ATOM 4149 O O . ALA A 1 526 ? 33.464 1.833 -0.971 1.00 70.69 526 ALA A O 1
ATOM 4150 N N . PHE A 1 527 ? 34.102 1.193 -3.014 1.00 66.81 527 PHE A N 1
ATOM 4151 C CA . PHE A 1 527 ? 33.461 -0.118 -2.948 1.00 66.81 527 PHE A CA 1
ATOM 4152 C C . PHE A 1 527 ? 34.073 -1.018 -1.860 1.00 66.81 527 PHE A C 1
ATOM 4154 O O . PHE A 1 527 ? 33.349 -1.680 -1.113 1.00 66.81 527 PHE A O 1
ATOM 4161 N N . ASN A 1 528 ? 35.401 -1.010 -1.712 1.00 71.06 528 ASN A N 1
ATOM 4162 C CA . ASN A 1 528 ? 36.089 -1.749 -0.651 1.00 71.06 528 ASN A CA 1
ATOM 4163 C C . ASN A 1 528 ? 35.830 -1.165 0.750 1.00 71.06 528 ASN A C 1
ATOM 4165 O O . ASN A 1 528 ? 35.719 -1.924 1.714 1.00 71.06 528 ASN A O 1
ATOM 4169 N N . GLU A 1 529 ? 35.671 0.153 0.875 1.00 73.94 529 GLU A N 1
ATOM 4170 C CA . GLU A 1 529 ? 35.288 0.812 2.132 1.00 73.94 529 GLU A CA 1
ATOM 4171 C C . GLU A 1 529 ? 33.855 0.447 2.552 1.00 73.94 529 GLU A C 1
ATOM 4173 O O . GLU A 1 529 ? 33.625 0.064 3.703 1.00 73.94 529 GLU A O 1
ATOM 4178 N N . VAL A 1 530 ? 32.906 0.451 1.609 1.00 65.12 530 VAL A N 1
ATOM 4179 C CA . VAL A 1 530 ? 31.521 0.000 1.841 1.00 65.12 530 VAL A CA 1
ATOM 4180 C C . VAL A 1 530 ? 31.482 -1.480 2.233 1.00 65.12 530 VAL A C 1
ATOM 4182 O O . VAL A 1 530 ? 30.762 -1.859 3.159 1.00 65.12 530 VAL A O 1
ATOM 4185 N N . ARG A 1 531 ? 32.305 -2.323 1.598 1.00 64.56 531 ARG A N 1
ATOM 4186 C CA . ARG A 1 531 ? 32.453 -3.740 1.963 1.00 64.56 531 ARG A CA 1
ATOM 4187 C C . ARG A 1 531 ? 32.969 -3.916 3.394 1.00 64.56 531 ARG A C 1
ATOM 4189 O O . ARG A 1 531 ? 32.413 -4.721 4.139 1.00 64.56 531 ARG A O 1
ATOM 4196 N N . GLY A 1 532 ? 33.986 -3.149 3.785 1.00 68.19 532 GLY A N 1
ATOM 4197 C CA . GLY A 1 532 ? 34.524 -3.165 5.145 1.00 68.19 532 GLY A CA 1
ATOM 4198 C C . GLY A 1 532 ? 33.511 -2.697 6.195 1.00 68.19 532 GLY A C 1
ATOM 4199 O O . GLY A 1 532 ? 33.487 -3.237 7.298 1.00 68.19 532 GLY A O 1
ATOM 4200 N N . SER A 1 533 ? 32.643 -1.739 5.855 1.00 58.62 533 SER A N 1
ATOM 4201 C CA . SER A 1 533 ? 31.550 -1.281 6.727 1.00 58.62 533 SER A CA 1
ATOM 4202 C C . SER A 1 533 ? 30.470 -2.350 6.912 1.00 58.62 533 SER A C 1
ATOM 4204 O O . SER A 1 533 ? 30.065 -2.629 8.034 1.00 58.62 533 SER A O 1
ATOM 4206 N N . LEU A 1 534 ? 30.054 -3.017 5.833 1.00 57.53 534 LEU A N 1
ATOM 4207 C CA . LEU A 1 534 ? 29.035 -4.074 5.877 1.00 57.53 534 LEU A CA 1
ATOM 4208 C C . LEU A 1 534 ? 29.496 -5.329 6.631 1.00 57.53 534 LEU A C 1
ATOM 4210 O O . LEU A 1 534 ? 28.695 -5.997 7.285 1.00 57.53 534 LEU A O 1
ATOM 4214 N N . GLU A 1 535 ? 30.781 -5.676 6.543 1.00 66.50 535 GLU A N 1
ATOM 4215 C CA . GLU A 1 535 ? 31.355 -6.767 7.336 1.00 66.50 535 GLU A CA 1
ATOM 4216 C C . GLU A 1 535 ? 31.445 -6.389 8.823 1.00 66.50 535 GLU A C 1
ATOM 4218 O O . GLU A 1 535 ? 31.151 -7.229 9.675 1.00 66.50 535 GLU A O 1
ATOM 4223 N N . LYS A 1 536 ? 31.735 -5.121 9.147 1.00 58.09 536 LYS A N 1
ATOM 4224 C CA . LYS A 1 536 ? 31.673 -4.603 10.523 1.00 58.09 536 LYS A CA 1
ATOM 4225 C C . LYS A 1 536 ? 30.250 -4.620 11.080 1.00 58.09 536 LYS A C 1
ATOM 4227 O O . LYS A 1 536 ? 30.064 -5.128 12.180 1.00 58.09 536 LYS A O 1
ATOM 4232 N N . ASP A 1 537 ? 29.250 -4.188 10.316 1.00 55.38 537 ASP A N 1
ATOM 4233 C CA . ASP A 1 537 ? 27.845 -4.213 10.751 1.00 55.38 537 ASP A CA 1
ATOM 4234 C C . ASP A 1 537 ? 27.338 -5.639 10.976 1.00 55.38 537 ASP A C 1
ATOM 4236 O O . ASP A 1 537 ? 26.610 -5.896 11.936 1.00 55.38 537 ASP A O 1
ATOM 4240 N N . LYS A 1 538 ? 27.777 -6.602 10.153 1.00 60.88 538 LYS A N 1
ATOM 4241 C CA . LYS A 1 538 ? 27.509 -8.033 10.371 1.00 60.88 538 LYS A CA 1
ATOM 4242 C C . LYS A 1 538 ? 28.187 -8.583 11.620 1.00 60.88 538 LYS A C 1
ATOM 4244 O O . LYS A 1 538 ? 27.610 -9.448 12.268 1.00 60.88 538 LYS A O 1
ATOM 4249 N N . ILE A 1 539 ? 29.391 -8.122 11.960 1.00 50.97 539 ILE A N 1
ATOM 4250 C CA . ILE A 1 539 ? 30.078 -8.517 13.198 1.00 50.97 539 ILE A CA 1
ATOM 4251 C C . ILE A 1 539 ? 29.361 -7.908 14.410 1.00 50.97 539 ILE A C 1
ATOM 4253 O O . ILE A 1 539 ? 29.072 -8.633 15.357 1.00 50.97 539 ILE A O 1
ATOM 4257 N N . VAL A 1 540 ? 28.980 -6.628 14.353 1.00 51.09 540 VAL A N 1
ATOM 4258 C CA . VAL A 1 540 ? 28.246 -5.933 15.426 1.00 51.09 540 VAL A CA 1
ATOM 4259 C C . VAL A 1 540 ? 26.874 -6.569 15.667 1.00 51.09 540 VAL A C 1
ATOM 4261 O O . VAL A 1 540 ? 26.524 -6.860 16.806 1.00 51.09 540 VAL A O 1
ATOM 4264 N N . SER A 1 541 ? 26.125 -6.896 14.612 1.00 53.62 541 SER A N 1
ATOM 4265 C CA . SER A 1 541 ? 24.824 -7.574 14.747 1.00 53.62 541 SER A CA 1
ATOM 4266 C C . SER A 1 541 ? 24.926 -9.044 15.181 1.00 53.62 541 SER A C 1
ATOM 4268 O O . SER A 1 541 ? 23.944 -9.604 15.665 1.00 53.62 541 SER A O 1
ATOM 4270 N N . ARG A 1 542 ? 26.110 -9.666 15.084 1.00 54.50 542 ARG A N 1
ATOM 4271 C CA . ARG A 1 542 ? 26.384 -11.002 15.645 1.00 54.50 542 ARG A CA 1
ATOM 4272 C C . ARG A 1 542 ? 26.748 -10.980 17.130 1.00 54.50 542 ARG A C 1
ATOM 4274 O O . ARG A 1 542 ? 26.623 -12.014 17.768 1.00 54.50 542 ARG A O 1
ATOM 4281 N N . TRP A 1 543 ? 27.216 -9.841 17.640 1.00 45.31 543 TRP A N 1
ATOM 4282 C CA . TRP A 1 543 ? 27.572 -9.631 19.050 1.00 45.31 543 TRP A CA 1
ATOM 4283 C C . TRP A 1 543 ? 26.456 -8.944 19.856 1.00 45.31 543 TRP A C 1
ATOM 4285 O O . TRP A 1 543 ? 26.527 -8.901 21.077 1.00 45.31 543 TRP A O 1
ATOM 4295 N N . ALA A 1 544 ? 25.435 -8.402 19.183 1.00 43.41 544 ALA A N 1
ATOM 4296 C CA . ALA A 1 544 ? 24.251 -7.795 19.799 1.00 43.41 544 ALA A CA 1
ATOM 4297 C C . ALA A 1 544 ? 23.090 -8.789 20.052 1.00 43.41 544 ALA A C 1
ATOM 4299 O O . ALA A 1 544 ? 21.991 -8.365 20.404 1.00 43.41 544 ALA A O 1
ATOM 4300 N N . ARG A 1 545 ? 23.319 -10.093 19.855 1.00 37.72 545 ARG A N 1
ATOM 4301 C CA . ARG A 1 545 ? 22.490 -11.199 20.365 1.00 37.72 545 ARG A CA 1
ATOM 4302 C C . ARG A 1 545 ? 23.296 -11.947 21.409 1.00 37.72 545 ARG A C 1
ATOM 4304 O O . ARG A 1 545 ? 22.654 -12.476 22.339 1.00 37.72 545 ARG A O 1
#

Sequence (545 aa):
MAEVYQEKHLLTVLREHRIPLNSNDIGWAFQTSKTATAITNYVDKYLQTDTLLELEEAEIYDQLSSEQQKILRKTDNFPLLEAWTDDHWAAETDHLKNETAYLKEQAEILRAQKRDIDALSKKTKQSKTRKKQWRKARDERWAKEKEQVESMINGMTTTIAGQLQDVQQSYPALAPSQPAQTVQTVLESDDGYLGKLNEYLSQITLDESSDASEDEFVATVEKLITLLVNLTVKQTRLELDRTFAEAHRFTGELPNDEAVEQMESVQQDLETLYPEIADVAGMAITEKYREPLIKDIKERKANEQAAVVARGNWMAEVIDKLTERMSSLESAISHNYAAASALTSFADEMDKLVKESTTPEPESESQAPSITSSPQKGFATPKRMSVGLRSRVQQTPAQALLAHIGIPLPTASLAARTPGLFTPGPLVPEFMPLEQHLKDQLQRQKERILSMDATLGKMVEVEIPASLREFRRATFALDNEMTRESEWGDESTEALVIGSDANKRLAELEASVGDIKSGLHAVTKAFNEVRGSLEKDKIVSRWAR

Radius of gyration: 72.65 Å; Cα contacts (8 Å, |Δi|>4): 88; chains: 1; bounding box: 134×74×242 Å

pLDDT: mean 72.69, std 18.11, range [28.22, 97.0]

Mean predicted aligned error: 23.3 Å

Organism: NCBI:txid1160509

Solvent-accessible surface area (backbone atoms only — not comparable to full-atom values): 31741 Å² total; per-residue (Å²): 116,68,67,66,52,52,54,53,50,51,54,50,53,36,52,73,72,69,47,96,73,53,71,80,76,46,50,69,52,56,70,40,69,72,49,27,57,51,50,52,52,45,43,68,73,49,65,38,96,90,41,88,49,54,78,68,52,50,55,50,56,72,71,44,52,77,65,56,53,51,50,58,73,66,41,87,59,62,78,63,70,73,70,72,44,71,64,53,55,49,51,53,50,50,48,52,49,51,50,53,50,51,54,50,52,52,53,50,51,53,52,50,52,51,52,52,51,52,50,51,51,51,52,49,53,52,50,52,52,50,52,52,51,53,50,52,56,49,52,55,49,51,50,52,52,49,52,51,50,51,51,48,51,52,51,49,52,53,50,51,52,49,52,48,48,52,50,61,56,52,43,52,70,54,43,65,64,49,55,47,47,52,51,45,56,48,51,57,52,48,53,54,51,51,52,52,47,52,53,53,52,56,64,64,62,66,57,70,83,63,72,64,47,73,65,56,52,50,51,51,52,52,54,51,49,54,48,49,34,53,50,50,40,51,49,54,48,51,53,49,54,46,52,49,53,53,52,52,60,67,52,71,80,56,98,46,74,71,60,53,56,52,48,53,51,52,50,55,50,48,66,62,43,56,63,50,47,46,54,52,44,42,50,54,48,40,66,71,46,49,56,55,53,57,47,54,50,52,51,50,52,50,50,52,52,50,49,50,52,52,50,51,52,50,49,52,52,49,52,51,50,51,51,53,51,49,54,52,50,50,53,53,51,51,51,50,50,50,53,50,53,50,51,52,52,50,51,56,50,50,55,48,54,55,54,62,73,67,59,78,78,78,88,74,78,89,76,86,82,83,90,82,83,88,88,86,90,77,96,75,86,82,79,90,78,88,85,77,91,77,88,83,74,92,70,55,73,67,60,60,50,42,59,75,72,70,59,81,79,85,74,94,78,90,83,88,82,87,89,84,89,87,89,88,88,84,94,78,90,88,72,68,70,62,60,54,52,51,51,52,51,52,49,53,51,51,52,51,52,55,52,49,52,54,50,52,49,47,42,63,69,49,50,51,57,47,54,51,50,52,49,50,51,51,52,50,49,50,49,53,52,52,58,64,60,46,82,77,48,101,74,63,67,67,63,58,51,54,55,52,51,53,51,49,54,48,52,54,48,53,50,52,52,49,51,52,52,53,51,49,51,52,51,55,49,53,51,52,51,53,51,54,50,54,54,49,52,53,51,52,62,63,70,75,111

Nearest PDB structures (foldseek):
  7sqc-assembly1_1Y  TM=4.156E-01  e=3.144E+00  Chlamydomonas reinhardtii
  7n6g-assembly1_3U  TM=3.400E-01  e=7.829E+00  Chlamydomonas reinhardtii
  7sqc-assembly1_1X  TM=2.566E-01  e=2.979E+00  Chlamydomonas reinhardtii

Secondary structure (DSSP, 8-state):
-HHHHHHHHHHHHHHHTT----HHHHHHHHSSHHHHHHHHHHHHHHSSTT----HHHHHHHHHS-HHHHHHHTT-SS--------HHHHHHHHHHHHHHHHHHHHHHHHHHHHHHHHHHHHHHHHHHHHHHHHHHHHHHHHHHHHHHHHHHHHHHHHHHHHHHHHHHHHHHHHTSSHHHHHHHHHHHHHHHHHHHHHHHHHHHHHGGGGG-S-HHHHHHHHHHHHHHHHHHHHHHHHHHHHHHHHHHHHHHTTS--HHHHHHHHHHHHHHHHHHHHHHHHHHHHHIIIIIHHHHHHHHHHHHHHHHHHHHHHHHHHHHHHHHHHHHHHHHHHHHHHHHHHHHHHHHHHHHHHHHHHHT-PPP----------------------------------HHHHHHHHTTPPP----------------------HHHHHHHHHHHHHHHHHHHHHHHHHHHIIIIIHHHHHHHHHHHHHHHHHHHHHHGGG-TTTHHHHHHHHHHHHHHHHHHHHHHHHHHHHHHHHHHHHHHHHHHHHHHHHHHH--

Foldseek 3Di:
DVLVVLLVLVVVVCVVVVNPDDSVNCVVQCVDVVSSVVSSCVCVVQVDPVHPADPVRVVVLVVDDPVVVVVVVVPPPPVPVVVCPVVNVVVVVVVVVVVVVVVVVVVVVVVVVVVVVVVVVVVVVVVVVVVVVVVVVVVVVVVVVVVVVVVVVVVVLVVVVVVLVVCVVVVVVVPDPVLVVVVVVVVVVLVVLVVVLVVLVVVLVVCPVVPCPLVNVLVVQVVVLVVVLVVQLVVVLVVVVVVLVVVVVVLVVDDDVVSVVVNVVVVVVSVVCSVVSSVVSSVVSCVVPVVVVSVVVVVVVVVVVVVNVVSVVVSVVSVVVVVVVVVVSVVVVVVSVVVVVVSVVVVVVSVVVVVVVPDDDPDDDDDDDDDDDDDDDDDDDDDDDDDDDDDDDDDDVVVVVCVVLPDDDDDPDDDDDDDDDDDDDDDDDDPPPPVVVVVVVVVVVVVVVVVVLVVVCCCLVPVVVVVLVVVVVVLVVVVVVVVVVPVPDPPPPPVNVVSVVVVVVSVVVVVVSVVVVVVSVVVVVVVVVVVVVVVVVVVVVVVVD